Protein 2GX5 (pdb70)

Foldseek 3Di:
DVLLVVLLVQLVVLLCVPPDDADDQQVLQVSLCVSLVWWKWWAWLQFATRYTDGDDDKDQVQVVVCVVVSGHPRLVSVVLNPPPAKDWFQAPPDPPPVRSSNRDAFIKIKGFQDDPNDGTTIMITGDRYDGQDPSSVVSSNSSSPSVSVNSVVNVVD/DVLLVVLLVQLVVLLCVCVPDADDQQVLQVSLCVSLVWWKWWAWLQFATRYTDGDDDKDAVQVVVCVVVSGHPRLVSVQLNVPPAKDWFQAPVDPGPDPPVPSSNRDAFIKIWGFQADPNDRTTIMITGDRYDTQDPSSVVSSNSSSPSVSVNSVVVVVD/DVLLVVLLVLLVVLLVVVVPDAQDQQVLQVSLCVSLVWWKWWAWLQFATRYTDDDDDDDQVQVVVCVVVSGHPRLVSVLLNQPPAKDWFDALPDDDDSDDNVVSSVRDAFGKIKGFQADPNDGTTIMITGDHYDGQDPSSVVSVNSSSPSVSVNSVVNVVD/DVLLVVLLVLLVVLLVVPPPDADDQQVLQVSLCVSLVWWKWWAWLQFATRYTDDDDDDDQVQVVVCVVVSGHPPVVSVLLNVPPAKDWFQALPDVRDPVVSSNRDAFGKIKGFQADPNDGTTIMITGDHYDTQDPSSVVSVNSSSPSVSVNSVVNVVD

B-factor: mean 30.21, std 13.63, range [8.07, 110.61]

Sequence (636 aa):
HHMALLQQKTRIINNSSMMLLQQAAAAAAGKPVNFKEMMAETLRDVIDSNIFVVSRRGKLLGYSINQQIENDRMKKMLEDRQFPEEYTKNNLFNVPETSSNLDINSFPVEENRDLFQAGLLTTIVPIIGGGERLGTLILSRLQDQFNDDDLILAEYGATVVGMEILREKAEHHMALLQQKTRIINNSSMMLLQQAAAAAAGKPVNFKEMMAETLRDVIDSNIFVVSRRGKLLGYSINQQIENDRMKKMLEDRQFPEEYTKNNLFNVPETSSNLDINSETAFPVEENRDLFQAGLLTTIVPIIGGGERLGTLILSRLQDQFNDDDLILAEYGATVVGMEILREKAEHHMALLQQKTRIINNSSMMLLQQAAAAAAGKPVNFKEMAETLRDVIDSNIFVVSRRGKLLGYSINQQIENDRMKKMLEDRQFPEEYTKNNLFNVPETSSNLDINSEYTAFPVEENRDLFQAGLTTIVPIIGGGERLGTLILSRLQDQFNDDDLILAEYGATVVGMEILREKAEHHMALLQQKTRIINNSSMMLLQQAAAAAAGKPVNFKEMMAETLRDVIDSNIFVVSRRGKLLGYSINQQIENDRMKKMLEDRQFPEEYTKNLFNVPETSSNLDINSAFPVENRDLFQAGLTTIVPIIGGGERLGTLILSRLQDQFNDDDLILAEYGATVVGMEILREKKAE

Solvent-accessible surface area: 29551 Å² total; per-residue (Å²): 74,110,64,6,2,103,67,3,92,87,0,7,47,54,13,44,42,71,77,58,97,29,24,56,21,124,80,11,0,56,36,2,57,92,9,5,81,0,3,0,7,0,1,18,97,196,0,102,20,36,7,88,8,55,64,45,145,30,153,11,99,46,19,118,94,1,24,91,64,77,65,1,43,131,58,9,16,98,21,4,86,100,18,109,126,30,35,41,31,29,40,131,129,77,55,51,120,117,3,110,44,1,7,64,30,16,20,6,0,0,3,10,0,53,1,27,47,118,45,25,0,5,0,1,0,11,18,91,138,92,124,9,86,28,37,17,14,1,5,0,22,1,0,3,2,3,1,0,42,32,6,70,81,58,148,93,66,73,110,66,6,2,105,68,3,92,86,0,5,44,56,13,36,45,71,70,65,116,92,20,62,14,124,77,9,0,53,35,2,56,93,11,5,82,0,4,0,8,0,1,23,101,193,0,106,4,29,2,77,10,53,67,44,147,29,156,16,109,47,20,108,98,2,24,126,72,128,64,2,48,132,54,11,14,97,14,5,88,90,16,110,127,28,31,41,27,9,39,125,118,15,162,65,81,5,51,121,123,2,68,44,2,0,60,32,16,22,6,0,0,2,10,0,48,1,25,50,113,44,14,0,5,0,1,0,12,17,94,138,88,124,9,88,30,37,16,14,1,5,0,20,0,0,3,4,4,1,0,42,31,9,65,85,81,148,92,132,77,107,64,5,2,102,66,2,86,85,0,6,46,51,13,45,47,73,72,70,119,97,22,67,21,131,81,12,0,59,35,1,57,91,8,4,80,0,3,0,8,0,1,18,98,195,0,106,1,30,3,77,8,56,64,45,153,28,141,15,93,45,17,121,96,1,30,121,74,125,65,2,47,130,54,10,16,100,14,4,88,88,1,108,126,29,24,44,34,8,40,94,124,24,178,63,120,20,4,54,120,118,0,41,57,2,0,77,31,17,13,4,0,0,3,10,0,53,1,22,51,113,44,22,0,4,0,2,0,14,18,87,141,95,111,8,87,33,37,18,13,1,4,0,20,0,0,4,3,3,1,0,43,31,3,65,80,69,146,93,123,69,109,65,5,3,102,66,3,91,87,0,6,49,50,13,44,54,68,67,71,93,29,23,58,24,127,79,10,0,57,34,1,58,93,9,4,81,0,4,0,8,0,1,19,100,200,1,112,20,44,8,82,7,54,66,43,147,28,128,15,81,45,16,130,97,0,32,97,57,81,65,2,46,136,69,10,17,104,11,4,89,102,15,108,121,29,37,42,34,26,43,95,136,72,153,27,37,112,112,0,57,56,1,2,61,28,18,13,5,0,1,3,11,0,53,0,20,49,109,42,23,0,4,0,2,0,13,19,89,138,90,110,8,87,31,37,18,13,1,4,0,21,0,0,4,3,5,1,0,44,32,7,68,73,66,152,91,68

Nearest PDB structures (foldseek):
  2gx5-assembly1_A  TM=1.006E+00  e=2.087E-31  Bacillus subtilis
  2gx5-assembly2_D  TM=1.002E+00  e=9.610E-30  Bacillus subtilis
  5lnh-assembly1_A  TM=9.971E-01  e=1.610E-26  Bacillus subtilis subsp. subtilis str. 168
  5loe-assembly4_D  TM=8.899E-01  e=1.114E-23  Bacillus subtilis subsp. subtilis str. 168
  2b18-assembly1_A  TM=8.611E-01  e=3.218E-23  Bacillus subtilis

Radius of gyration: 31.74 Å; Cα contacts (8 Å, |Δi|>4): 1188; chains: 4; bounding box: 83×81×55 Å

Secondary structure (DSSP, 8-state):
-HHHHHHHHHHHHHHHS---SPP-HHHHHHHHIIIIISEEEEEETTSBEEEEE-SS----HHHHHHHHHTB--HHHHHHHHT--S-EEEE-TT---GGGGGGGSSSEEEEEEEEETTEEEEEEEEEESSPPP-HHHHHHHHHHHHHHHHHHHHHHT-/-HHHHHHHHHHHHHHHS---SPP-HHHHHHHHIIIIISEEEEEETTSBEEEEE-SS----HHHHHHHHHTB--HHHHHHHHT--S-EEEE-TT----S-GGGGGGGSSSEEEEEEEEETTEEEEEEEEEESSPPP-HHHHHHHHHHHHHHHHHHHHHHT-/-HHHHHHHHHHHHHHHS---S---HHHHHHHHIIIIISEEEEEETTSBEEEEE-SS----HHHHHHHHHTB--HHHHHHHHT--S-EEEE-TT---SSS-GGGGGGGSSSEEEEEEEEETTEEEEEEEEEESS----HHHHHHHHHHHHHHHHHHHHHHH-/-HHHHHHHHHHHHHHSS---SPP-HHHHHHHHIIIIISEEEEEETTSBEEEEE-SS----HHHHHHHHHTB--HHHHHHHHT--S-EEEE-TT----GGGGGGGSSSEEEEEEEEETTEEEEEEEEEESSPPP-HHHHHHHHHHHHHHHHHHHHHHT-

InterPro domains:
  IPR010312 Global transcriptional regulator CodY, N-terminal [PF06018] (3-178)
  IPR013198 Global transcriptional regulator CodY, C-terminal [PF08222] (198-255)
  IPR014154 Global transcriptional regulator CodY [MF_00621] (1-259)
  IPR014154 Global transcriptional regulator CodY [PIRSF011572] (2-256)
  IPR014154 Global transcriptional regulator CodY [PTHR40062] (1-257)
  IPR014154 Global transcriptional regulator CodY [TIGR02787] (3-253)
  IPR029016 GAF-like domain superfamily [G3DSA:3.30.450.40] (1-159)
  IPR036388 Winged helix-like DNA-binding domain superfamily [G3DSA:1.10.10.10] (160-259)
  IPR036390 Winged helix DNA-binding domain superfamily [SSF46785] (167-256)

GO terms:
  GO:0006355 regulation of DNA-templated transcription (P, IMP)
  GO:0000976 transcription cis-regulatory region binding (F, IPI)
  GO:0001217 DNA-binding transcription repressor activity (F, IPI)
  GO:0032993 protein-DNA complex (C, IPI)
  GO:0000976 transcription cis-regulatory region binding (F, IMP)
  GO:0032993 protein-DNA complex (C, IMP)
  GO:0001217 DNA-binding transcription repressor activity (F, IMP)
  GO:0005515 protein binding (F, IPI)

Structure (mmCIF, N/CA/C/O backbone):
data_2GX5
#
_entry.id   2GX5
#
_cell.length_a   90.207
_cell.length_b   90.207
_cell.length_c   205.634
_cell.angle_alpha   90.00
_cell.angle_beta   90.00
_cell.angle_gamma   90.00
#
_symmetry.space_group_name_H-M   'P 43 2 2'
#
loop_
_entity.id
_entity.type
_entity.pdbx_description
1 polymer 'GTP-sensing transcriptional pleiotropic repressor codY'
2 non-polymer 'SULFATE ION'
3 non-polymer 'TRIETHYLENE GLYCOL'
4 non-polymer GLYCEROL
5 non-polymer 'TETRAETHYLENE GLYCOL'
6 non-polymer 'HEXAETHYLENE GLYCOL'
7 non-polymer 'CYCLIC GUANOSINE MONOPHOSPHATE'
8 water water
#
loop_
_atom_site.group_PDB
_atom_site.id
_atom_site.type_symbol
_atom_site.label_atom_id
_atom_site.label_alt_id
_atom_site.label_comp_id
_atom_site.label_asym_id
_atom_site.label_entity_id
_atom_site.label_seq_id
_atom_site.pdbx_PDB_ins_code
_atom_site.Cartn_x
_atom_site.Cartn_y
_atom_site.Cartn_z
_atom_site.occupancy
_atom_site.B_iso_or_equiv
_atom_site.auth_seq_id
_atom_site.auth_comp_id
_atom_site.auth_asym_id
_atom_site.auth_atom_id
_atom_site.pdbx_PDB_model_num
ATOM 1 N N A HIS A 1 10 ? 36.903 -5.264 4.038 0.50 31.88 0 HIS A N 1
ATOM 2 N N B HIS A 1 10 ? 37.379 -2.663 5.116 0.50 41.43 0 HIS A N 1
ATOM 3 C CA A HIS A 1 10 ? 36.155 -3.976 4.156 0.50 31.27 0 HIS A CA 1
ATOM 4 C CA B HIS A 1 10 ? 36.319 -3.435 4.401 0.50 40.81 0 HIS A CA 1
ATOM 5 C C A HIS A 1 10 ? 35.225 -4.077 5.374 0.50 32.63 0 HIS A C 1
ATOM 6 C C B HIS A 1 10 ? 35.283 -4.018 5.377 0.50 38.56 0 HIS A C 1
ATOM 7 O O A HIS A 1 10 ? 34.042 -3.742 5.293 0.50 28.61 0 HIS A O 1
ATOM 8 O O B HIS A 1 10 ? 34.081 -3.989 5.109 0.50 37.14 0 HIS A O 1
ATOM 21 N N . MET A 1 11 ? 35.763 -4.538 6.505 1.00 36.36 1 MET A N 1
ATOM 22 C CA . MET A 1 11 ? 34.906 -4.983 7.619 1.00 35.84 1 MET A CA 1
ATOM 23 C C . MET A 1 11 ? 34.107 -3.845 8.266 1.00 31.20 1 MET A C 1
ATOM 24 O O . MET A 1 11 ? 32.926 -4.011 8.552 1.00 27.79 1 MET A O 1
ATOM 29 N N . ALA A 1 12 ? 34.742 -2.698 8.491 1.00 28.87 2 ALA A N 1
ATOM 30 C CA . ALA A 1 12 ? 34.035 -1.538 9.042 1.00 26.68 2 ALA A CA 1
ATOM 31 C C . ALA A 1 12 ? 32.903 -1.085 8.111 1.00 24.23 2 ALA A C 1
ATOM 32 O O . ALA A 1 12 ? 31.806 -0.765 8.564 1.00 23.36 2 ALA A O 1
ATOM 34 N N . LEU A 1 13 ? 33.172 -1.047 6.809 1.00 22.42 3 LEU A N 1
ATOM 35 C CA . LEU A 1 13 ? 32.125 -0.698 5.849 1.00 20.84 3 LEU A CA 1
ATOM 36 C C . LEU A 1 13 ? 30.980 -1.713 5.899 1.00 18.74 3 LEU A C 1
ATOM 37 O O . LEU A 1 13 ? 29.817 -1.321 5.882 1.00 20.68 3 LEU A O 1
ATOM 42 N N . LEU A 1 14 ? 31.303 -3.006 5.958 1.00 19.11 4 LEU A N 1
ATOM 43 C CA . LEU A 1 14 ? 30.269 -4.063 5.985 1.00 20.64 4 LEU A CA 1
ATOM 44 C C . LEU A 1 14 ? 29.350 -3.908 7.200 1.00 20.14 4 LEU A C 1
ATOM 45 O O . LEU A 1 14 ? 28.114 -4.019 7.089 1.00 19.15 4 LEU A O 1
ATOM 50 N N . GLN A 1 15 ? 29.954 -3.623 8.348 1.00 21.62 5 GLN A N 1
ATOM 51 C CA A GLN A 1 15 ? 29.198 -3.380 9.579 0.50 22.02 5 GLN A CA 1
ATOM 52 C CA B GLN A 1 15 ? 29.196 -3.378 9.580 0.50 22.81 5 GLN A CA 1
ATOM 53 C C . GLN A 1 15 ? 28.270 -2.175 9.427 1.00 20.46 5 GLN A C 1
ATOM 54 O O . GLN A 1 15 ? 27.106 -2.228 9.818 1.00 21.09 5 GLN A O 1
ATOM 65 N N . LYS A 1 16 ? 28.788 -1.094 8.850 1.00 19.38 6 LYS A N 1
ATOM 66 C CA . LYS A 1 16 ? 28.007 0.133 8.674 1.00 19.39 6 LYS A CA 1
ATOM 67 C C . LYS A 1 16 ? 26.854 -0.046 7.681 1.00 18.34 6 LYS A C 1
ATOM 68 O O . LYS A 1 16 ? 25.743 0.440 7.921 1.00 16.65 6 LYS A O 1
ATOM 74 N N . THR A 1 17 ? 27.097 -0.772 6.592 1.00 17.06 7 THR A N 1
ATOM 75 C CA . THR A 1 17 ? 26.010 -1.071 5.655 1.00 17.26 7 THR A CA 1
ATOM 76 C C . THR A 1 17 ? 24.934 -1.928 6.324 1.00 17.66 7 THR A C 1
ATOM 77 O O . THR A 1 17 ? 23.757 -1.768 6.040 1.00 18.87 7 THR A O 1
ATOM 81 N N . ARG A 1 18 ? 25.340 -2.832 7.214 1.00 18.44 8 ARG A N 1
ATOM 82 C CA . ARG A 1 18 ? 24.376 -3.640 7.976 1.00 19.94 8 ARG A CA 1
ATOM 83 C C . ARG A 1 18 ? 23.431 -2.797 8.831 1.00 19.80 8 ARG A C 1
ATOM 84 O O . ARG A 1 18 ? 22.238 -3.105 8.933 1.00 20.50 8 ARG A O 1
ATOM 92 N N . ILE A 1 19 ? 23.951 -1.725 9.419 1.00 18.86 9 ILE A N 1
ATOM 93 C CA . ILE A 1 19 ? 23.144 -0.822 10.239 1.00 20.76 9 ILE A CA 1
ATOM 94 C C . ILE A 1 19 ? 22.137 -0.060 9.383 1.00 20.07 9 ILE A C 1
ATOM 95 O O . ILE A 1 19 ? 20.964 0.042 9.736 1.00 19.88 9 ILE A O 1
ATOM 100 N N . ILE A 1 20 ? 22.592 0.457 8.248 1.00 19.67 10 ILE A N 1
ATOM 101 C CA . ILE A 1 20 ? 21.681 1.155 7.339 1.00 19.35 10 ILE A CA 1
ATOM 102 C C . ILE A 1 20 ? 20.626 0.189 6.788 1.00 20.52 10 ILE A C 1
ATOM 103 O O . ILE A 1 20 ? 19.447 0.535 6.716 1.00 21.94 10 ILE A O 1
ATOM 108 N N A ASN A 1 21 ? 21.101 -0.972 6.339 0.50 19.61 11 ASN A N 1
ATOM 109 N N B ASN A 1 21 ? 20.993 -1.056 6.520 0.50 23.62 11 ASN A N 1
ATOM 110 C CA A ASN A 1 21 ? 20.285 -1.968 5.651 0.50 20.52 11 ASN A CA 1
ATOM 111 C CA B ASN A 1 21 ? 19.977 -2.084 6.262 0.50 26.72 11 ASN A CA 1
ATOM 112 C C A ASN A 1 21 ? 19.186 -2.492 6.560 0.50 20.34 11 ASN A C 1
ATOM 113 C C B ASN A 1 21 ? 18.904 -2.138 7.375 0.50 26.81 11 ASN A C 1
ATOM 114 O O A ASN A 1 21 ? 18.054 -2.707 6.117 0.50 20.84 11 ASN A O 1
ATOM 115 O O B ASN A 1 21 ? 17.706 -2.169 7.087 0.50 26.86 11 ASN A O 1
ATOM 124 N N A SER A 1 22 ? 19.514 -2.668 7.837 0.50 20.53 12 SER A N 1
ATOM 125 N N B SER A 1 22 ? 19.332 -2.118 8.635 0.50 27.13 12 SER A N 1
ATOM 126 C CA A SER A 1 22 ? 18.520 -3.106 8.813 0.50 21.21 12 SER A CA 1
ATOM 127 C CA B SER A 1 22 ? 18.404 -2.256 9.770 0.50 27.37 12 SER A CA 1
ATOM 128 C C A SER A 1 22 ? 17.346 -2.120 8.867 0.50 23.09 12 SER A C 1
ATOM 129 C C B SER A 1 22 ? 17.426 -1.083 9.892 0.50 27.60 12 SER A C 1
ATOM 130 O O A SER A 1 22 ? 16.234 -2.501 9.233 0.50 24.28 12 SER A O 1
ATOM 131 O O B SER A 1 22 ? 16.296 -1.248 10.357 0.50 27.07 12 SER A O 1
ATOM 136 N N A MET A 1 23 ? 17.589 -0.863 8.494 0.50 23.88 13 MET A N 1
ATOM 137 N N B MET A 1 23 ? 17.873 0.104 9.499 0.50 27.32 13 MET A N 1
ATOM 138 C CA A MET A 1 23 ? 16.524 0.150 8.494 0.50 27.06 13 MET A CA 1
ATOM 139 C CA B MET A 1 23 ? 17.035 1.296 9.564 0.50 27.83 13 MET A CA 1
ATOM 140 C C A MET A 1 23 ? 15.511 -0.187 7.401 0.50 28.71 13 MET A C 1
ATOM 141 C C B MET A 1 23 ? 15.908 1.180 8.543 0.50 29.66 13 MET A C 1
ATOM 142 O O A MET A 1 23 ? 14.319 0.097 7.537 0.50 28.46 13 MET A O 1
ATOM 143 O O B MET A 1 23 ? 14.799 1.670 8.764 0.50 30.28 13 MET A O 1
ATOM 152 N N A LEU A 1 24 ? 15.994 -0.798 6.321 0.50 30.31 14 LEU A N 1
ATOM 153 N N B LEU A 1 24 ? 16.203 0.518 7.429 0.50 32.43 14 LEU A N 1
ATOM 154 C CA A LEU A 1 24 ? 15.128 -1.216 5.213 0.50 32.42 14 LEU A CA 1
ATOM 155 C CA B LEU A 1 24 ? 15.241 0.358 6.342 0.50 35.47 14 LEU A CA 1
ATOM 156 C C A LEU A 1 24 ? 14.389 -2.510 5.540 0.50 34.87 14 LEU A C 1
ATOM 157 C C B LEU A 1 24 ? 14.051 -0.499 6.771 0.50 39.03 14 LEU A C 1
ATOM 158 O O A LEU A 1 24 ? 13.179 -2.619 5.336 0.50 36.12 14 LEU A O 1
ATOM 159 O O B LEU A 1 24 ? 12.959 -0.383 6.214 0.50 40.27 14 LEU A O 1
ATOM 168 N N A GLN A 1 25 ? 15.129 -3.496 6.033 0.50 37.15 15 GLN A N 1
ATOM 169 N N B GLN A 1 25 ? 14.254 -1.351 7.770 0.50 42.45 15 GLN A N 1
ATOM 170 C CA A GLN A 1 25 ? 14.565 -4.817 6.298 0.50 39.44 15 GLN A CA 1
ATOM 171 C CA B GLN A 1 25 ? 13.181 -2.236 8.220 0.50 44.74 15 GLN A CA 1
ATOM 172 C C A GLN A 1 25 ? 13.787 -4.823 7.610 0.50 42.94 15 GLN A C 1
ATOM 173 C C B GLN A 1 25 ? 12.725 -1.917 9.636 0.50 46.78 15 GLN A C 1
ATOM 174 O O A GLN A 1 25 ? 13.255 -5.852 8.027 0.50 42.73 15 GLN A O 1
ATOM 175 O O B GLN A 1 25 ? 11.755 -2.492 10.125 0.50 47.73 15 GLN A O 1
ATOM 186 N N A ALA A 1 26 ? 13.700 -3.650 8.234 0.50 46.44 16 ALA A N 1
ATOM 187 N N B ALA A 1 26 ? 13.421 -0.999 10.294 0.50 48.73 16 ALA A N 1
ATOM 188 C CA A ALA A 1 26 ? 13.203 -3.528 9.603 0.50 49.36 16 ALA A CA 1
ATOM 189 C CA B ALA A 1 26 ? 12.884 -0.405 11.506 0.50 50.46 16 ALA A CA 1
ATOM 190 C C A ALA A 1 26 ? 11.681 -3.593 9.732 0.50 51.78 16 ALA A C 1
ATOM 191 C C B ALA A 1 26 ? 11.605 0.301 11.084 0.50 52.27 16 ALA A C 1
ATOM 192 O O A ALA A 1 26 ? 10.939 -3.240 8.815 0.50 51.93 16 ALA A O 1
ATOM 193 O O B ALA A 1 26 ? 10.778 0.680 11.914 0.50 52.58 16 ALA A O 1
ATOM 196 N N A ALA A 1 27 ? 11.248 -4.054 10.902 0.50 54.52 17 ALA A N 1
ATOM 197 N N B ALA A 1 27 ? 11.457 0.462 9.772 0.50 54.18 17 ALA A N 1
ATOM 198 C CA A ALA A 1 27 ? 9.841 -4.098 11.299 0.50 56.67 17 ALA A CA 1
ATOM 199 C CA B ALA A 1 27 ? 10.313 1.157 9.200 0.50 56.12 17 ALA A CA 1
ATOM 200 C C A ALA A 1 27 ? 8.862 -3.452 10.320 0.50 58.65 17 ALA A C 1
ATOM 201 C C B ALA A 1 27 ? 9.012 0.444 9.547 0.50 58.38 17 ALA A C 1
ATOM 202 O O A ALA A 1 27 ? 8.014 -4.133 9.742 0.50 58.66 17 ALA A O 1
ATOM 203 O O B ALA A 1 27 ? 8.100 1.036 10.125 0.50 58.33 17 ALA A O 1
ATOM 206 N N A ALA A 1 28 ? 8.965 -2.138 10.157 0.50 60.97 18 ALA A N 1
ATOM 207 N N B ALA A 1 28 ? 8.940 -0.832 9.188 0.50 60.95 18 ALA A N 1
ATOM 208 C CA A ALA A 1 28 ? 7.944 -1.375 9.443 0.50 62.71 18 ALA A CA 1
ATOM 209 C CA B ALA A 1 28 ? 7.758 -1.649 9.439 0.50 62.89 18 ALA A CA 1
ATOM 210 C C A ALA A 1 28 ? 6.798 -1.005 10.393 0.50 64.33 18 ALA A C 1
ATOM 211 C C B ALA A 1 28 ? 6.762 -0.998 10.402 0.50 64.47 18 ALA A C 1
ATOM 212 O O A ALA A 1 28 ? 5.667 -0.773 9.960 0.50 64.71 18 ALA A O 1
ATOM 213 O O B ALA A 1 28 ? 5.698 -0.542 9.979 0.50 64.93 18 ALA A O 1
ATOM 216 N N . GLY A 1 29 ? 7.107 -0.952 11.688 1.00 65.50 19 GLY A N 1
ATOM 217 C CA . GLY A 1 29 ? 6.140 -0.594 12.731 1.00 66.52 19 GLY A CA 1
ATOM 218 C C . GLY A 1 29 ? 5.982 0.894 12.988 1.00 66.85 19 GLY A C 1
ATOM 219 O O . GLY A 1 29 ? 4.981 1.493 12.591 1.00 67.74 19 GLY A O 1
ATOM 220 N N . LYS A 1 30 ? 6.973 1.478 13.665 1.00 66.04 20 LYS A N 1
ATOM 221 C CA . LYS A 1 30 ? 6.954 2.890 14.085 1.00 64.51 20 LYS A CA 1
ATOM 222 C C . LYS A 1 30 ? 6.564 3.835 12.937 1.00 59.13 20 LYS A C 1
ATOM 223 O O . LYS A 1 30 ? 6.903 3.568 11.789 1.00 59.01 20 LYS A O 1
ATOM 229 N N . PRO A 1 31 ? 5.829 4.926 13.236 1.00 53.61 21 PRO A N 1
ATOM 230 C CA . PRO A 1 31 ? 5.672 5.997 12.243 1.00 48.94 21 PRO A CA 1
ATOM 231 C C . PRO A 1 31 ? 7.013 6.570 11.779 1.00 43.53 21 PRO A C 1
ATOM 232 O O . PRO A 1 31 ? 8.005 6.481 12.504 1.00 41.61 21 PRO A O 1
ATOM 236 N N . VAL A 1 32 ? 7.034 7.161 10.587 1.00 38.44 22 VAL A N 1
ATOM 237 C CA . VAL A 1 32 ? 8.267 7.729 10.035 1.00 35.43 22 VAL A CA 1
ATOM 238 C C . VAL A 1 32 ? 8.835 8.819 10.958 1.00 34.14 22 VAL A C 1
ATOM 239 O O . VAL A 1 32 ? 8.092 9.646 11.483 1.00 34.00 22 VAL A O 1
ATOM 243 N N . ASN A 1 33 ? 10.153 8.797 11.158 1.00 32.59 23 ASN A N 1
ATOM 244 C CA . ASN A 1 33 ? 10.828 9.756 12.034 1.00 31.71 23 ASN A CA 1
ATOM 245 C C . ASN A 1 33 ? 12.153 10.206 11.404 1.00 28.20 23 ASN A C 1
ATOM 246 O O . ASN A 1 33 ? 13.156 9.500 11.495 1.00 25.22 23 ASN A O 1
ATOM 251 N N . PHE A 1 34 ? 12.147 11.384 10.778 1.00 26.37 24 PHE A N 1
ATOM 252 C CA . PHE A 1 34 ? 13.321 11.890 10.052 1.00 25.37 24 PHE A CA 1
ATOM 253 C C . PHE A 1 34 ? 14.475 12.299 10.963 1.00 24.99 24 PHE A C 1
ATOM 254 O O . PHE A 1 34 ? 15.634 12.175 10.581 1.00 22.87 24 PHE A O 1
ATOM 262 N N . LYS A 1 35 ? 14.158 12.802 12.152 1.00 25.99 25 LYS A N 1
ATOM 263 C CA . LYS A 1 35 ? 15.199 13.180 13.109 1.00 29.35 25 LYS A CA 1
ATOM 264 C C . LYS A 1 35 ? 16.003 11.945 13.501 1.00 26.92 25 LYS A C 1
ATOM 265 O O . LYS A 1 35 ? 17.237 11.985 13.542 1.00 26.97 25 LYS A O 1
ATOM 271 N N . GLU A 1 36 ? 15.290 10.856 13.782 1.00 27.68 26 GLU A N 1
ATOM 272 C CA . GLU A 1 36 ? 15.896 9.561 14.107 1.00 28.80 26 GLU A CA 1
ATOM 273 C C . GLU A 1 36 ? 16.788 9.037 12.984 1.00 23.51 26 GLU A C 1
ATOM 274 O O . GLU A 1 36 ? 17.913 8.605 13.234 1.00 21.18 26 GLU A O 1
ATOM 280 N N . MET A 1 37 ? 16.293 9.067 11.746 1.00 21.01 27 MET A N 1
ATOM 281 C CA A MET A 1 37 ? 17.086 8.649 10.590 0.50 20.92 27 MET A CA 1
ATOM 282 C CA B MET A 1 37 ? 17.106 8.619 10.617 0.50 21.45 27 MET A CA 1
ATOM 283 C C . MET A 1 37 ? 18.353 9.488 10.466 1.00 19.74 27 MET A C 1
ATOM 284 O O . MET A 1 37 ? 19.433 8.971 10.179 1.00 20.67 27 MET A O 1
ATOM 293 N N . ALA A 1 38 ? 18.207 10.792 10.675 1.00 20.14 28 ALA A N 1
ATOM 294 C CA . ALA A 1 38 ? 19.335 11.725 10.604 1.00 20.16 28 ALA A CA 1
ATOM 295 C C . ALA A 1 38 ? 20.396 11.393 11.658 1.00 21.03 28 ALA A C 1
ATOM 296 O O . ALA A 1 38 ? 21.597 11.410 11.368 1.00 19.89 28 ALA A O 1
ATOM 298 N N . GLU A 1 39 ? 19.939 11.085 12.873 1.00 21.77 29 GLU A N 1
ATOM 299 C CA . GLU A 1 39 ? 20.835 10.692 13.975 1.00 23.72 29 GLU A CA 1
ATOM 300 C C . GLU A 1 39 ? 21.578 9.387 13.670 1.00 21.27 29 GLU A C 1
ATOM 301 O O . GLU A 1 39 ? 22.783 9.269 13.915 1.00 20.50 29 GLU A O 1
ATOM 307 N N . THR A 1 40 ? 20.865 8.414 13.108 1.00 20.08 30 THR A N 1
ATOM 308 C CA . THR A 1 40 ? 21.488 7.169 12.670 1.00 20.28 30 THR A CA 1
ATOM 309 C C . THR A 1 40 ? 22.562 7.414 11.618 1.00 18.71 30 THR A C 1
ATOM 310 O O . THR A 1 40 ? 23.691 6.931 11.749 1.00 16.74 30 THR A O 1
ATOM 314 N N . LEU A 1 41 ? 22.222 8.169 10.578 1.00 18.06 31 LEU A N 1
ATOM 315 C CA . LEU A 1 41 ? 23.187 8.436 9.513 1.00 18.61 31 LEU A CA 1
ATOM 316 C C . LEU A 1 41 ? 24.379 9.263 10.009 1.00 18.25 31 LEU A C 1
ATOM 317 O O . LEU A 1 41 ? 25.527 9.021 9.596 1.00 19.87 31 LEU A O 1
ATOM 322 N N . ARG A 1 42 ? 24.112 10.212 10.905 1.00 18.64 32 ARG A N 1
ATOM 323 C CA . ARG A 1 42 ? 25.162 11.003 11.546 1.00 18.85 32 ARG A CA 1
ATOM 324 C C . ARG A 1 42 ? 26.226 10.099 12.179 1.00 17.99 32 ARG A C 1
ATOM 325 O O . ARG A 1 42 ? 27.430 10.300 11.979 1.00 16.75 32 ARG A O 1
ATOM 333 N N . ASP A 1 43 ? 25.781 9.115 12.958 1.00 17.77 33 ASP A N 1
ATOM 334 C CA . ASP A 1 43 ? 26.706 8.208 13.642 1.00 17.40 33 ASP A CA 1
ATOM 335 C C . ASP A 1 43 ? 27.375 7.227 12.692 1.00 19.05 33 ASP A C 1
ATOM 336 O O . ASP A 1 43 ? 28.563 6.948 12.824 1.00 21.14 33 ASP A O 1
ATOM 341 N N . VAL A 1 44 ? 26.623 6.701 11.726 1.00 19.33 34 VAL A N 1
ATOM 342 C CA . VAL A 1 44 ? 27.172 5.696 10.832 1.00 20.12 34 VAL A CA 1
ATOM 343 C C . VAL A 1 44 ? 28.181 6.316 9.861 1.00 19.65 34 VAL A C 1
ATOM 344 O O . VAL A 1 44 ? 29.267 5.785 9.674 1.00 21.11 34 VAL A O 1
ATOM 348 N N . ILE A 1 45 ? 27.819 7.443 9.259 1.00 19.96 35 ILE A N 1
ATOM 349 C CA . ILE A 1 45 ? 28.680 8.102 8.272 1.00 21.39 35 ILE A CA 1
ATOM 350 C C . ILE A 1 45 ? 29.731 9.002 8.943 1.00 22.66 35 ILE A C 1
ATOM 351 O O . ILE A 1 45 ? 30.817 9.205 8.391 1.00 24.01 35 ILE A O 1
ATOM 356 N N . ASP A 1 46 ? 29.418 9.491 10.146 1.00 22.80 36 ASP A N 1
ATOM 357 C CA . ASP A 1 46 ? 30.256 10.428 10.895 1.00 22.73 36 ASP A CA 1
ATOM 358 C C . ASP A 1 46 ? 30.313 11.742 10.135 1.00 22.48 36 ASP A C 1
ATOM 359 O O . ASP A 1 46 ? 31.315 12.088 9.502 1.00 22.32 36 ASP A O 1
ATOM 364 N N . SER A 1 47 ? 29.195 12.448 10.192 1.00 21.56 37 SER A N 1
ATOM 365 C CA . SER A 1 47 ? 28.974 13.654 9.414 1.00 21.83 37 SER A CA 1
ATOM 366 C C . SER A 1 47 ? 27.753 14.339 9.984 1.00 20.48 37 SER A C 1
ATOM 367 O O . SER A 1 47 ? 26.929 13.698 10.619 1.00 20.32 37 SER A O 1
ATOM 370 N N . ASN A 1 48 ? 27.652 15.644 9.772 1.00 19.79 38 ASN A N 1
ATOM 371 C CA . ASN A 1 48 ? 26.384 16.343 9.920 1.00 18.61 38 ASN A CA 1
ATOM 372 C C . ASN A 1 48 ? 25.446 15.859 8.818 1.00 18.87 38 ASN A C 1
ATOM 373 O O . ASN A 1 48 ? 25.898 15.576 7.712 1.00 19.32 38 ASN A O 1
ATOM 378 N N . ILE A 1 49 ? 24.160 15.762 9.144 1.00 19.03 39 ILE A N 1
ATOM 379 C CA . ILE A 1 49 ? 23.134 15.247 8.242 1.00 19.21 39 ILE A CA 1
ATOM 380 C C . ILE A 1 49 ? 21.936 16.203 8.210 1.00 19.58 39 ILE A C 1
ATOM 381 O O . ILE A 1 49 ? 21.402 16.583 9.256 1.00 18.99 39 ILE A O 1
ATOM 386 N N . PHE A 1 50 ? 21.527 16.606 7.006 1.00 18.23 40 PHE A N 1
ATOM 387 C CA . PHE A 1 50 ? 20.338 17.428 6.813 1.00 19.49 40 PHE A CA 1
ATOM 388 C C . PHE A 1 50 ? 19.460 16.755 5.758 1.00 19.38 40 PHE A C 1
ATOM 389 O O . PHE A 1 50 ? 19.936 16.457 4.660 1.00 19.35 40 PHE A O 1
ATOM 397 N N . VAL A 1 51 ? 18.205 16.488 6.109 1.00 20.15 41 VAL A N 1
ATOM 398 C CA . VAL A 1 51 ? 17.230 15.926 5.179 1.00 19.02 41 VAL A CA 1
ATOM 399 C C . VAL A 1 51 ? 16.273 17.030 4.761 1.00 20.21 41 VAL A C 1
ATOM 400 O O . VAL A 1 51 ? 15.544 17.591 5.591 1.00 19.35 41 VAL A O 1
ATOM 404 N N . VAL A 1 52 ? 16.268 17.319 3.464 1.00 21.22 42 VAL A N 1
ATOM 405 C CA . VAL A 1 52 ? 15.468 18.398 2.898 1.00 21.26 42 VAL A CA 1
ATOM 406 C C . VAL A 1 52 ? 14.491 17.812 1.857 1.00 20.19 42 VAL A C 1
ATOM 407 O O . VAL A 1 52 ? 14.858 16.936 1.079 1.00 18.38 42 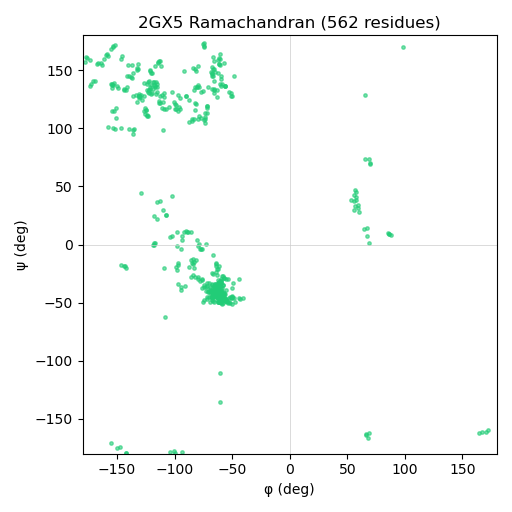VAL A O 1
ATOM 411 N N . SER A 1 53 ? 13.240 18.275 1.863 1.00 20.81 43 SER A N 1
ATOM 412 C CA . SER A 1 53 ? 12.240 17.813 0.883 1.00 19.72 43 SER A CA 1
ATOM 413 C C . SER A 1 53 ? 12.508 18.428 -0.496 1.00 19.08 43 SER A C 1
ATOM 414 O O . SER A 1 53 ? 13.306 19.346 -0.639 1.00 16.57 43 SER A O 1
ATOM 417 N N . ARG A 1 54 ? 11.800 17.937 -1.500 1.00 20.47 44 ARG A N 1
ATOM 418 C CA . ARG A 1 54 ? 11.946 18.456 -2.860 1.00 21.02 44 ARG A CA 1
ATOM 419 C C . ARG A 1 54 ? 11.610 19.955 -2.917 1.00 20.46 44 ARG A C 1
ATOM 420 O O . ARG A 1 54 ? 12.201 20.699 -3.700 1.00 20.10 44 ARG A O 1
ATOM 428 N N . ARG A 1 55 ? 10.689 20.398 -2.059 1.00 21.87 45 ARG A N 1
ATOM 429 C CA . ARG A 1 55 ? 10.321 21.817 -1.974 1.00 25.32 45 ARG A CA 1
ATOM 430 C C . ARG A 1 55 ? 11.172 22.632 -0.987 1.00 23.91 45 ARG A C 1
ATOM 431 O O . ARG A 1 55 ? 10.863 23.794 -0.714 1.00 24.25 45 ARG A O 1
ATOM 439 N N . GLY A 1 56 ? 12.260 22.038 -0.490 1.00 22.02 46 GLY A N 1
ATOM 440 C CA . GLY A 1 56 ? 13.251 22.759 0.301 1.00 20.86 46 GLY A CA 1
ATOM 441 C C . GLY A 1 56 ? 12.953 22.838 1.789 1.00 20.35 46 GLY A C 1
ATOM 442 O O . GLY A 1 56 ? 13.636 23.553 2.520 1.00 22.14 46 GLY A O 1
ATOM 443 N N . LYS A 1 57 ? 11.949 22.097 2.237 1.00 22.12 47 LYS A N 1
ATOM 444 C CA . LYS A 1 57 ? 11.572 22.065 3.651 1.00 24.54 47 LYS A CA 1
ATOM 445 C C . LYS A 1 57 ? 12.519 21.161 4.440 1.00 22.35 47 LYS A C 1
ATOM 446 O O . LYS A 1 57 ? 12.845 20.059 4.004 1.00 21.23 47 LYS A O 1
ATOM 452 N N . LEU A 1 58 ? 12.954 21.630 5.604 1.00 22.56 48 LEU A N 1
ATOM 453 C CA . LEU A 1 58 ? 13.765 20.823 6.506 1.00 24.23 48 LEU A CA 1
ATOM 454 C C . LEU A 1 58 ? 12.920 19.746 7.191 1.00 25.39 48 LEU A C 1
ATOM 455 O O . LEU A 1 58 ? 12.036 20.054 8.000 1.00 25.83 48 LEU A O 1
ATOM 460 N N . LEU A 1 59 ? 13.197 18.486 6.871 1.00 23.35 49 LEU A N 1
ATOM 461 C CA . LEU A 1 59 ? 12.443 17.369 7.424 1.00 23.41 49 LEU A CA 1
ATOM 462 C C . LEU A 1 59 ? 13.081 16.866 8.709 1.00 23.30 49 LEU A C 1
ATOM 463 O O . LEU A 1 59 ? 12.380 16.443 9.623 1.00 22.51 49 LEU A O 1
ATOM 468 N N . GLY A 1 60 ? 14.409 16.896 8.755 1.00 22.91 50 GLY A N 1
ATOM 469 C CA . GLY A 1 60 ? 15.162 16.444 9.925 1.00 21.68 50 GLY A CA 1
ATOM 470 C C . GLY A 1 60 ? 16.638 16.725 9.768 1.00 22.41 50 GLY A C 1
ATOM 471 O O . GLY A 1 60 ? 17.128 16.904 8.650 1.00 21.48 50 GLY A O 1
ATOM 472 N N . TYR A 1 61 ? 17.357 16.778 10.888 1.00 21.52 51 TYR A N 1
ATOM 473 C CA . TYR A 1 61 ? 18.800 16.969 10.839 1.00 22.00 51 TYR A CA 1
ATOM 474 C C . TYR A 1 61 ? 19.465 16.549 12.143 1.00 22.38 51 TYR A C 1
ATOM 475 O O . TYR A 1 61 ? 18.812 16.461 13.187 1.00 22.38 51 TYR A O 1
ATOM 484 N N . SER A 1 62 ? 20.764 16.294 12.054 1.00 22.27 52 SER A N 1
ATOM 485 C CA . SER A 1 62 ? 21.588 15.983 13.216 1.00 23.30 52 SER A CA 1
ATOM 486 C C . SER A 1 62 ? 23.014 16.468 12.981 1.00 24.02 52 SER A C 1
ATOM 487 O O . SER A 1 62 ? 23.587 16.263 11.903 1.00 22.42 52 SER A O 1
ATOM 490 N N . ILE A 1 63 ? 23.582 17.119 13.996 1.00 24.97 53 ILE A N 1
ATOM 491 C CA . ILE A 1 63 ? 24.915 17.701 13.895 1.00 25.92 53 ILE A CA 1
ATOM 492 C C . ILE A 1 63 ? 25.860 17.004 14.873 1.00 25.40 53 ILE A C 1
ATOM 493 O O . ILE A 1 63 ? 25.516 16.835 16.048 1.00 27.50 53 ILE A O 1
ATOM 498 N N . ASN A 1 64 ? 27.022 16.564 14.386 1.00 24.58 54 ASN A N 1
ATOM 499 C CA . ASN A 1 64 ? 28.106 16.111 15.280 1.00 26.25 54 ASN A CA 1
ATOM 500 C C . ASN A 1 64 ? 29.390 16.944 15.195 1.00 26.92 54 ASN A C 1
ATOM 501 O O . ASN A 1 64 ? 30.368 16.636 15.870 1.00 26.84 54 ASN A O 1
ATOM 506 N N . GLN A 1 65 ? 29.391 17.988 14.368 1.00 27.45 55 GLN A N 1
ATOM 507 C CA . GLN A 1 65 ? 30.539 18.897 14.276 1.00 27.74 55 GLN A CA 1
ATOM 508 C C . GLN A 1 65 ? 30.093 20.280 13.803 1.00 30.59 55 GLN A C 1
ATOM 509 O O . GLN A 1 65 ? 29.621 20.441 12.677 1.00 30.50 55 GLN A O 1
ATOM 515 N N . GLN A 1 66 ? 30.232 21.278 14.676 1.00 32.60 56 GLN A N 1
ATOM 516 C CA . GLN A 1 66 ? 29.798 22.635 14.351 1.00 35.09 56 GLN A CA 1
ATOM 517 C C . GLN A 1 66 ? 30.637 23.223 13.218 1.00 32.92 56 GLN A C 1
ATOM 518 O O . GLN A 1 66 ? 31.863 23.092 13.198 1.00 33.41 56 GLN A O 1
ATOM 524 N N . ILE A 1 67 ? 29.953 23.836 12.258 1.00 30.80 57 ILE A N 1
ATOM 525 C CA . ILE A 1 67 ? 30.592 24.508 11.136 1.00 30.17 57 ILE A CA 1
ATOM 526 C C . ILE A 1 67 ? 29.935 25.868 11.000 1.00 32.06 57 ILE A C 1
ATOM 527 O O . ILE A 1 67 ? 28.711 25.956 10.851 1.00 31.03 57 ILE A O 1
ATOM 532 N N . GLU A 1 68 ? 30.733 26.933 11.073 1.00 34.70 58 GLU A N 1
ATOM 533 C CA . GLU A 1 68 ? 30.184 28.276 10.963 1.00 37.97 58 GLU A CA 1
ATOM 534 C C . GLU A 1 68 ? 29.793 28.542 9.516 1.00 34.88 58 GLU A C 1
ATOM 535 O O . GLU A 1 68 ? 30.646 28.675 8.639 1.00 33.37 58 GLU A O 1
ATOM 541 N N . ASN A 1 69 ? 28.486 28.605 9.294 1.00 33.15 59 ASN A N 1
ATOM 542 C CA . ASN A 1 69 ? 27.913 28.752 7.970 1.00 32.16 59 ASN A CA 1
ATOM 543 C C . ASN A 1 69 ? 26.561 29.432 8.134 1.00 32.23 59 ASN A C 1
ATOM 544 O O . ASN A 1 69 ? 25.575 28.793 8.503 1.00 31.86 59 ASN A O 1
ATOM 549 N N . ASP A 1 70 ? 26.526 30.737 7.884 1.00 33.60 60 ASP A N 1
ATOM 550 C CA . ASP A 1 70 ? 25.322 31.541 8.122 1.00 36.10 60 ASP A CA 1
ATOM 551 C C . ASP A 1 70 ? 24.159 31.178 7.196 1.00 33.59 60 ASP A C 1
ATOM 552 O O . ASP A 1 70 ? 22.997 31.391 7.543 1.00 34.28 60 ASP A O 1
ATOM 557 N N . ARG A 1 71 ? 24.472 30.629 6.027 1.00 31.13 61 ARG A N 1
ATOM 558 C CA . ARG A 1 71 ? 23.439 30.184 5.089 1.00 29.93 61 ARG A CA 1
ATOM 559 C C . ARG A 1 71 ? 22.722 28.956 5.650 1.00 28.32 61 ARG A C 1
ATOM 560 O O . ARG A 1 71 ? 21.495 28.904 5.690 1.00 27.33 61 ARG A O 1
ATOM 568 N N . MET A 1 72 ? 23.497 27.974 6.093 1.00 28.26 62 MET A N 1
ATOM 569 C CA . MET A 1 72 ? 22.933 26.774 6.714 1.00 28.92 62 MET A CA 1
ATOM 570 C C . MET A 1 72 ? 22.230 27.069 8.037 1.00 29.23 62 MET A C 1
ATOM 571 O O . MET A 1 72 ? 21.188 26.485 8.319 1.00 27.46 62 MET A O 1
ATOM 576 N N . LYS A 1 73 ? 22.801 27.964 8.841 1.00 32.66 63 LYS A N 1
ATOM 577 C CA . LYS A 1 73 ? 22.187 28.384 10.104 1.00 33.70 63 LYS A CA 1
ATOM 578 C C . LYS A 1 73 ? 20.812 28.999 9.851 1.00 32.06 63 LYS A C 1
ATOM 579 O O . LYS A 1 73 ? 19.853 28.678 10.548 1.00 30.05 63 LYS A O 1
ATOM 585 N N . LYS A 1 74 ? 20.716 29.858 8.835 1.00 32.22 64 LYS A N 1
ATOM 586 C CA . LYS A 1 74 ? 19.443 30.487 8.475 1.00 32.59 64 LYS A CA 1
ATOM 587 C C . LYS A 1 74 ? 18.403 29.460 8.012 1.00 29.30 64 LYS A C 1
ATOM 588 O O . LYS A 1 74 ? 17.238 29.549 8.385 1.00 29.44 64 LYS A O 1
ATOM 594 N N . MET A 1 75 ? 18.829 28.496 7.197 1.00 26.58 65 MET A N 1
ATOM 595 C CA . MET A 1 75 ? 17.947 27.407 6.769 1.00 25.42 65 MET A CA 1
ATOM 596 C C . MET A 1 75 ? 17.391 26.654 7.980 1.00 25.20 65 MET A C 1
ATOM 597 O O . MET A 1 75 ? 16.207 26.342 8.032 1.00 26.10 65 MET A O 1
ATOM 602 N N . LEU A 1 76 ? 18.252 26.372 8.955 1.00 25.82 66 LEU A N 1
ATOM 603 C CA . LEU A 1 76 ? 17.832 25.669 10.168 1.00 26.58 66 LEU A CA 1
ATOM 604 C C . LEU A 1 76 ? 16.840 26.508 10.971 1.00 27.16 66 LEU A C 1
ATOM 605 O O . LEU A 1 76 ? 15.866 25.973 11.488 1.00 26.63 66 LEU A O 1
ATOM 610 N N . GLU A 1 77 ? 17.085 27.814 11.056 1.00 27.86 67 GLU A N 1
ATOM 611 C CA . GLU A 1 77 ? 16.150 28.734 11.726 1.00 31.54 67 GLU A CA 1
ATOM 612 C C . GLU A 1 77 ? 14.794 28.809 11.018 1.00 31.29 67 GLU A C 1
ATOM 613 O O . GLU A 1 77 ? 13.752 28.825 11.674 1.00 31.98 67 GLU A O 1
ATOM 619 N N . ASP A 1 78 ? 14.812 28.859 9.686 1.00 31.26 68 ASP A N 1
ATOM 620 C CA . ASP A 1 78 ? 13.580 28.962 8.892 1.00 30.35 68 ASP A CA 1
ATOM 621 C C . ASP A 1 78 ? 12.922 27.605 8.637 1.00 29.30 68 ASP A C 1
ATOM 622 O O . ASP A 1 78 ? 11.771 27.549 8.195 1.00 27.01 68 ASP A O 1
ATOM 627 N N . ARG A 1 79 ? 13.653 26.521 8.915 1.00 28.45 69 ARG A N 1
ATOM 628 C CA . ARG A 1 79 ? 13.207 25.153 8.631 1.00 29.43 69 ARG A CA 1
ATOM 629 C C . ARG A 1 79 ? 12.931 24.984 7.124 1.00 24.98 69 ARG A C 1
ATOM 630 O O . ARG A 1 79 ? 12.082 24.195 6.721 1.00 24.78 69 ARG A O 1
ATOM 638 N N . GLN A 1 80 ? 13.677 25.716 6.306 1.00 24.80 70 GLN A N 1
ATOM 639 C CA . GLN A 1 80 ? 13.354 25.864 4.881 1.00 24.66 70 GLN A CA 1
ATOM 640 C C . GLN A 1 80 ? 14.467 26.609 4.150 1.00 24.86 70 GLN A C 1
ATOM 641 O O . GLN A 1 80 ? 14.990 27.596 4.657 1.00 25.24 70 GLN A O 1
ATOM 647 N N . PHE A 1 81 ? 14.821 26.143 2.950 1.00 24.17 71 PHE A N 1
ATOM 648 C CA . PHE A 1 81 ? 15.696 26.915 2.069 1.00 23.02 71 PHE A CA 1
ATOM 649 C C . PHE A 1 81 ? 14.886 27.979 1.321 1.00 23.59 71 PHE A C 1
ATOM 650 O O . PHE A 1 81 ? 13.717 27.757 0.993 1.00 24.33 71 PHE A O 1
ATOM 658 N N . PRO A 1 82 ? 15.525 29.111 0.992 1.00 24.40 72 PRO A N 1
ATOM 659 C CA . PRO A 1 82 ? 14.891 30.067 0.082 1.00 24.67 72 PRO A CA 1
ATOM 660 C C . PRO A 1 82 ? 14.620 29.426 -1.293 1.00 26.28 72 PRO A C 1
ATOM 661 O O . PRO A 1 82 ? 15.242 28.415 -1.639 1.00 24.70 72 PRO A O 1
ATOM 665 N N . GLU A 1 83 ? 13.701 30.008 -2.056 1.00 27.52 73 GLU A N 1
ATOM 666 C CA . GLU A 1 83 ? 13.304 29.477 -3.373 1.00 26.80 73 GLU A CA 1
ATOM 667 C C . GLU A 1 83 ? 14.490 29.168 -4.291 1.00 25.11 73 GLU A C 1
ATOM 668 O O . GLU A 1 83 ? 14.535 28.101 -4.924 1.00 23.78 73 GLU A O 1
ATOM 674 N N . GLU A 1 84 ? 15.432 30.104 -4.366 1.00 24.81 74 GLU A N 1
ATOM 675 C CA . GLU A 1 84 ? 16.563 30.010 -5.295 1.00 29.47 74 GLU A CA 1
ATOM 676 C C . GLU A 1 84 ? 17.463 28.812 -4.961 1.00 26.25 74 GLU A C 1
ATOM 677 O O . GLU A 1 84 ? 17.932 28.113 -5.861 1.00 23.07 74 GLU A O 1
ATOM 683 N N . TYR A 1 85 ? 17.675 28.569 -3.668 1.00 25.00 75 TYR A N 1
ATOM 684 C CA . TYR A 1 85 ? 18.491 27.436 -3.206 1.00 23.54 75 TYR A CA 1
ATOM 685 C C . TYR A 1 85 ? 17.781 26.104 -3.434 1.00 21.28 75 TYR A C 1
ATOM 686 O O . TYR A 1 85 ? 18.406 25.136 -3.842 1.00 21.36 75 TYR A O 1
ATOM 695 N N . THR A 1 86 ? 16.475 26.068 -3.185 1.00 20.08 76 THR A N 1
ATOM 696 C CA . THR A 1 86 ? 15.657 24.875 -3.430 1.00 20.24 76 THR A CA 1
ATOM 697 C C . THR A 1 86 ? 15.730 24.467 -4.916 1.00 20.51 76 THR A C 1
ATOM 698 O O . THR A 1 86 ? 15.900 23.283 -5.258 1.00 19.16 76 THR A O 1
ATOM 702 N N . LYS A 1 87 ? 15.617 25.464 -5.785 1.00 19.92 77 LYS A N 1
ATOM 703 C CA . LYS A 1 87 ? 15.734 25.266 -7.237 1.00 20.76 77 LYS A CA 1
ATOM 704 C C . LYS A 1 87 ? 17.107 24.703 -7.620 1.00 20.13 77 LYS A C 1
ATOM 705 O O . LYS A 1 87 ? 17.194 23.733 -8.391 1.00 19.87 77 LYS A O 1
ATOM 711 N N A ASN A 1 88 ? 18.172 25.279 -7.075 0.50 20.47 78 ASN A N 1
ATOM 712 N N B ASN A 1 88 ? 18.165 25.316 -7.079 0.50 19.11 78 ASN A N 1
ATOM 713 C CA A ASN A 1 88 ? 19.521 24.843 -7.428 0.50 21.05 78 ASN A CA 1
ATOM 714 C CA B ASN A 1 88 ? 19.551 24.886 -7.314 0.50 18.66 78 ASN A CA 1
ATOM 715 C C A ASN A 1 88 ? 19.887 23.465 -6.844 0.50 19.97 78 ASN A C 1
ATOM 716 C C B ASN A 1 88 ? 19.756 23.433 -6.903 0.50 18.31 78 ASN A C 1
ATOM 717 O O A ASN A 1 88 ? 20.671 22.730 -7.447 0.50 18.45 78 ASN A O 1
ATOM 718 O O B ASN A 1 88 ? 20.290 22.623 -7.664 0.50 14.76 78 ASN A O 1
ATOM 727 N N . LEU A 1 89 ? 19.308 23.106 -5.694 1.00 19.15 79 LEU A N 1
ATOM 728 C CA . LEU A 1 89 ? 19.407 21.735 -5.185 1.00 18.86 79 LEU A CA 1
ATOM 729 C C . LEU A 1 89 ? 18.698 20.740 -6.124 1.00 18.16 79 LEU A C 1
ATOM 730 O O . LEU A 1 89 ? 19.236 19.687 -6.428 1.00 18.90 79 LEU A O 1
ATOM 735 N N . PHE A 1 90 ? 17.515 21.098 -6.616 1.00 17.87 80 PHE A N 1
ATOM 736 C CA . PHE A 1 90 ? 16.777 20.254 -7.558 1.00 17.90 80 PHE A CA 1
ATOM 737 C C . PHE A 1 90 ? 17.577 19.993 -8.846 1.00 16.90 80 PHE A C 1
ATOM 738 O O . PHE A 1 90 ? 17.459 18.922 -9.451 1.00 18.96 80 PHE A O 1
ATOM 746 N N . ASN A 1 91 ? 18.380 20.971 -9.251 1.00 17.68 81 ASN A N 1
ATOM 747 C CA . ASN A 1 91 ? 19.138 20.876 -10.493 1.00 18.80 81 ASN A CA 1
ATOM 748 C C . ASN A 1 91 ? 20.393 20.025 -10.339 1.00 19.18 81 ASN A C 1
ATOM 749 O O . ASN A 1 91 ? 21.136 19.817 -11.298 1.00 20.51 81 ASN A O 1
ATOM 754 N N . VAL A 1 92 ? 20.624 19.534 -9.125 1.00 17.07 82 VAL A N 1
ATOM 755 C CA . VAL A 1 92 ? 21.695 18.577 -8.876 1.00 19.26 82 VAL A CA 1
ATOM 756 C C . VAL A 1 92 ? 21.221 17.146 -9.114 1.00 19.81 82 VAL A C 1
ATOM 757 O O . VAL A 1 92 ? 20.479 16.586 -8.308 1.00 21.48 82 VAL A O 1
ATOM 761 N N . PRO A 1 93 ? 21.656 16.562 -10.226 1.00 19.52 83 PRO A N 1
ATOM 762 C CA . PRO A 1 93 ? 21.016 15.357 -10.763 1.00 19.54 83 PRO A CA 1
ATOM 763 C C . PRO A 1 93 ? 21.604 14.086 -10.158 1.00 19.07 83 PRO A C 1
ATOM 764 O O . PRO A 1 93 ? 20.972 13.030 -10.208 1.00 21.38 83 PRO A O 1
ATOM 768 N N . GLU A 1 94 ? 22.802 14.193 -9.594 1.00 18.29 84 GLU A N 1
ATOM 769 C CA . GLU A 1 94 ? 23.447 13.059 -8.944 1.00 20.50 84 GLU A CA 1
ATOM 770 C C . GLU A 1 94 ? 24.451 13.524 -7.894 1.00 17.12 84 GLU A C 1
ATOM 771 O O . GLU A 1 94 ? 24.796 14.704 -7.830 1.00 17.10 84 GLU A O 1
ATOM 777 N N . THR A 1 95 ? 24.915 12.589 -7.071 1.00 16.86 85 THR A N 1
ATOM 778 C CA . THR A 1 95 ? 25.765 12.921 -5.942 1.00 17.20 85 THR A CA 1
ATOM 779 C C . THR A 1 95 ? 26.930 13.817 -6.356 1.00 18.40 85 THR A C 1
ATOM 780 O O . THR A 1 95 ? 27.642 13.535 -7.331 1.00 19.65 85 THR A O 1
ATOM 784 N N . SER A 1 96 ? 27.070 14.921 -5.633 1.00 17.77 86 SER A N 1
ATOM 785 C CA . SER A 1 96 ? 28.142 15.886 -5.829 1.00 21.30 86 SER A CA 1
ATOM 786 C C . SER A 1 96 ? 28.851 16.042 -4.486 1.00 21.16 86 SER A C 1
ATOM 787 O O . SER A 1 96 ? 28.245 16.516 -3.522 1.00 21.38 86 SER A O 1
ATOM 790 N N . SER A 1 97 ? 30.124 15.646 -4.417 1.00 21.21 87 SER A N 1
ATOM 791 C CA . SER A 1 97 ? 30.844 15.593 -3.138 1.00 22.34 87 SER A CA 1
ATOM 792 C C . SER A 1 97 ? 31.991 16.597 -2.961 1.00 22.86 87 SER A C 1
ATOM 793 O O . SER A 1 97 ? 32.562 17.123 -3.934 1.00 22.64 87 SER A O 1
ATOM 796 N N . ASN A 1 98 ? 32.311 16.847 -1.691 1.00 21.97 88 ASN A N 1
ATOM 797 C CA . ASN A 1 98 ? 33.463 17.663 -1.295 1.00 23.16 88 ASN A CA 1
ATOM 798 C C . ASN A 1 98 ? 33.447 19.062 -1.891 1.00 23.49 88 ASN A C 1
ATOM 799 O O . ASN A 1 98 ? 34.460 19.551 -2.411 1.00 25.36 88 ASN A O 1
ATOM 804 N N . LEU A 1 99 ? 32.281 19.690 -1.793 1.00 23.21 89 LEU A N 1
ATOM 805 C CA . LEU A 1 99 ? 32.074 21.055 -2.245 1.00 24.36 89 LEU A CA 1
ATOM 806 C C . LEU A 1 99 ? 32.547 22.016 -1.154 1.00 26.55 89 LEU A C 1
ATOM 807 O O . LEU A 1 99 ? 32.237 21.836 0.024 1.00 25.49 89 LEU A O 1
ATOM 812 N N . ASP A 1 100 ? 33.324 23.019 -1.552 1.00 29.03 90 ASP A N 1
ATOM 813 C CA . ASP A 1 100 ? 33.860 24.008 -0.613 1.00 33.14 90 ASP A CA 1
ATOM 814 C C . ASP A 1 100 ? 33.978 25.366 -1.302 1.00 34.68 90 ASP A C 1
ATOM 815 O O . ASP A 1 100 ? 33.518 25.514 -2.433 1.00 32.97 90 ASP A O 1
ATOM 820 N N . ILE A 1 101 ? 34.570 26.346 -0.615 1.00 38.19 91 ILE A N 1
ATOM 821 C CA . ILE A 1 101 ? 34.750 27.703 -1.168 1.00 41.17 91 ILE A CA 1
ATOM 822 C C . ILE A 1 101 ? 35.449 27.768 -2.532 1.00 43.45 91 ILE A C 1
ATOM 823 O O . ILE A 1 101 ? 35.185 28.684 -3.308 1.00 45.00 91 ILE A O 1
ATOM 828 N N . ASN A 1 102 ? 36.332 26.813 -2.819 1.00 45.07 92 ASN A N 1
ATOM 829 C CA . ASN A 1 102 ? 37.117 26.827 -4.060 1.00 46.79 92 ASN A CA 1
ATOM 830 C C . ASN A 1 102 ? 36.532 26.017 -5.222 1.00 46.30 92 ASN A C 1
ATOM 831 O O . ASN A 1 102 ? 37.100 26.027 -6.310 1.00 47.59 92 ASN A O 1
ATOM 836 N N . SER A 1 103 ? 35.419 25.316 -5.007 1.00 45.30 93 SER A N 1
ATOM 837 C CA . SER A 1 103 ? 34.883 24.411 -6.033 1.00 44.07 93 SER A CA 1
ATOM 838 C C . SER A 1 103 ? 34.521 25.152 -7.322 1.00 46.00 93 SER A C 1
ATOM 839 O O . SER A 1 103 ? 33.507 25.846 -7.387 1.00 47.77 93 SER A O 1
ATOM 842 N N . PHE A 1 108 ? 25.457 25.565 -8.802 1.00 46.27 98 PHE A N 1
ATOM 843 C CA . PHE A 1 108 ? 25.127 26.730 -7.993 1.00 45.97 98 PHE A CA 1
ATOM 844 C C . PHE A 1 108 ? 25.767 27.993 -8.557 1.00 50.20 98 PHE A C 1
ATOM 845 O O . PHE A 1 108 ? 26.971 28.006 -8.814 1.00 51.73 98 PHE A O 1
ATOM 853 N N . PRO A 1 109 ? 24.968 29.058 -8.753 1.00 53.55 99 PRO A N 1
ATOM 854 C CA . PRO A 1 109 ? 25.571 30.331 -9.144 1.00 54.77 99 PRO A CA 1
ATOM 855 C C . PRO A 1 109 ? 26.415 30.920 -8.017 1.00 54.34 99 PRO A C 1
ATOM 856 O O . PRO A 1 109 ? 26.151 30.652 -6.843 1.00 54.59 99 PRO A O 1
ATOM 860 N N . VAL A 1 110 ? 27.419 31.713 -8.385 1.00 53.45 100 VAL A N 1
ATOM 861 C CA . VAL A 1 110 ? 28.330 32.348 -7.425 1.00 52.66 100 VAL A CA 1
ATOM 862 C C . VAL A 1 110 ? 27.603 32.870 -6.186 1.00 50.61 100 VAL A C 1
ATOM 863 O O . VAL A 1 110 ? 28.040 32.650 -5.055 1.00 50.89 100 VAL A O 1
ATOM 867 N N . GLU A 1 111 ? 26.488 33.552 -6.430 1.00 48.82 101 GLU A N 1
ATOM 868 C CA A GLU A 1 111 ? 25.683 34.180 -5.376 0.50 48.24 101 GLU A CA 1
ATOM 869 C CA B GLU A 1 111 ? 25.708 34.185 -5.363 0.50 47.58 101 GLU A CA 1
ATOM 870 C C . GLU A 1 111 ? 25.152 33.183 -4.343 1.00 47.34 101 GLU A C 1
ATOM 871 O O . GLU A 1 111 ? 24.944 33.540 -3.178 1.00 47.41 101 GLU A O 1
ATOM 882 N N . ASN A 1 112 ? 24.927 31.938 -4.773 1.00 45.51 102 ASN A N 1
ATOM 883 C CA . ASN A 1 112 ? 24.415 30.878 -3.891 1.00 43.29 102 ASN A CA 1
ATOM 884 C C . ASN A 1 112 ? 25.478 29.875 -3.415 1.00 40.57 102 ASN A C 1
ATOM 885 O O . ASN A 1 112 ? 25.146 28.884 -2.763 1.00 38.16 102 ASN A O 1
ATOM 890 N N . ARG A 1 113 ? 26.751 30.137 -3.713 1.00 39.25 103 ARG A N 1
ATOM 891 C CA . ARG A 1 113 ? 27.838 29.277 -3.236 1.00 40.39 103 ARG A CA 1
ATOM 892 C C . ARG A 1 113 ? 28.211 29.548 -1.773 1.00 36.12 103 ARG A C 1
ATOM 893 O O . ARG A 1 113 ? 29.098 28.892 -1.224 1.00 35.13 103 ARG A O 1
ATOM 901 N N . ASP A 1 114 ? 27.524 30.496 -1.136 1.00 33.16 104 ASP A N 1
ATOM 902 C CA . ASP A 1 114 ? 27.650 30.668 0.311 1.00 32.99 104 ASP A CA 1
ATOM 903 C C . ASP A 1 114 ? 27.141 29.437 1.067 1.00 32.03 104 ASP A C 1
ATOM 904 O O . ASP A 1 114 ? 27.485 29.232 2.232 1.00 33.05 104 ASP A O 1
ATOM 909 N N . LEU A 1 115 ? 26.345 28.604 0.400 1.00 30.41 105 LEU A N 1
ATOM 910 C CA . LEU A 1 115 ? 25.997 27.297 0.955 1.00 30.33 105 LEU A CA 1
ATOM 911 C C . LEU A 1 115 ? 27.251 26.476 1.299 1.00 30.46 105 LEU A C 1
ATOM 912 O O . LEU A 1 115 ? 27.215 25.661 2.220 1.00 29.90 105 LEU A O 1
ATOM 917 N N . PHE A 1 116 ? 28.348 26.703 0.566 1.00 31.01 106 PHE A N 1
ATOM 918 C CA . PHE A 1 116 ? 29.619 25.990 0.780 1.00 32.72 106 PHE A CA 1
ATOM 919 C C . PHE A 1 116 ? 30.704 26.878 1.422 1.00 34.07 106 PHE A C 1
ATOM 920 O O . PHE A 1 116 ? 31.901 26.617 1.248 1.00 32.08 106 PHE A O 1
ATOM 928 N N . GLN A 1 117 ? 30.263 27.907 2.160 1.00 35.48 107 GLN A N 1
ATOM 929 C CA . GLN A 1 117 ? 31.126 28.872 2.884 1.00 37.66 107 GLN A CA 1
ATOM 930 C C . GLN A 1 117 ? 32.281 28.232 3.626 1.00 35.84 107 GLN A C 1
ATOM 931 O O . GLN A 1 117 ? 33.407 28.717 3.586 1.00 37.86 107 GLN A O 1
ATOM 937 N N . ALA A 1 118 ? 31.962 27.169 4.353 1.00 33.81 108 ALA A N 1
ATOM 938 C CA . ALA A 1 118 ? 32.880 26.553 5.290 1.00 31.29 108 ALA A CA 1
ATOM 939 C C . ALA A 1 118 ? 32.741 25.041 5.221 1.00 30.09 108 ALA A C 1
ATOM 940 O O . ALA A 1 118 ? 31.686 24.515 4.840 1.00 28.60 108 ALA A O 1
ATOM 942 N N . GLY A 1 119 ? 33.817 24.351 5.580 1.00 28.83 109 GLY A N 1
ATOM 943 C CA . GLY A 1 119 ? 33.837 22.904 5.601 1.00 28.31 109 GLY A CA 1
ATOM 944 C C . GLY A 1 119 ? 33.702 22.276 4.231 1.00 27.20 109 GLY A C 1
ATOM 945 O O . GLY A 1 119 ? 33.914 22.932 3.198 1.00 27.24 109 GLY A O 1
ATOM 946 N N . LEU A 1 120 ? 33.361 20.990 4.246 1.00 25.37 110 LEU A N 1
ATOM 947 C CA A LEU A 1 120 ? 33.174 20.209 3.030 0.50 24.98 110 LEU A CA 1
ATOM 948 C CA B LEU A 1 120 ? 33.180 20.202 3.034 0.50 24.75 110 LEU A CA 1
ATOM 949 C C . LEU A 1 120 ? 31.745 19.701 3.002 1.00 23.94 110 LEU A C 1
ATOM 950 O O . LEU A 1 120 ? 31.251 19.184 4.005 1.00 23.84 110 LEU A O 1
ATOM 959 N N . THR A 1 121 ? 31.083 19.852 1.855 1.00 22.63 111 THR A N 1
ATOM 960 C CA . THR A 1 121 ? 29.670 19.493 1.721 1.00 22.07 111 THR A CA 1
ATOM 961 C C . THR A 1 121 ? 29.461 18.490 0.587 1.00 21.57 111 THR A C 1
ATOM 962 O O . THR A 1 121 ? 30.078 18.600 -0.478 1.00 21.35 111 THR A O 1
ATOM 966 N N . THR A 1 122 ? 28.602 17.506 0.845 1.00 17.83 112 THR A N 1
ATOM 967 C CA . THR A 1 122 ? 28.185 16.529 -0.155 1.00 18.84 112 THR A CA 1
ATOM 968 C C . THR A 1 122 ? 26.668 16.577 -0.296 1.00 18.38 112 THR A C 1
ATOM 969 O O . THR A 1 122 ? 25.943 16.612 0.698 1.00 18.05 112 THR A O 1
ATOM 973 N N . ILE A 1 123 ? 26.207 16.616 -1.544 1.00 18.23 113 ILE A N 1
ATOM 974 C CA . ILE A 1 123 ? 24.786 16.706 -1.866 1.00 18.43 113 ILE A CA 1
ATOM 975 C C . ILE A 1 123 ? 24.388 15.399 -2.535 1.00 18.62 113 ILE A C 1
ATOM 976 O O . ILE A 1 123 ? 24.973 15.018 -3.549 1.00 17.58 113 ILE A O 1
ATOM 981 N N . VAL A 1 124 ? 23.393 14.719 -1.970 1.00 17.03 114 VAL A N 1
ATOM 982 C CA . VAL A 1 124 ? 22.950 13.438 -2.478 1.00 16.76 114 VAL A CA 1
ATOM 983 C C . VAL A 1 124 ? 21.455 13.510 -2.746 1.00 15.82 114 VAL A C 1
ATOM 984 O O . VAL A 1 124 ? 20.658 13.637 -1.805 1.00 14.85 114 VAL A O 1
ATOM 988 N N . PRO A 1 125 ? 21.064 13.453 -4.026 1.00 16.16 115 PRO A N 1
ATOM 989 C CA . PRO A 1 125 ? 19.635 13.405 -4.315 1.00 16.37 115 PRO A CA 1
ATOM 990 C C . PRO A 1 125 ? 18.938 12.205 -3.671 1.00 16.52 115 PRO A C 1
ATOM 991 O O . PRO A 1 125 ? 19.484 11.093 -3.657 1.00 18.57 115 PRO A O 1
ATOM 995 N N . ILE A 1 126 ? 17.751 12.447 -3.121 1.00 15.60 116 ILE A N 1
ATOM 996 C CA . ILE A 1 126 ? 16.898 11.397 -2.598 1.00 17.64 116 ILE A CA 1
ATOM 997 C C . ILE A 1 126 ? 15.857 11.081 -3.662 1.00 19.19 116 ILE A C 1
ATOM 998 O O . ILE A 1 126 ? 15.022 11.933 -4.018 1.00 18.47 116 ILE A O 1
ATOM 1003 N N . ILE A 1 127 ? 15.919 9.850 -4.153 1.00 21.19 117 ILE A N 1
ATOM 1004 C CA . ILE A 1 127 ? 15.063 9.376 -5.233 1.00 25.28 117 ILE A CA 1
ATOM 1005 C C . ILE A 1 127 ? 14.266 8.161 -4.759 1.00 26.85 117 ILE A C 1
ATOM 1006 O O . ILE A 1 127 ? 14.805 7.254 -4.106 1.00 27.76 117 ILE A O 1
ATOM 1011 N N . GLY A 1 128 ? 12.980 8.153 -5.087 1.00 27.96 118 GLY A N 1
ATOM 1012 C CA . GLY A 1 128 ? 12.094 7.047 -4.756 1.00 30.79 118 GLY A CA 1
ATOM 1013 C C . GLY A 1 128 ? 10.954 7.057 -5.750 1.00 34.24 118 GLY A C 1
ATOM 1014 O O . GLY A 1 128 ? 10.437 8.122 -6.085 1.00 31.92 118 GLY A O 1
ATOM 1015 N N . GLY A 1 129 ? 10.577 5.877 -6.228 1.00 39.13 119 GLY A N 1
ATOM 1016 C CA . GLY A 1 129 ? 9.581 5.753 -7.290 1.00 41.88 119 GLY A CA 1
ATOM 1017 C C . GLY A 1 129 ? 9.998 6.469 -8.564 1.00 43.09 119 GLY A C 1
ATOM 1018 O O . GLY A 1 129 ? 9.156 7.021 -9.273 1.00 45.55 119 GLY A O 1
ATOM 1019 N N . GLY A 1 130 ? 11.300 6.470 -8.846 1.00 43.14 120 GLY A N 1
ATOM 1020 C CA . GLY A 1 130 ? 11.856 7.200 -9.986 1.00 42.88 120 GLY A CA 1
ATOM 1021 C C . GLY A 1 130 ? 11.811 8.726 -9.904 1.00 42.08 120 GLY A C 1
ATOM 1022 O O . GLY A 1 130 ? 12.249 9.404 -10.839 1.00 43.97 120 GLY A O 1
ATOM 1023 N N . GLU A 1 131 ? 11.302 9.270 -8.796 1.00 38.37 121 GLU A N 1
ATOM 1024 C CA . GLU A 1 131 ? 11.088 10.713 -8.658 1.00 36.86 121 GLU A CA 1
ATOM 1025 C C . GLU A 1 131 ? 12.022 11.335 -7.622 1.00 28.86 121 GLU A C 1
ATOM 1026 O O . GLU A 1 131 ? 12.472 10.652 -6.706 1.00 23.95 121 GLU A O 1
ATOM 1032 N N . ARG A 1 132 ? 12.311 12.623 -7.793 1.00 23.96 122 ARG A N 1
ATOM 1033 C CA . ARG A 1 132 ? 13.141 13.384 -6.848 1.00 22.38 122 ARG A CA 1
ATOM 1034 C C . ARG A 1 132 ? 12.285 13.787 -5.644 1.00 21.24 122 ARG A C 1
ATOM 1035 O O . ARG A 1 132 ? 11.392 14.641 -5.746 1.00 20.89 122 ARG A O 1
ATOM 1043 N N . LEU A 1 133 ? 12.547 13.141 -4.511 1.00 20.12 123 LEU A N 1
ATOM 1044 C CA . LEU A 1 133 ? 11.742 13.308 -3.302 1.00 19.34 123 LEU A CA 1
ATOM 1045 C C . LEU A 1 133 ? 12.350 14.308 -2.321 1.00 19.88 123 LEU A C 1
ATOM 1046 O O . LEU A 1 133 ? 11.678 14.770 -1.397 1.00 21.36 123 LEU A O 1
ATOM 1051 N N . GLY A 1 134 ? 13.625 14.621 -2.516 1.00 17.90 124 GLY A N 1
ATOM 1052 C CA . GLY A 1 134 ? 14.341 15.516 -1.631 1.00 18.77 124 GLY A CA 1
ATOM 1053 C C . GLY A 1 134 ? 15.839 15.428 -1.835 1.00 18.42 124 GLY A C 1
ATOM 1054 O O . GLY A 1 134 ? 16.309 14.917 -2.861 1.00 17.12 124 GLY A O 1
ATOM 1055 N N . THR A 1 135 ? 16.579 15.919 -0.842 1.00 17.61 125 THR A N 1
ATOM 1056 C CA . THR A 1 135 ? 18.027 15.995 -0.898 1.00 16.42 125 THR A CA 1
ATOM 1057 C C . THR A 1 135 ? 18.598 15.712 0.482 1.00 15.69 125 THR A C 1
ATOM 1058 O O . THR A 1 135 ? 18.098 16.225 1.492 1.00 17.08 125 THR A O 1
ATOM 1062 N N . LEU A 1 136 ? 19.612 14.858 0.513 1.00 17.37 126 LEU A N 1
ATOM 1063 C CA . LEU A 1 136 ? 20.396 14.601 1.715 1.00 17.44 126 LEU A CA 1
ATOM 1064 C C . LEU A 1 136 ? 21.655 15.454 1.579 1.00 18.04 126 LEU A C 1
ATOM 1065 O O . LEU A 1 136 ? 22.400 15.316 0.599 1.00 18.65 126 LEU A O 1
ATOM 1070 N N . ILE A 1 137 ? 21.860 16.360 2.532 1.00 17.55 127 ILE A N 1
ATOM 1071 C CA . ILE A 1 137 ? 23.060 17.186 2.574 1.00 17.83 127 ILE A CA 1
ATOM 1072 C C . ILE A 1 137 ? 23.904 16.706 3.744 1.00 19.36 127 ILE A C 1
ATOM 1073 O O . ILE A 1 137 ? 23.389 16.532 4.857 1.00 19.90 127 ILE A O 1
ATOM 1078 N N . LEU A 1 138 ? 25.183 16.467 3.465 1.00 17.90 128 LEU A N 1
ATOM 1079 C CA . LEU A 1 138 ? 26.148 16.041 4.472 1.00 18.15 128 LEU A CA 1
ATOM 1080 C C . LEU A 1 138 ? 27.256 17.077 4.569 1.00 19.74 128 LEU A C 1
ATOM 1081 O O . LEU A 1 138 ? 27.701 17.612 3.546 1.00 21.08 128 LEU A O 1
ATOM 1086 N N . SER A 1 139 ? 27.705 17.377 5.788 1.00 21.18 129 SER A N 1
ATOM 1087 C CA . SER A 1 139 ? 28.806 18.331 5.948 1.00 20.62 129 SER A CA 1
ATOM 1088 C C . SER A 1 139 ? 29.783 17.923 7.049 1.00 21.11 129 SER A C 1
ATOM 1089 O O . SER A 1 139 ? 29.397 17.324 8.059 1.00 19.19 129 SER A O 1
ATOM 1092 N N . ARG A 1 140 ? 31.056 18.225 6.801 1.00 22.53 130 ARG A N 1
ATOM 1093 C CA . ARG A 1 140 ? 32.156 17.952 7.721 1.00 23.68 130 ARG A CA 1
ATOM 1094 C C . ARG A 1 140 ? 33.059 19.178 7.771 1.00 24.74 130 ARG A C 1
ATOM 1095 O O . ARG A 1 140 ? 33.224 19.880 6.772 1.00 23.69 130 ARG A O 1
ATOM 1103 N N . LEU A 1 141 ? 33.656 19.415 8.935 1.00 26.56 131 LEU A N 1
ATOM 1104 C CA . LEU A 1 141 ? 34.521 20.574 9.133 1.00 28.66 131 LEU A CA 1
ATOM 1105 C C . LEU A 1 141 ? 35.786 20.498 8.280 1.00 31.10 131 LEU A C 1
ATOM 1106 O O . LEU A 1 141 ? 36.172 21.494 7.673 1.00 30.81 131 LEU A O 1
ATOM 1111 N N . GLN A 1 142 ? 36.429 19.331 8.226 1.00 33.76 132 GLN A N 1
ATOM 1112 C CA . GLN A 1 142 ? 37.714 19.215 7.519 1.00 37.97 132 GLN A CA 1
ATOM 1113 C C . GLN A 1 142 ? 38.028 17.894 6.805 1.00 35.09 132 GLN A C 1
ATOM 1114 O O . GLN A 1 142 ? 38.916 17.869 5.953 1.00 36.97 132 GLN A O 1
ATOM 1120 N N . ASP A 1 143 ? 37.325 16.811 7.133 1.00 31.85 133 ASP A N 1
ATOM 1121 C CA . ASP A 1 143 ? 37.629 15.499 6.558 1.00 30.71 133 ASP A CA 1
ATOM 1122 C C . ASP A 1 143 ? 36.853 15.257 5.272 1.00 29.00 133 ASP A C 1
ATOM 1123 O O . ASP A 1 143 ? 35.632 15.397 5.249 1.00 28.85 133 ASP A O 1
ATOM 1128 N N . GLN A 1 144 ? 37.566 14.881 4.214 1.00 27.13 134 GLN A N 1
ATOM 1129 C CA . GLN A 1 144 ? 36.942 14.627 2.918 1.00 28.47 134 GLN A CA 1
ATOM 1130 C C . GLN A 1 144 ? 36.057 13.381 2.916 1.00 26.21 134 GLN A C 1
ATOM 1131 O O . GLN A 1 144 ? 36.307 12.425 3.641 1.00 26.09 134 GLN A O 1
ATOM 1137 N N . PHE A 1 145 ? 35.010 13.426 2.095 1.00 23.44 135 PHE A N 1
ATOM 1138 C CA . PHE A 1 145 ? 34.154 12.282 1.847 1.00 23.83 135 PHE A CA 1
ATOM 1139 C C . PHE A 1 145 ? 34.790 11.385 0.792 1.00 24.48 135 PHE A C 1
ATOM 1140 O O . PHE A 1 145 ? 35.078 11.834 -0.324 1.00 27.45 135 PHE A O 1
ATOM 1148 N N . ASN A 1 146 ? 35.034 10.127 1.141 1.00 24.32 136 ASN A N 1
ATOM 1149 C CA . ASN A 1 146 ? 35.572 9.160 0.187 1.00 24.86 136 ASN A CA 1
ATOM 1150 C C . ASN A 1 146 ? 34.470 8.252 -0.365 1.00 23.88 136 ASN A C 1
ATOM 1151 O O . ASN A 1 146 ? 33.283 8.435 -0.051 1.00 22.73 136 ASN A O 1
ATOM 1156 N N . ASP A 1 147 ? 34.852 7.293 -1.202 1.00 24.32 137 ASP A N 1
ATOM 1157 C CA . ASP A 1 147 ? 33.878 6.411 -1.839 1.00 23.74 137 ASP A CA 1
ATOM 1158 C C . ASP A 1 147 ? 33.090 5.563 -0.830 1.00 23.06 137 ASP A C 1
ATOM 1159 O O . ASP A 1 147 ? 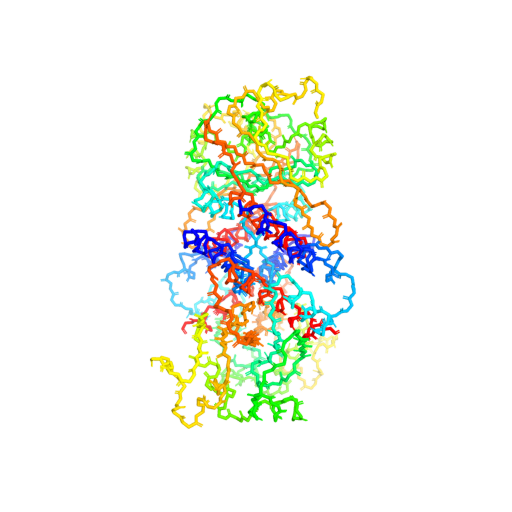31.904 5.302 -1.044 1.00 21.78 137 ASP A O 1
ATOM 1164 N N . ASP A 1 148 ? 33.737 5.130 0.255 1.00 23.44 138 ASP A N 1
ATOM 1165 C CA . ASP A 1 148 ? 33.025 4.422 1.334 1.00 22.39 138 ASP A CA 1
ATOM 1166 C C . ASP A 1 148 ? 31.922 5.306 1.914 1.00 19.90 138 ASP A C 1
ATOM 1167 O O . ASP A 1 148 ? 30.801 4.848 2.138 1.00 17.68 138 ASP A O 1
ATOM 1172 N N . ASP A 1 149 ? 32.254 6.570 2.156 1.00 19.39 139 ASP A N 1
ATOM 1173 C CA . ASP A 1 149 ? 31.283 7.548 2.658 1.00 20.38 139 ASP A CA 1
ATOM 1174 C C . ASP A 1 149 ? 30.113 7.723 1.701 1.00 18.74 139 ASP A C 1
ATOM 1175 O O . ASP A 1 149 ? 28.965 7.827 2.123 1.00 18.82 139 ASP A O 1
ATOM 1180 N N . LEU A 1 150 ? 30.414 7.766 0.408 1.00 19.62 140 LEU A N 1
ATOM 1181 C CA . LEU A 1 150 ? 29.372 7.897 -0.611 1.00 20.46 140 LEU A CA 1
ATOM 1182 C C . LEU A 1 150 ? 28.463 6.668 -0.671 1.00 18.87 140 LEU A C 1
ATOM 1183 O O . LEU A 1 150 ? 27.246 6.803 -0.844 1.00 18.43 140 LEU A O 1
ATOM 1188 N N . ILE A 1 151 ? 29.048 5.479 -0.533 1.00 18.47 141 ILE A N 1
ATOM 1189 C CA . ILE A 1 151 ? 28.262 4.245 -0.488 1.00 18.27 141 ILE A CA 1
ATOM 1190 C C . ILE A 1 151 ? 27.225 4.343 0.641 1.00 17.31 141 ILE A C 1
ATOM 1191 O O . ILE A 1 151 ? 26.045 4.059 0.439 1.00 17.51 141 ILE A O 1
ATOM 1196 N N . LEU A 1 152 ? 27.669 4.746 1.824 1.00 16.89 142 LEU A N 1
ATOM 1197 C CA . LEU A 1 152 ? 26.774 4.858 2.982 1.00 16.18 142 LEU A CA 1
ATOM 1198 C C . LEU A 1 152 ? 25.749 5.980 2.799 1.00 15.94 142 LEU A C 1
ATOM 1199 O O . LEU A 1 152 ? 24.570 5.797 3.114 1.00 15.94 142 LEU A O 1
ATOM 1204 N N . ALA A 1 153 ? 26.198 7.119 2.263 1.00 15.35 143 ALA A N 1
ATOM 1205 C CA . ALA A 1 153 ? 25.329 8.281 2.045 1.00 15.49 143 ALA A CA 1
ATOM 1206 C C . ALA A 1 153 ? 24.193 7.955 1.067 1.00 17.01 143 ALA A C 1
ATOM 1207 O O . ALA A 1 153 ? 23.036 8.301 1.306 1.00 16.89 143 ALA A O 1
ATOM 1209 N N . GLU A 1 154 ? 24.541 7.280 -0.022 1.00 17.00 144 GLU A N 1
ATOM 1210 C CA . GLU A 1 154 ? 23.566 6.877 -1.036 1.00 17.38 144 GLU A CA 1
ATOM 1211 C C . GLU A 1 154 ? 22.609 5.790 -0.553 1.00 18.59 144 GLU A C 1
ATOM 1212 O O . GLU A 1 154 ? 21.421 5.818 -0.892 1.00 18.17 144 GLU A O 1
ATOM 1218 N N . TYR A 1 155 ? 23.117 4.853 0.254 1.00 19.22 145 TYR A N 1
ATOM 1219 C CA . TYR A 1 155 ? 22.274 3.838 0.914 1.00 18.99 145 TYR A CA 1
ATOM 1220 C C . TYR A 1 155 ? 21.274 4.560 1.832 1.00 19.03 145 TYR A C 1
ATOM 1221 O O . TYR A 1 155 ? 20.065 4.297 1.801 1.00 19.11 145 TYR A O 1
ATOM 1238 N N . GLY A 1 156 ? 21.789 5.469 2.651 1.00 17.32 146 GLY A N 1
ATOM 1239 C CA . GLY A 1 156 ? 20.959 6.247 3.562 1.00 19.38 146 GLY A CA 1
ATOM 1240 C C . GLY A 1 156 ? 19.924 7.085 2.833 1.00 18.11 146 GLY A C 1
ATOM 1241 O O . GLY A 1 156 ? 18.764 7.156 3.252 1.00 18.09 146 GLY A O 1
ATOM 1242 N N . ALA A 1 157 ? 20.339 7.701 1.723 1.00 17.36 147 ALA A N 1
ATOM 1243 C CA . ALA A 1 157 ? 19.423 8.485 0.899 1.00 17.72 147 ALA A CA 1
ATOM 1244 C C . ALA A 1 157 ? 18.240 7.633 0.416 1.00 19.64 147 ALA A C 1
ATOM 1245 O O . ALA A 1 157 ? 17.090 8.071 0.466 1.00 21.52 147 ALA A O 1
ATOM 1247 N N . THR A 1 158 ? 18.531 6.423 -0.046 1.00 22.66 148 THR A N 1
ATOM 1248 C CA . THR A 1 158 ? 17.489 5.482 -0.487 1.00 25.76 148 THR A CA 1
ATOM 1249 C C . THR A 1 158 ? 16.489 5.155 0.619 1.00 23.87 148 THR A C 1
ATOM 1250 O O . THR A 1 158 ? 15.276 5.198 0.393 1.00 23.53 148 THR A O 1
ATOM 1254 N N . VAL A 1 159 ? 16.996 4.845 1.810 1.00 22.55 149 VAL A N 1
ATOM 1255 C CA . VAL A 1 159 ? 16.144 4.569 2.961 1.00 22.59 149 VAL A CA 1
ATOM 1256 C C . VAL A 1 159 ? 15.254 5.765 3.278 1.00 21.99 149 VAL A C 1
ATOM 1257 O O . VAL A 1 159 ? 14.046 5.608 3.499 1.00 23.26 149 VAL A O 1
ATOM 1261 N N . VAL A 1 160 ? 15.840 6.963 3.308 1.00 20.27 150 VAL A N 1
ATOM 1262 C CA . VAL A 1 160 ? 15.058 8.170 3.559 1.00 20.33 150 VAL A CA 1
ATOM 1263 C C . VAL A 1 160 ? 13.951 8.357 2.502 1.00 20.34 150 VAL A C 1
ATOM 1264 O O . VAL A 1 160 ? 12.834 8.713 2.847 1.00 22.37 150 VAL A O 1
ATOM 1268 N N . GLY A 1 161 ? 14.266 8.106 1.235 1.00 21.88 151 GLY A N 1
ATOM 1269 C CA . GLY A 1 161 ? 13.276 8.171 0.154 1.00 22.98 151 GLY A CA 1
ATOM 1270 C C . GLY A 1 161 ? 12.134 7.188 0.352 1.00 25.40 151 GLY A C 1
ATOM 1271 O O . GLY A 1 161 ? 10.974 7.535 0.158 1.00 26.53 151 GLY A O 1
ATOM 1272 N N . MET A 1 162 ? 12.485 5.958 0.725 1.00 27.50 152 MET A N 1
ATOM 1273 C CA . MET A 1 162 ? 11.522 4.912 1.128 1.00 31.44 152 MET A CA 1
ATOM 1274 C C . MET A 1 162 ? 10.528 5.471 2.14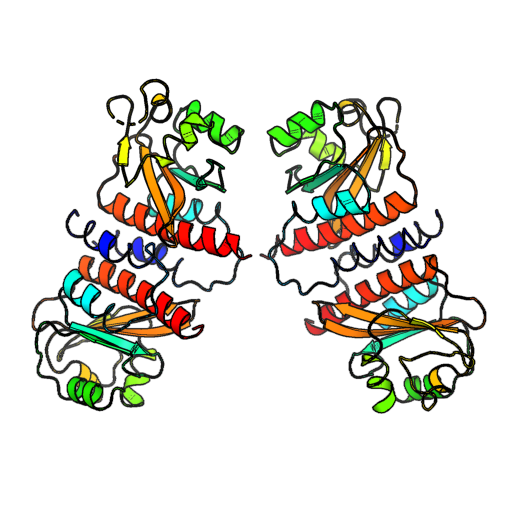0 1.00 30.90 152 MET A C 1
ATOM 1275 O O . MET A 1 162 ? 9.313 5.265 2.042 1.00 32.96 152 MET A O 1
ATOM 1280 N N . GLU A 1 163 ? 11.065 6.184 3.119 1.00 30.30 153 GLU A N 1
ATOM 1281 C CA . GLU A 1 163 ? 10.284 6.717 4.219 1.00 30.78 153 GLU A CA 1
ATOM 1282 C C . GLU A 1 163 ? 9.481 7.970 3.875 1.00 30.90 153 GLU A C 1
ATOM 1283 O O . GLU A 1 163 ? 8.398 8.171 4.421 1.00 31.86 153 GLU A O 1
ATOM 1289 N N . ILE A 1 164 ? 9.990 8.801 2.965 1.00 29.85 154 ILE A N 1
ATOM 1290 C CA . ILE A 1 164 ? 9.233 9.953 2.475 1.00 28.94 154 ILE A CA 1
ATOM 1291 C C . ILE A 1 164 ? 7.954 9.474 1.764 1.00 31.72 154 ILE A C 1
ATOM 1292 O O . ILE A 1 164 ? 6.884 10.087 1.910 1.00 32.46 154 ILE A O 1
ATOM 1297 N N . LEU A 1 165 ? 8.070 8.378 1.013 1.00 32.93 155 LEU A N 1
ATOM 1298 C CA . LEU A 1 165 ? 6.919 7.758 0.347 1.00 34.61 155 LEU A CA 1
ATOM 1299 C C . LEU A 1 165 ? 5.941 7.172 1.370 1.00 38.22 155 LEU A C 1
ATOM 1300 O O . LEU A 1 165 ? 4.730 7.400 1.291 1.00 39.00 155 LEU A O 1
ATOM 1305 N N . ARG A 1 166 ? 6.482 6.411 2.319 1.00 40.87 156 ARG A N 1
ATOM 1306 C CA . ARG A 1 166 ? 5.691 5.787 3.383 1.00 44.00 156 ARG A CA 1
ATOM 1307 C C . ARG A 1 166 ? 4.945 6.849 4.184 1.00 46.50 156 ARG A C 1
ATOM 1308 O O . ARG A 1 166 ? 3.767 6.686 4.498 1.00 47.44 156 ARG A O 1
ATOM 1316 N N . GLU A 1 167 ? 5.635 7.945 4.485 1.00 49.72 157 GLU A N 1
ATOM 1317 C CA . GLU A 1 167 ? 5.038 9.091 5.171 1.00 54.65 157 GLU A CA 1
ATOM 1318 C C . GLU A 1 167 ? 3.943 9.762 4.330 1.00 57.07 157 GLU A C 1
ATOM 1319 O O . GLU A 1 167 ? 2.947 10.246 4.875 1.00 57.17 157 GLU A O 1
ATOM 1325 N N . LYS A 1 168 ? 4.128 9.785 3.010 1.00 59.37 158 LYS A N 1
ATOM 1326 C CA . LYS A 1 168 ? 3.103 10.292 2.085 1.00 62.07 158 LYS A CA 1
ATOM 1327 C C . LYS A 1 168 ? 1.811 9.458 2.108 1.00 62.89 158 LYS A C 1
ATOM 1328 O O . LYS A 1 168 ? 0.737 9.972 1.797 1.00 63.14 158 LYS A O 1
ATOM 1334 N N . ALA A 1 169 ? 1.923 8.182 2.475 1.00 64.20 159 ALA A N 1
ATOM 1335 C CA . ALA A 1 169 ? 0.769 7.281 2.554 1.00 65.34 159 ALA A CA 1
ATOM 1336 C C . ALA A 1 169 ? 0.361 6.949 4.000 1.00 66.11 159 ALA A C 1
ATOM 1337 O O . ALA A 1 169 ? -0.239 5.900 4.250 1.00 66.39 159 ALA A O 1
ATOM 1339 N N . GLU A 1 170 ? 0.684 7.837 4.940 1.00 66.42 160 GLU A N 1
ATOM 1340 C CA . GLU A 1 170 ? 0.270 7.682 6.341 1.00 66.16 160 GLU A CA 1
ATOM 1341 C C . GLU A 1 170 ? -1.048 8.415 6.580 1.00 67.63 160 GLU A C 1
ATOM 1342 O O . GLU A 1 170 ? -1.467 9.245 5.769 1.00 68.84 160 GLU A O 1
ATOM 1348 N N A HIS B 1 10 ? 37.352 2.904 -3.560 0.50 29.67 0 HIS B N 1
ATOM 1349 N N B HIS B 1 10 ? 37.471 0.478 -4.468 0.50 42.60 0 HIS B N 1
ATOM 1350 C CA A HIS B 1 10 ? 36.383 1.769 -3.617 0.50 29.37 0 HIS B CA 1
ATOM 1351 C CA B HIS B 1 10 ? 36.636 1.521 -3.799 0.50 41.29 0 HIS B CA 1
ATOM 1352 C C A HIS B 1 10 ? 35.451 1.987 -4.823 0.50 31.65 0 HIS B C 1
ATOM 1353 C C B HIS B 1 10 ? 35.572 2.090 -4.755 0.50 38.99 0 HIS B C 1
ATOM 1354 O O A HIS B 1 10 ? 34.241 1.775 -4.716 0.50 28.44 0 HIS B O 1
ATOM 1355 O O B HIS B 1 10 ? 34.407 2.248 -4.388 0.50 38.17 0 HIS B O 1
ATOM 1368 N N . MET B 1 11 ? 36.000 2.383 -5.978 1.00 36.04 1 MET B N 1
ATOM 1369 C CA . MET B 1 11 ? 35.143 2.907 -7.060 1.00 35.77 1 MET B CA 1
ATOM 1370 C C . MET B 1 11 ? 34.272 1.841 -7.729 1.00 30.85 1 MET B C 1
ATOM 1371 O O . MET B 1 11 ? 33.104 2.095 -8.018 1.00 28.65 1 MET B O 1
ATOM 1376 N N . ALA B 1 12 ? 34.837 0.665 -7.986 1.00 27.47 2 ALA B N 1
ATOM 1377 C CA . ALA B 1 12 ? 34.062 -0.449 -8.535 1.00 26.81 2 ALA B CA 1
ATOM 1378 C C . ALA B 1 12 ? 32.896 -0.799 -7.610 1.00 24.38 2 ALA B C 1
ATOM 1379 O O . ALA B 1 12 ? 31.773 -0.999 -8.064 1.00 22.11 2 ALA B O 1
ATOM 1381 N N . LEU B 1 13 ? 33.162 -0.865 -6.306 1.00 22.41 3 LEU B N 1
ATOM 1382 C CA . LEU B 1 13 ? 32.098 -1.170 -5.340 1.00 21.09 3 LEU B CA 1
ATOM 1383 C C . LEU B 1 13 ? 31.012 -0.094 -5.344 1.00 20.16 3 LEU B C 1
ATOM 1384 O O . LEU B 1 13 ? 29.827 -0.407 -5.309 1.00 18.53 3 LEU B O 1
ATOM 1389 N N . LEU B 1 14 ? 31.421 1.173 -5.397 1.00 19.94 4 LEU B N 1
ATOM 1390 C CA . LEU B 1 14 ? 30.472 2.283 -5.462 1.00 21.22 4 LEU B CA 1
ATOM 1391 C C . LEU B 1 14 ? 29.558 2.162 -6.688 1.00 20.67 4 LEU B C 1
ATOM 1392 O O . LEU B 1 14 ? 28.347 2.327 -6.577 1.00 18.51 4 LEU B O 1
ATOM 1397 N N . GLN B 1 15 ? 30.135 1.850 -7.847 1.00 21.28 5 GLN B N 1
ATOM 1398 C CA A GLN B 1 15 ? 29.350 1.686 -9.067 0.50 21.10 5 GLN B CA 1
ATOM 1399 C CA B GLN B 1 15 ? 29.344 1.688 -9.067 0.50 21.03 5 GLN B CA 1
ATOM 1400 C C . GLN B 1 15 ? 28.350 0.541 -8.926 1.00 19.83 5 GLN B C 1
ATOM 1401 O O . GLN B 1 15 ? 27.190 0.663 -9.316 1.00 18.50 5 GLN B O 1
ATOM 1412 N N . LYS B 1 16 ? 28.815 -0.575 -8.374 1.00 19.10 6 LYS B N 1
ATOM 1413 C CA . LYS B 1 16 ? 27.972 -1.754 -8.190 1.00 20.45 6 LYS B CA 1
ATOM 1414 C C . LYS B 1 16 ? 26.829 -1.517 -7.194 1.00 18.23 6 LYS B C 1
ATOM 1415 O O . LYS B 1 16 ? 25.699 -1.969 -7.423 1.00 16.79 6 LYS B O 1
ATOM 1421 N N . THR B 1 17 ? 27.106 -0.798 -6.109 1.00 17.22 7 THR B N 1
ATOM 1422 C CA . THR B 1 17 ? 26.029 -0.416 -5.185 1.00 17.94 7 THR B CA 1
ATOM 1423 C C . THR B 1 17 ? 24.994 0.477 -5.864 1.00 18.60 7 THR B C 1
ATOM 1424 O O . THR B 1 17 ? 23.806 0.352 -5.592 1.00 18.42 7 THR B O 1
ATOM 1428 N N . ARG B 1 18 ? 25.444 1.349 -6.762 1.00 18.95 8 ARG B N 1
ATOM 1429 C CA . ARG B 1 18 ? 24.528 2.199 -7.520 1.00 19.86 8 ARG B CA 1
ATOM 1430 C C . ARG B 1 18 ? 23.563 1.399 -8.401 1.00 19.39 8 ARG B C 1
ATOM 1431 O O . ARG B 1 18 ? 22.391 1.772 -8.549 1.00 19.54 8 ARG B O 1
ATOM 1439 N N . ILE B 1 19 ? 24.053 0.305 -8.980 1.00 17.38 9 ILE B N 1
ATOM 1440 C CA . ILE B 1 19 ? 23.214 -0.564 -9.800 1.00 19.45 9 ILE B CA 1
ATOM 1441 C C . ILE B 1 19 ? 22.166 -1.261 -8.941 1.00 19.10 9 ILE B C 1
ATOM 1442 O O . ILE B 1 19 ? 20.991 -1.300 -9.296 1.00 19.76 9 ILE B O 1
ATOM 1447 N N . ILE B 1 20 ? 22.576 -1.789 -7.795 1.00 19.66 10 ILE B N 1
ATOM 1448 C CA . ILE B 1 20 ? 21.616 -2.425 -6.893 1.00 19.82 10 ILE B CA 1
ATOM 1449 C C . ILE B 1 20 ? 20.604 -1.393 -6.363 1.00 21.14 10 ILE B C 1
ATOM 1450 O O . ILE B 1 20 ? 19.414 -1.685 -6.279 1.00 21.90 10 ILE B O 1
ATOM 1455 N N A ASN B 1 21 ? 21.129 -0.237 -5.950 0.50 21.72 11 ASN B N 1
ATOM 1456 N N B ASN B 1 21 ? 21.025 -0.156 -6.140 0.50 23.47 11 ASN B N 1
ATOM 1457 C CA A ASN B 1 21 ? 20.366 0.802 -5.246 0.50 22.06 11 ASN B CA 1
ATOM 1458 C CA B ASN B 1 21 ? 20.057 0.913 -5.850 0.50 25.16 11 ASN B CA 1
ATOM 1459 C C A ASN B 1 21 ? 19.324 1.418 -6.166 0.50 22.64 11 ASN B C 1
ATOM 1460 C C B ASN B 1 21 ? 19.025 1.078 -6.988 0.50 24.90 11 ASN B C 1
ATOM 1461 O O A ASN B 1 21 ? 18.245 1.827 -5.728 0.50 23.27 11 ASN B O 1
ATOM 1462 O O B ASN B 1 21 ? 17.836 1.291 -6.733 0.50 24.60 11 ASN B O 1
ATOM 1471 N N A SER B 1 22 ? 19.652 1.479 -7.451 0.50 23.49 12 SER B N 1
ATOM 1472 N N B SER B 1 22 ? 19.471 0.952 -8.237 0.50 25.03 12 SER B N 1
ATOM 1473 C CA A SER B 1 22 ? 18.707 1.973 -8.439 0.50 24.42 12 SER B CA 1
ATOM 1474 C CA B SER B 1 22 ? 18.587 1.150 -9.395 0.50 25.53 12 SER B CA 1
ATOM 1475 C C A SER B 1 22 ? 17.503 1.029 -8.518 0.50 24.84 12 SER B C 1
ATOM 1476 C C B SER B 1 22 ? 17.581 0.012 -9.556 0.50 25.68 12 SER B C 1
ATOM 1477 O O A SER B 1 22 ? 16.438 1.418 -8.985 0.50 23.50 12 SER B O 1
ATOM 1478 O O B SER B 1 22 ? 16.476 0.204 -10.070 0.50 25.13 12 SER B O 1
ATOM 1483 N N A MET B 1 23 ? 17.668 -0.205 -8.045 0.50 26.60 13 MET B N 1
ATOM 1484 N N B MET B 1 23 ? 17.969 -1.181 -9.127 0.50 25.19 13 MET B N 1
ATOM 1485 C CA A MET B 1 23 ? 16.554 -1.158 -8.036 0.50 28.96 13 MET B CA 1
ATOM 1486 C CA B MET B 1 23 ? 17.080 -2.322 -9.211 0.50 26.94 13 MET B CA 1
ATOM 1487 C C A MET B 1 23 ? 15.548 -0.749 -6.962 0.50 30.25 13 MET B C 1
ATOM 1488 C C B MET B 1 23 ? 15.921 -2.095 -8.248 0.50 29.18 13 MET B C 1
ATOM 1489 O O A MET B 1 23 ? 14.345 -0.947 -7.124 0.50 30.17 13 MET B O 1
ATOM 1490 O O B MET B 1 23 ? 14.776 -2.435 -8.546 0.50 31.13 13 MET B O 1
ATOM 1499 N N A LEU B 1 24 ? 16.043 -0.176 -5.866 0.50 31.92 14 LEU B N 1
ATOM 1500 N N B LEU B 1 24 ? 16.232 -1.497 -7.103 0.50 31.58 14 LEU B N 1
ATOM 1501 C CA A LEU B 1 24 ? 15.174 0.293 -4.785 0.50 33.04 14 LEU B CA 1
ATOM 1502 C CA B LEU B 1 24 ? 15.241 -1.256 -6.058 0.50 33.45 14 LEU B CA 1
ATOM 1503 C C A LEU B 1 24 ? 14.510 1.612 -5.152 0.50 36.11 14 LEU B C 1
ATOM 1504 C C B LEU B 1 24 ? 14.160 -0.292 -6.530 0.50 35.77 14 LEU B C 1
ATOM 1505 O O A LEU B 1 24 ? 13.349 1.850 -4.817 0.50 37.50 14 LEU B O 1
ATOM 1506 O O B LEU B 1 24 ? 12.996 -0.427 -6.163 0.50 36.68 14 LEU B O 1
ATOM 1515 N N A GLN B 1 25 ? 15.252 2.473 -5.838 0.50 39.03 15 GLN B N 1
ATOM 1516 N N B GLN B 1 25 ? 14.542 0.686 -7.341 0.50 38.33 15 GLN B N 1
ATOM 1517 C CA A GLN B 1 25 ? 14.844 3.868 -5.994 0.50 42.43 15 GLN B CA 1
ATOM 1518 C CA B GLN B 1 25 ? 13.581 1.689 -7.788 0.50 41.22 15 GLN B CA 1
ATOM 1519 C C A GLN B 1 25 ? 14.188 4.173 -7.339 0.50 46.48 15 GLN B C 1
ATOM 1520 C C B GLN B 1 25 ? 13.087 1.410 -9.202 0.50 43.05 15 GLN B C 1
ATOM 1521 O O A GLN B 1 25 ? 13.462 5.160 -7.471 0.50 46.30 15 GLN B O 1
ATOM 1522 O O B GLN B 1 25 ? 12.177 2.078 -9.686 0.50 43.70 15 GLN B O 1
ATOM 1533 N N A ALA B 1 26 ? 14.443 3.325 -8.330 0.50 50.83 16 ALA B N 1
ATOM 1534 N N B ALA B 1 26 ? 13.684 0.420 -9.857 0.50 45.46 16 ALA B N 1
ATOM 1535 C CA A ALA B 1 26 ? 13.996 3.590 -9.695 0.50 54.51 16 ALA B CA 1
ATOM 1536 C CA B ALA B 1 26 ? 13.164 -0.061 -11.131 0.50 47.87 16 ALA B CA 1
ATOM 1537 C C A ALA B 1 26 ? 12.579 3.088 -9.964 0.50 57.63 16 ALA B C 1
ATOM 1538 C C B ALA B 1 26 ? 11.898 -0.851 -10.833 0.50 50.97 16 ALA B C 1
ATOM 1539 O O A ALA B 1 26 ? 12.078 2.193 -9.279 0.50 57.71 16 ALA B O 1
ATOM 1540 O O B ALA B 1 26 ? 11.147 -1.219 -11.734 0.50 51.29 16 ALA B O 1
ATOM 1543 N N A ALA B 1 27 ? 11.943 3.687 -10.967 0.50 60.80 17 ALA B N 1
ATOM 1544 N N B ALA B 1 27 ? 11.676 -1.096 -9.546 0.50 54.53 17 ALA B N 1
ATOM 1545 C CA A ALA B 1 27 ? 10.644 3.239 -11.461 0.50 63.21 17 ALA B CA 1
ATOM 1546 C CA B ALA B 1 27 ? 10.490 -1.799 -9.081 0.50 57.61 17 ALA B CA 1
ATOM 1547 C C A ALA B 1 27 ? 9.636 2.944 -10.351 0.50 65.29 17 ALA B C 1
ATOM 1548 C C B ALA B 1 27 ? 9.273 -0.891 -9.190 0.50 60.57 17 ALA B C 1
ATOM 1549 O O A ALA B 1 27 ? 8.906 3.830 -9.910 0.50 65.69 17 ALA B O 1
ATOM 1550 O O B ALA B 1 27 ? 8.167 -1.340 -9.497 0.50 60.86 17 ALA B O 1
ATOM 1553 N N A ALA B 1 28 ? 9.590 1.687 -9.919 0.50 67.33 18 ALA B N 1
ATOM 1554 N N B ALA B 1 28 ? 9.491 0.394 -8.936 0.50 63.83 18 ALA B N 1
ATOM 1555 C CA A ALA B 1 28 ? 8.546 1.225 -9.005 0.50 68.75 18 ALA B CA 1
ATOM 1556 C CA B ALA B 1 28 ? 8.418 1.380 -8.959 0.50 66.23 18 ALA B CA 1
ATOM 1557 C C A ALA B 1 28 ? 7.251 0.905 -9.762 0.50 69.63 18 ALA B C 1
ATOM 1558 C C B ALA B 1 28 ? 7.210 0.901 -9.765 0.50 68.23 18 ALA B C 1
ATOM 1559 O O A ALA B 1 28 ? 6.205 0.677 -9.151 0.50 70.13 18 ALA B O 1
ATOM 1560 O O B ALA B 1 28 ? 6.182 0.545 -9.187 0.50 68.76 18 ALA B O 1
ATOM 1563 N N . GLY B 1 29 ? 7.339 0.881 -11.091 1.00 69.98 19 GLY B N 1
ATOM 1564 C CA . GLY B 1 29 ? 6.190 0.655 -11.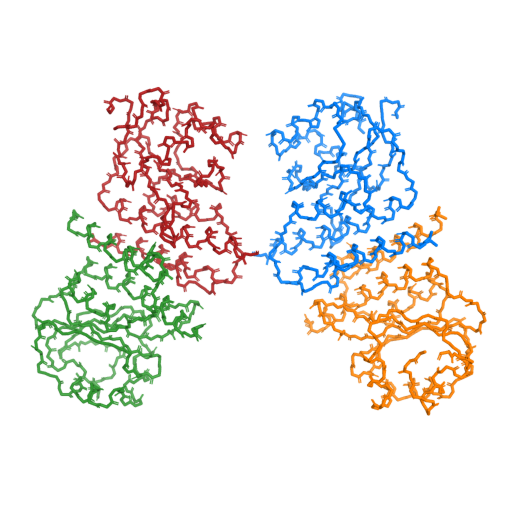972 1.00 70.51 19 GLY B CA 1
ATOM 1565 C C . GLY B 1 29 ? 5.985 -0.781 -12.414 1.00 70.22 19 GLY B C 1
ATOM 1566 O O . GLY B 1 29 ? 4.867 -1.297 -12.341 1.00 71.36 19 GLY B O 1
ATOM 1567 N N . LYS B 1 30 ? 7.057 -1.424 -12.879 1.00 68.34 20 LYS B N 1
ATOM 1568 C CA . LYS B 1 30 ? 6.971 -2.772 -13.459 1.00 66.05 20 LYS B CA 1
ATOM 1569 C C . LYS B 1 30 ? 6.557 -3.814 -12.411 1.00 60.57 20 LYS B C 1
ATOM 1570 O O . LYS B 1 30 ? 6.832 -3.633 -11.229 1.00 59.77 20 LYS B O 1
ATOM 1576 N N . PRO B 1 31 ? 5.872 -4.895 -12.835 1.00 55.07 21 PRO B N 1
ATOM 1577 C CA . PRO B 1 31 ? 5.647 -6.010 -11.910 1.00 51.38 21 PRO B CA 1
ATOM 1578 C C . PRO B 1 31 ? 6.942 -6.649 -11.417 1.00 46.40 21 PRO B C 1
ATOM 1579 O O . PRO B 1 31 ? 8.003 -6.438 -12.006 1.00 45.25 21 PRO B O 1
ATOM 1583 N N . VAL B 1 32 ? 6.847 -7.433 -10.348 1.00 42.09 22 VAL B N 1
ATOM 1584 C CA . VAL B 1 32 ? 8.018 -8.104 -9.794 1.00 39.01 22 VAL B CA 1
ATOM 1585 C C . VAL B 1 32 ? 8.480 -9.219 -10.729 1.00 37.94 22 VAL B C 1
ATOM 1586 O O . VAL B 1 32 ? 7.656 -9.984 -11.248 1.00 38.13 22 VAL B O 1
ATOM 1590 N N . ASN B 1 33 ? 9.795 -9.283 -10.945 1.00 36.34 23 ASN B N 1
ATOM 1591 C CA . ASN B 1 33 ? 10.422 -10.321 -11.764 1.00 33.97 23 ASN B CA 1
ATOM 1592 C C . ASN B 1 33 ? 11.685 -10.858 -11.079 1.00 30.93 23 ASN B C 1
ATOM 1593 O O . ASN B 1 33 ? 12.757 -10.248 -11.156 1.00 28.05 23 ASN B O 1
ATOM 1598 N N . PHE B 1 34 ? 11.553 -12.002 -10.409 1.00 29.09 24 PHE B N 1
ATOM 1599 C CA . PHE B 1 34 ? 12.674 -12.595 -9.672 1.00 28.60 24 PHE B CA 1
ATOM 1600 C C . PHE B 1 34 ? 13.801 -13.084 -10.585 1.00 28.43 24 PHE B C 1
ATOM 1601 O O . PHE B 1 34 ? 14.966 -13.006 -10.215 1.00 25.84 24 PHE B O 1
ATOM 1609 N N . LYS B 1 35 ? 13.462 -13.590 -11.769 1.00 30.61 25 LYS B N 1
ATOM 1610 C CA . LYS B 1 35 ? 14.495 -14.018 -12.714 1.00 33.06 25 LYS B CA 1
ATOM 1611 C C . LYS B 1 35 ? 15.375 -12.826 -13.103 1.00 30.11 25 LYS B C 1
ATOM 1612 O O . LYS B 1 35 ? 16.588 -12.948 -13.146 1.00 26.75 25 LYS B O 1
ATOM 1618 N N . GLU B 1 36 ? 14.747 -11.679 -13.365 1.00 30.40 26 GLU B N 1
ATOM 1619 C CA . GLU B 1 36 ? 15.465 -10.452 -13.700 1.00 31.49 26 GLU B CA 1
ATOM 1620 C C . GLU B 1 36 ? 16.362 -9.983 -12.554 1.00 27.52 26 GLU B C 1
ATOM 1621 O O . GLU B 1 36 ? 17.505 -9.589 -12.776 1.00 24.18 26 GLU B O 1
ATOM 1627 N N . MET B 1 37 ? 15.854 -10.011 -11.325 1.00 25.64 27 MET B N 1
ATOM 1628 C CA A MET B 1 37 ? 16.659 -9.651 -10.161 0.50 23.86 27 MET B CA 1
ATOM 1629 C CA B MET B 1 37 ? 16.678 -9.622 -10.184 0.50 25.64 27 MET B CA 1
ATOM 1630 C C . MET B 1 37 ? 17.866 -10.573 -10.023 1.00 22.75 27 MET B C 1
ATOM 1631 O O . MET B 1 37 ? 18.966 -10.126 -9.715 1.00 22.71 27 MET B O 1
ATOM 1640 N N . ALA B 1 38 ? 17.643 -11.870 -10.240 1.00 23.11 28 ALA B N 1
ATOM 1641 C CA . ALA B 1 38 ? 18.712 -12.868 -10.170 1.00 22.29 28 ALA B CA 1
ATOM 1642 C C . ALA B 1 38 ? 19.794 -12.578 -11.208 1.00 22.75 28 ALA B C 1
ATOM 1643 O O . ALA B 1 38 ? 20.986 -12.647 -10.910 1.00 19.69 28 ALA B O 1
ATOM 1645 N N . GLU B 1 39 ? 19.362 -12.225 -12.418 1.00 23.70 29 GLU B N 1
ATOM 1646 C CA . GLU B 1 39 ? 20.285 -11.862 -13.498 1.00 24.18 29 GLU B CA 1
ATOM 1647 C C . GLU B 1 39 ? 21.123 -10.622 -13.181 1.00 21.26 29 GLU B C 1
ATOM 1648 O O . GLU B 1 39 ? 22.336 -10.605 -13.423 1.00 20.59 29 GLU B O 1
ATOM 1654 N N . THR B 1 40 ? 20.475 -9.591 -12.639 1.00 19.93 30 THR B N 1
ATOM 1655 C CA . THR B 1 40 ? 21.161 -8.373 -12.211 1.00 20.61 30 THR B CA 1
ATOM 1656 C C . THR B 1 40 ? 22.233 -8.673 -11.156 1.00 20.20 30 THR B C 1
ATOM 1657 O O . THR B 1 40 ? 23.390 -8.283 -11.301 1.00 18.49 30 THR B O 1
ATOM 1661 N N . LEU B 1 41 ? 21.851 -9.392 -10.106 1.00 20.03 31 LEU B N 1
ATOM 1662 C CA . LEU B 1 41 ? 22.805 -9.760 -9.067 1.00 20.44 31 LEU B CA 1
ATOM 1663 C C . LEU B 1 41 ? 23.909 -10.708 -9.572 1.00 19.92 31 LEU B C 1
ATOM 1664 O O . LEU B 1 41 ? 25.054 -10.625 -9.127 1.00 19.52 31 LEU B O 1
ATOM 1669 N N . ARG B 1 42 ? 23.569 -11.590 -10.508 1.00 20.07 32 ARG B N 1
ATOM 1670 C CA . ARG B 1 42 ? 24.557 -12.476 -11.113 1.00 20.50 32 ARG B CA 1
ATOM 1671 C C . ARG B 1 42 ? 25.698 -11.655 -11.708 1.00 18.64 32 ARG B C 1
ATOM 1672 O O . ARG B 1 42 ? 26.858 -11.939 -11.466 1.00 19.39 32 ARG B O 1
ATOM 1680 N N . ASP B 1 43 ? 25.345 -10.626 -12.473 1.00 18.68 33 ASP B N 1
ATOM 1681 C CA . ASP B 1 43 ? 26.330 -9.800 -13.174 1.00 20.51 33 ASP B CA 1
ATOM 1682 C C . ASP B 1 43 ? 27.051 -8.817 -12.248 1.00 20.32 33 ASP B C 1
ATOM 1683 O O . ASP B 1 43 ? 28.238 -8.565 -12.416 1.00 21.52 33 ASP B O 1
ATOM 1688 N N . VAL B 1 44 ? 26.339 -8.252 -11.272 1.00 20.55 34 VAL B N 1
ATOM 1689 C CA . VAL B 1 44 ? 26.944 -7.285 -10.361 1.00 20.29 34 VAL B CA 1
ATOM 1690 C C . VAL B 1 44 ? 27.906 -7.974 -9.387 1.00 20.45 34 VAL B C 1
ATOM 1691 O O . VAL B 1 44 ? 29.011 -7.502 -9.164 1.00 19.85 34 VAL B O 1
ATOM 1695 N N . ILE B 1 45 ? 27.482 -9.095 -8.816 1.00 20.86 35 ILE B N 1
ATOM 1696 C CA . ILE B 1 45 ? 28.305 -9.792 -7.822 1.00 20.31 35 ILE B CA 1
ATOM 1697 C C . ILE B 1 45 ? 29.301 -10.742 -8.492 1.00 23.93 35 ILE B C 1
ATOM 1698 O O . ILE B 1 45 ? 30.392 -10.967 -7.967 1.00 24.94 35 ILE B O 1
ATOM 1703 N N . ASP B 1 46 ? 28.933 -11.240 -9.676 1.00 24.93 36 ASP B N 1
ATOM 1704 C CA . ASP B 1 46 ? 29.697 -12.249 -10.407 1.00 24.96 36 ASP B CA 1
ATOM 1705 C C . ASP B 1 46 ? 29.633 -13.577 -9.653 1.00 23.08 36 ASP B C 1
ATOM 1706 O O . ASP B 1 46 ? 30.600 -14.008 -9.037 1.00 24.90 36 ASP B O 1
ATOM 1711 N N . SER B 1 47 ? 28.469 -14.208 -9.729 1.00 21.92 37 SER B N 1
ATOM 1712 C CA . SER B 1 47 ? 28.141 -15.392 -8.928 1.00 21.78 37 SER B CA 1
ATOM 1713 C C . SER B 1 47 ? 26.884 -16.030 -9.488 1.00 21.15 37 SER B C 1
ATOM 1714 O O . SER B 1 47 ? 26.078 -15.336 -10.113 1.00 20.23 37 SER B O 1
ATOM 1717 N N . ASN B 1 48 ? 26.698 -17.335 -9.264 1.00 20.29 38 ASN B N 1
ATOM 1718 C CA . ASN B 1 48 ? 25.387 -17.951 -9.441 1.00 20.20 38 ASN B CA 1
ATOM 1719 C C . ASN B 1 48 ? 24.469 -17.369 -8.357 1.00 19.57 38 ASN B C 1
ATOM 1720 O O . ASN B 1 48 ? 24.933 -17.081 -7.258 1.00 20.03 38 ASN B O 1
ATOM 1725 N N . ILE B 1 49 ? 23.198 -17.180 -8.687 1.00 20.33 39 ILE B N 1
ATOM 1726 C CA . ILE B 1 49 ? 22.216 -16.592 -7.763 1.00 19.83 39 ILE B CA 1
ATOM 1727 C C . ILE B 1 49 ? 20.957 -17.459 -7.739 1.00 20.99 39 ILE B C 1
ATOM 1728 O O . ILE B 1 49 ? 20.381 -17.745 -8.792 1.00 21.40 39 ILE B O 1
ATOM 1733 N N . PHE B 1 50 ? 20.539 -17.881 -6.542 1.00 20.74 40 PHE B N 1
ATOM 1734 C CA . PHE B 1 50 ? 19.279 -18.591 -6.345 1.00 21.57 40 PHE B CA 1
ATOM 1735 C C . PHE B 1 50 ? 18.455 -17.879 -5.278 1.00 21.55 40 PHE B C 1
ATOM 1736 O O . PHE B 1 50 ? 18.949 -17.606 -4.175 1.00 22.94 40 PHE B O 1
ATOM 1744 N N . VAL B 1 51 ? 17.208 -17.576 -5.617 1.00 21.32 41 VAL B N 1
ATOM 1745 C CA . VAL B 1 51 ? 16.265 -16.945 -4.694 1.00 21.79 41 VAL B CA 1
ATOM 1746 C C . VAL B 1 51 ? 15.220 -17.973 -4.270 1.00 22.33 41 VAL B C 1
ATOM 1747 O O . VAL B 1 51 ? 14.464 -18.484 -5.095 1.00 21.36 41 VAL B O 1
ATOM 1751 N N . VAL B 1 52 ? 15.200 -18.275 -2.970 1.00 22.64 42 VAL B N 1
ATOM 1752 C CA . VAL B 1 52 ? 14.319 -19.278 -2.381 1.00 23.52 42 VAL B CA 1
ATOM 1753 C C . VAL B 1 52 ? 13.365 -18.573 -1.405 1.00 22.76 42 VAL B C 1
ATOM 1754 O O . VAL B 1 52 ? 13.795 -17.676 -0.679 1.00 22.58 42 VAL B O 1
ATOM 1758 N N . SER B 1 53 ? 12.092 -18.966 -1.381 1.00 21.32 43 SER B N 1
ATOM 1759 C CA . SER B 1 53 ? 11.136 -18.413 -0.419 1.00 21.62 43 SER B CA 1
ATOM 1760 C C . SER B 1 53 ? 11.398 -19.021 0.963 1.00 20.67 43 SER B C 1
ATOM 1761 O O . SER B 1 53 ? 12.195 -19.950 1.108 1.00 20.05 43 SER B O 1
ATOM 1764 N N . ARG B 1 54 ? 10.708 -18.499 1.967 1.00 20.60 44 ARG B N 1
ATOM 1765 C CA . ARG B 1 54 ? 10.833 -19.019 3.328 1.00 20.63 44 ARG B CA 1
ATOM 1766 C C . ARG B 1 54 ? 10.395 -20.481 3.408 1.00 22.03 44 ARG B C 1
ATOM 1767 O O . ARG B 1 54 ? 10.937 -21.253 4.207 1.00 23.15 44 ARG B O 1
ATOM 1775 N N . ARG B 1 55 ? 9.423 -20.866 2.577 1.00 23.90 45 ARG B N 1
ATOM 1776 C CA . ARG B 1 55 ? 8.967 -22.261 2.518 1.00 28.42 45 ARG B CA 1
ATOM 1777 C C . ARG B 1 55 ? 9.754 -23.142 1.529 1.00 27.08 45 ARG B C 1
ATOM 1778 O O . ARG B 1 55 ? 9.369 -24.288 1.270 1.00 27.15 45 ARG B O 1
ATOM 1786 N N . GLY B 1 56 ? 10.871 -22.627 1.012 1.00 24.07 46 GLY B N 1
ATOM 1787 C CA . GLY B 1 56 ? 11.804 -23.421 0.219 1.00 22.82 46 GLY B CA 1
ATOM 1788 C C . GLY B 1 56 ? 11.508 -23.470 -1.279 1.00 23.23 46 GLY B C 1
ATOM 1789 O O . GLY B 1 56 ? 12.151 -24.225 -1.999 1.00 23.16 46 GLY B O 1
ATOM 1790 N N . LYS B 1 57 ? 10.552 -22.664 -1.739 1.00 24.71 47 LYS B N 1
ATOM 1791 C CA . LYS B 1 57 ? 10.168 -22.641 -3.158 1.00 26.74 47 LYS B CA 1
ATOM 1792 C C . LYS B 1 57 ? 11.161 -21.802 -3.960 1.00 26.16 47 LYS B C 1
ATOM 1793 O O . LYS B 1 57 ? 11.548 -20.717 -3.531 1.00 24.95 47 LYS B O 1
ATOM 1799 N N . LEU B 1 58 ? 11.570 -22.314 -5.121 1.00 27.18 48 LEU B N 1
ATOM 1800 C CA . LEU B 1 58 ? 12.437 -21.575 -6.028 1.00 27.48 48 LEU B CA 1
ATOM 1801 C C . LEU B 1 58 ? 11.632 -20.447 -6.660 1.00 27.50 48 LEU B C 1
ATOM 1802 O O . LEU B 1 58 ? 10.622 -20.697 -7.341 1.00 27.81 48 LEU B O 1
ATOM 1807 N N . LEU B 1 59 ? 12.069 -19.212 -6.424 1.00 24.28 49 LEU B N 1
ATOM 1808 C CA . LEU B 1 59 ? 11.387 -18.029 -6.959 1.00 25.63 49 LEU B CA 1
ATOM 1809 C C . LEU B 1 59 ? 12.044 -17.543 -8.249 1.00 26.34 49 LEU B C 1
ATOM 1810 O O . LEU B 1 59 ? 11.368 -17.022 -9.141 1.00 26.29 49 LEU B O 1
ATOM 1815 N N . GLY B 1 60 ? 13.360 -17.704 -8.331 1.00 25.31 50 GLY B N 1
ATOM 1816 C CA . GLY B 1 60 ? 14.124 -17.297 -9.505 1.00 25.40 50 GLY B CA 1
ATOM 1817 C C . GLY B 1 60 ? 15.581 -17.657 -9.323 1.00 25.71 50 GLY B C 1
ATOM 1818 O O . GLY B 1 60 ? 16.060 -17.816 -8.193 1.00 26.30 50 GLY B O 1
ATOM 1819 N N . TYR B 1 61 ? 16.301 -17.795 -10.430 1.00 26.00 51 TYR B N 1
ATOM 1820 C CA . TYR B 1 61 ? 17.728 -18.058 -10.363 1.00 25.45 51 TYR B CA 1
ATOM 1821 C C . TYR B 1 61 ? 18.426 -17.644 -11.648 1.00 25.48 51 TYR B C 1
ATOM 1822 O O . TYR B 1 61 ? 17.780 -17.448 -12.679 1.00 25.42 51 TYR B O 1
ATOM 1831 N N . SER B 1 62 ? 19.744 -17.504 -11.567 1.00 24.69 52 SER B N 1
ATOM 1832 C CA . SER B 1 62 ? 20.567 -17.269 -12.754 1.00 25.74 52 SER B CA 1
ATOM 1833 C C . SER B 1 62 ? 21.973 -17.782 -12.513 1.00 26.37 52 SER B C 1
ATOM 1834 O O . SER B 1 62 ? 22.556 -17.571 -11.443 1.00 26.50 52 SER B O 1
ATOM 1837 N N . ILE B 1 63 ? 22.524 -18.450 -13.521 1.00 26.71 53 ILE B N 1
ATOM 1838 C CA . ILE B 1 63 ? 23.804 -19.121 -13.400 1.00 28.04 53 ILE B CA 1
ATOM 1839 C C . ILE B 1 63 ? 24.793 -18.533 -14.401 1.00 27.73 53 ILE B C 1
ATOM 1840 O O . ILE B 1 63 ? 24.461 -18.386 -15.585 1.00 28.50 53 ILE B O 1
ATOM 1845 N N . ASN B 1 64 ? 25.983 -18.173 -13.928 1.00 26.78 54 ASN B N 1
ATOM 1846 C CA . ASN B 1 64 ? 27.088 -17.780 -14.826 1.00 29.48 54 ASN B CA 1
ATOM 1847 C C . ASN B 1 64 ? 28.327 -18.680 -14.728 1.00 30.85 54 ASN B C 1
ATOM 1848 O O . ASN B 1 64 ? 29.317 -18.448 -15.428 1.00 32.04 54 ASN B O 1
ATOM 1853 N N . GLN B 1 65 ? 28.278 -19.692 -13.860 1.00 30.94 55 GLN B N 1
ATOM 1854 C CA . GLN B 1 65 ? 29.353 -20.677 -13.753 1.00 32.06 55 GLN B CA 1
ATOM 1855 C C . GLN B 1 65 ? 28.796 -22.022 -13.283 1.00 35.00 55 GLN B C 1
ATOM 1856 O O . GLN B 1 65 ? 28.390 -22.175 -12.129 1.00 34.99 55 GLN B O 1
ATOM 1862 N N . GLN B 1 66 ? 28.759 -22.992 -14.194 1.00 38.18 56 GLN B N 1
ATOM 1863 C CA . GLN B 1 66 ? 28.217 -24.313 -13.879 1.00 40.97 56 GLN B CA 1
ATOM 1864 C C . GLN B 1 66 ? 29.050 -25.004 -12.794 1.00 38.88 56 GLN B C 1
ATOM 1865 O O . GLN B 1 66 ? 30.287 -24.997 -12.831 1.00 36.74 56 GLN B O 1
ATOM 1871 N N . ILE B 1 67 ? 28.349 -25.557 -11.809 1.00 37.85 57 ILE B N 1
ATOM 1872 C CA . ILE B 1 67 ? 28.956 -26.304 -10.713 1.00 37.38 57 ILE B CA 1
ATOM 1873 C C . ILE B 1 67 ? 28.188 -27.615 -10.579 1.00 38.89 57 ILE B C 1
ATOM 1874 O O . ILE B 1 67 ? 26.957 -27.607 -10.486 1.00 38.64 57 ILE B O 1
ATOM 1879 N N . GLU B 1 68 ? 28.911 -28.733 -10.586 1.00 40.84 58 GLU B N 1
ATOM 1880 C CA . GLU B 1 68 ? 28.297 -30.054 -10.455 1.00 42.29 58 GLU B CA 1
ATOM 1881 C C . GLU B 1 68 ? 27.800 -30.245 -9.018 1.00 40.18 58 GLU B C 1
ATOM 1882 O O . GLU B 1 68 ? 28.599 -30.299 -8.085 1.00 39.87 58 GLU B O 1
ATOM 1888 N N . ASN B 1 69 ? 26.480 -30.329 -8.856 1.00 39.08 59 ASN B N 1
ATOM 1889 C CA . ASN B 1 69 ? 25.849 -30.440 -7.537 1.00 38.21 59 ASN B CA 1
ATOM 1890 C C . ASN B 1 69 ? 24.452 -31.053 -7.674 1.00 38.20 59 ASN B C 1
ATOM 1891 O O . ASN B 1 69 ? 23.496 -30.363 -8.039 1.00 36.46 59 ASN B O 1
ATOM 1896 N N . ASP B 1 70 ? 24.339 -32.348 -7.374 1.00 40.28 60 ASP B N 1
ATOM 1897 C CA . ASP B 1 70 ? 23.082 -33.091 -7.552 1.00 41.98 60 ASP B CA 1
ATOM 1898 C C . ASP B 1 70 ? 21.935 -32.529 -6.713 1.00 38.91 60 ASP B C 1
ATOM 1899 O O . ASP B 1 70 ? 20.772 -32.578 -7.123 1.00 38.26 60 ASP B O 1
ATOM 1904 N N . ARG B 1 71 ? 22.272 -32.018 -5.532 1.00 36.27 61 ARG B N 1
ATOM 1905 C CA . ARG B 1 71 ? 21.284 -31.467 -4.606 1.00 35.33 61 ARG B CA 1
ATOM 1906 C C . ARG B 1 71 ? 20.659 -30.192 -5.176 1.00 33.72 61 ARG B C 1
ATOM 1907 O O . ARG B 1 71 ? 19.437 -30.027 -5.158 1.00 32.37 61 ARG B O 1
ATOM 1915 N N . MET B 1 72 ? 21.500 -29.304 -5.700 1.00 33.93 62 MET B N 1
ATOM 1916 C CA . MET B 1 72 ? 21.022 -28.070 -6.332 1.00 35.39 62 MET B CA 1
ATOM 1917 C C . MET B 1 72 ? 20.271 -28.359 -7.632 1.00 36.11 62 MET B C 1
ATOM 1918 O O . MET B 1 72 ? 19.242 -27.743 -7.911 1.00 34.16 62 MET B O 1
ATOM 1923 N N . LYS B 1 73 ? 20.781 -29.308 -8.414 1.00 38.08 63 LYS B N 1
ATOM 1924 C CA . LYS B 1 73 ? 20.105 -29.739 -9.635 1.00 37.64 63 LYS B CA 1
ATOM 1925 C C . LYS B 1 73 ? 18.694 -30.245 -9.325 1.00 34.94 63 LYS B C 1
ATOM 1926 O O . LYS B 1 73 ? 17.735 -29.845 -9.983 1.00 32.30 63 LYS B O 1
ATOM 1932 N N . LYS B 1 74 ? 18.566 -31.103 -8.310 1.00 34.90 64 LYS B N 1
ATOM 1933 C CA . LYS B 1 74 ? 17.256 -31.634 -7.913 1.00 34.19 64 LYS B CA 1
ATOM 1934 C C . LYS B 1 74 ? 16.319 -30.519 -7.457 1.00 31.15 64 LYS B C 1
ATOM 1935 O O . LYS B 1 74 ? 15.135 -30.510 -7.809 1.00 30.79 64 LYS B O 1
ATOM 1941 N N . MET B 1 75 ? 16.848 -29.576 -6.679 1.00 30.20 65 MET B N 1
ATOM 1942 C CA . MET B 1 75 ? 16.068 -28.408 -6.260 1.00 28.71 65 MET B CA 1
ATOM 1943 C C . MET B 1 75 ? 15.542 -27.648 -7.474 1.00 28.35 65 MET B C 1
ATOM 1944 O O . MET B 1 75 ? 14.373 -27.285 -7.527 1.00 28.30 65 MET B O 1
ATOM 1949 N N . LEU B 1 76 ? 16.411 -27.416 -8.452 1.00 30.73 66 LEU B N 1
ATOM 1950 C CA . LEU B 1 76 ? 16.002 -26.770 -9.697 1.00 32.86 66 LEU B CA 1
ATOM 1951 C C . LEU B 1 76 ? 14.887 -27.546 -10.409 1.00 33.12 66 LEU B C 1
ATOM 1952 O O . LEU B 1 76 ? 13.895 -26.947 -10.828 1.00 33.01 66 LEU B O 1
ATOM 1957 N N . GLU B 1 77 ? 15.040 -28.867 -10.518 1.00 34.23 67 GLU B N 1
ATOM 1958 C CA . GLU B 1 77 ? 14.026 -29.723 -11.156 1.00 36.43 67 GLU B CA 1
ATOM 1959 C C . GLU B 1 77 ? 12.696 -29.709 -10.414 1.00 34.85 67 GLU B C 1
ATOM 1960 O O . GLU B 1 77 ? 11.635 -29.700 -11.039 1.00 34.52 67 GLU B O 1
ATOM 1966 N N . ASP B 1 78 ? 12.761 -29.725 -9.081 1.00 33.20 68 ASP B N 1
ATOM 1967 C CA . ASP B 1 78 ? 11.565 -29.711 -8.238 1.00 32.47 68 ASP B CA 1
ATOM 1968 C C . ASP B 1 78 ? 10.998 -28.304 -8.017 1.00 30.86 68 ASP B C 1
ATOM 1969 O O . ASP B 1 78 ? 9.857 -28.164 -7.575 1.00 29.80 68 ASP B O 1
ATOM 1974 N N . ARG B 1 79 ? 11.787 -27.273 -8.325 1.00 30.00 69 ARG B N 1
ATOM 1975 C CA . ARG B 1 79 ? 11.439 -25.870 -8.034 1.00 31.64 69 ARG B CA 1
ATOM 1976 C C . ARG B 1 79 ? 11.152 -25.666 -6.536 1.00 29.78 69 ARG B C 1
ATOM 1977 O O . ARG B 1 79 ? 10.326 -24.828 -6.155 1.00 26.12 69 ARG B O 1
ATOM 1985 N N . GLN B 1 80 ? 11.870 -26.425 -5.708 1.00 31.01 70 GLN B N 1
ATOM 1986 C CA . GLN B 1 80 ? 11.568 -26.561 -4.284 1.00 30.79 70 GLN B CA 1
ATOM 1987 C C . GLN B 1 80 ? 12.680 -27.361 -3.609 1.00 29.50 70 GLN B C 1
ATOM 1988 O O . GLN B 1 80 ? 13.141 -28.363 -4.158 1.00 30.92 70 GLN B O 1
ATOM 1994 N N . PHE B 1 81 ? 13.123 -26.916 -2.430 1.00 26.92 71 PHE B N 1
ATOM 1995 C CA . PHE B 1 81 ? 13.980 -27.742 -1.573 1.00 25.99 71 PHE B CA 1
ATOM 1996 C C . PHE B 1 81 ? 13.130 -28.764 -0.807 1.00 25.80 71 PHE B C 1
ATOM 1997 O O . PHE B 1 81 ? 11.965 -28.509 -0.522 1.00 25.96 71 PHE B O 1
ATOM 2005 N N . PRO B 1 82 ? 13.728 -29.904 -0.431 1.00 26.30 72 PRO B N 1
ATOM 2006 C CA . PRO B 1 82 ? 13.024 -30.825 0.462 1.00 28.33 72 PRO B CA 1
ATOM 2007 C C . PRO B 1 82 ? 12.824 -30.193 1.839 1.00 29.96 72 PRO B C 1
ATOM 2008 O O . PRO B 1 82 ? 13.567 -29.276 2.208 1.00 28.75 72 PRO B O 1
ATOM 2012 N N . GLU B 1 83 ? 11.837 -30.689 2.586 1.00 32.79 73 GLU B N 1
ATOM 2013 C CA . GLU B 1 83 ? 11.448 -30.102 3.882 1.00 32.41 73 GLU B CA 1
ATOM 2014 C C . GLU B 1 83 ? 12.627 -29.873 4.822 1.00 29.80 73 GLU B C 1
ATOM 2015 O O . GLU B 1 83 ? 12.712 -28.819 5.463 1.00 27.33 73 GLU B O 1
ATOM 2021 N N . GLU B 1 84 ? 13.522 -30.854 4.917 1.00 28.25 74 GLU B N 1
ATOM 2022 C CA . GLU B 1 84 ? 14.644 -30.787 5.859 1.00 30.92 74 GLU B CA 1
ATOM 2023 C C . GLU B 1 84 ? 15.592 -29.640 5.495 1.00 27.70 74 GLU B C 1
ATOM 2024 O O . GLU B 1 84 ? 16.054 -28.899 6.360 1.00 24.35 74 GLU B O 1
ATOM 2030 N N . TYR B 1 85 ? 15.863 -29.494 4.202 1.00 26.04 75 TYR B N 1
ATOM 2031 C CA . TYR B 1 85 ? 16.744 -28.434 3.718 1.00 24.80 75 TYR B CA 1
ATOM 2032 C C . TYR B 1 85 ? 16.131 -27.050 3.933 1.00 22.00 75 TYR B C 1
ATOM 2033 O O . TYR B 1 85 ? 16.830 -26.108 4.301 1.00 23.56 75 TYR B O 1
ATOM 2042 N N . THR B 1 86 ? 14.825 -26.938 3.715 1.00 20.68 76 THR B N 1
ATOM 2043 C CA . THR B 1 86 ? 14.102 -25.699 3.933 1.00 20.96 76 THR B CA 1
ATOM 2044 C C . THR B 1 86 ? 14.202 -25.300 5.410 1.00 21.32 76 THR B C 1
ATOM 2045 O O . THR B 1 86 ? 14.454 -24.139 5.744 1.00 19.83 76 THR B O 1
ATOM 2049 N N . LYS B 1 87 ? 14.033 -26.282 6.286 1.00 21.43 77 LYS B N 1
ATOM 2050 C CA . LYS B 1 87 ? 14.176 -26.060 7.719 1.00 21.62 77 LYS B CA 1
ATOM 2051 C C . LYS B 1 87 ? 15.591 -25.588 8.081 1.00 21.17 77 LYS B C 1
ATOM 2052 O O . LYS B 1 87 ? 15.744 -24.622 8.827 1.00 21.11 77 LYS B O 1
ATOM 2058 N N A ASN B 1 88 ? 16.617 -26.236 7.538 0.50 21.85 78 ASN B N 1
ATOM 2059 N N B ASN B 1 88 ? 16.612 -26.266 7.548 0.50 21.06 78 ASN B N 1
ATOM 2060 C CA A ASN B 1 88 ? 17.993 -25.885 7.894 0.50 22.37 78 ASN B CA 1
ATOM 2061 C CA B ASN B 1 88 ? 18.012 -25.912 7.820 0.50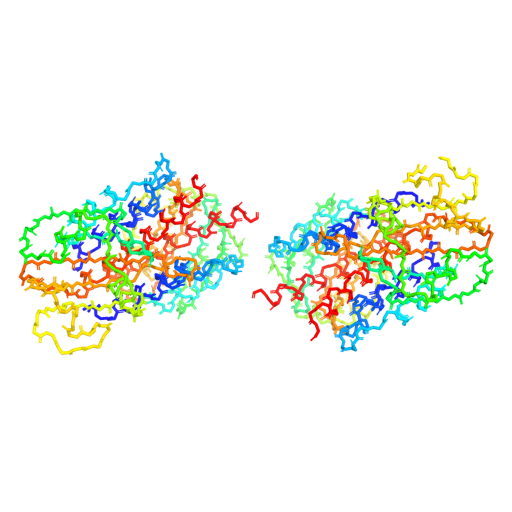 21.02 78 ASN B CA 1
ATOM 2062 C C A ASN B 1 88 ? 18.458 -24.531 7.329 0.50 20.84 78 ASN B C 1
ATOM 2063 C C B ASN B 1 88 ? 18.320 -24.471 7.403 0.50 19.30 78 ASN B C 1
ATOM 2064 O O A ASN B 1 88 ? 19.332 -23.889 7.917 0.50 21.55 78 ASN B O 1
ATOM 2065 O O B ASN B 1 88 ? 18.921 -23.708 8.158 0.50 17.61 78 ASN B O 1
ATOM 2074 N N . LEU B 1 89 ? 17.876 -24.098 6.208 1.00 20.57 79 LEU B N 1
ATOM 2075 C CA . LEU B 1 89 ? 18.083 -22.729 5.702 1.00 20.42 79 LEU B CA 1
ATOM 2076 C C . LEU B 1 89 ? 17.448 -21.688 6.625 1.00 18.47 79 LEU B C 1
ATOM 2077 O O . LEU B 1 89 ? 18.051 -20.660 6.914 1.00 19.58 79 LEU B O 1
ATOM 2082 N N . PHE B 1 90 ? 16.240 -21.973 7.101 1.00 17.61 80 PHE B N 1
ATOM 2083 C CA . PHE B 1 90 ? 15.537 -21.088 8.029 1.00 18.64 80 PHE B CA 1
ATOM 2084 C C . PHE B 1 90 ? 16.336 -20.887 9.314 1.00 17.61 80 PHE B C 1
ATOM 2085 O O . PHE B 1 90 ? 16.292 -19.807 9.911 1.00 19.59 80 PHE B O 1
ATOM 2093 N N . ASN B 1 91 ? 17.067 -21.925 9.718 1.00 19.31 81 ASN B N 1
ATOM 2094 C CA . ASN B 1 91 ? 17.912 -21.889 10.914 1.00 20.92 81 ASN B CA 1
ATOM 2095 C C . ASN B 1 91 ? 19.242 -21.138 10.767 1.00 21.88 81 ASN B C 1
ATOM 2096 O O . ASN B 1 91 ? 19.985 -21.015 11.740 1.00 23.36 81 ASN B O 1
ATOM 2101 N N . VAL B 1 92 ? 19.549 -20.659 9.559 1.00 21.36 82 VAL B N 1
ATOM 2102 C CA . VAL B 1 92 ? 20.695 -19.779 9.342 1.00 21.59 82 VAL B CA 1
ATOM 2103 C C . VAL B 1 92 ? 20.240 -18.343 9.652 1.00 21.06 82 VAL B C 1
ATOM 2104 O O . VAL B 1 92 ? 19.482 -17.771 8.889 1.00 22.17 82 VAL B O 1
ATOM 2108 N N . PRO B 1 93 ? 20.672 -17.768 10.791 1.00 21.11 83 PRO B N 1
ATOM 2109 C CA . PRO B 1 93 ? 20.093 -16.484 11.188 1.00 21.25 83 PRO B CA 1
ATOM 2110 C C . PRO B 1 93 ? 20.738 -15.264 10.567 1.00 21.44 83 PRO B C 1
ATOM 2111 O O . PRO B 1 93 ? 20.156 -14.188 10.610 1.00 23.73 83 PRO B O 1
ATOM 2115 N N . GLU B 1 94 ? 21.930 -15.431 10.008 1.00 19.87 84 GLU B N 1
ATOM 2116 C CA . GLU B 1 94 ? 22.644 -14.317 9.394 1.00 23.06 84 GLU B CA 1
ATOM 2117 C C . GLU B 1 94 ? 23.578 -14.858 8.330 1.00 19.27 84 GLU B C 1
ATOM 2118 O O . GLU B 1 94 ? 23.787 -16.058 8.226 1.00 18.93 84 GLU B O 1
ATOM 2124 N N . THR B 1 95 ? 24.138 -13.957 7.540 1.00 17.12 85 THR B N 1
ATOM 2125 C CA . THR B 1 95 ? 24.986 -14.349 6.428 1.00 18.35 85 THR B CA 1
ATOM 2126 C C . THR B 1 95 ? 26.083 -15.334 6.842 1.00 19.83 85 THR B C 1
ATOM 2127 O O . THR B 1 95 ? 26.808 -15.108 7.820 1.00 21.26 85 THR B O 1
ATOM 2131 N N . SER B 1 96 ? 26.152 -16.443 6.111 1.00 19.81 86 SER B N 1
ATOM 2132 C CA . SER B 1 96 ? 27.143 -17.488 6.323 1.00 22.04 86 SER B CA 1
ATOM 2133 C C . SER B 1 96 ? 27.845 -17.680 4.984 1.00 21.52 86 SER B C 1
ATOM 2134 O O . SER B 1 96 ? 27.204 -18.089 4.013 1.00 22.21 86 SER B O 1
ATOM 2137 N N . SER B 1 97 ? 29.141 -17.377 4.923 1.00 22.82 87 SER B N 1
ATOM 2138 C CA . SER B 1 97 ? 29.858 -17.334 3.635 1.00 23.21 87 SER B CA 1
ATOM 2139 C C . SER B 1 97 ? 30.946 -18.403 3.454 1.00 24.16 87 SER B C 1
ATOM 2140 O O . SER B 1 97 ? 31.487 -18.954 4.427 1.00 24.59 87 SER B O 1
ATOM 2143 N N . ASN B 1 98 ? 31.258 -18.678 2.188 1.00 23.51 88 ASN B N 1
ATOM 2144 C CA . ASN B 1 98 ? 32.348 -19.586 1.809 1.00 24.96 88 ASN B CA 1
ATOM 2145 C C . ASN B 1 98 ? 32.208 -20.997 2.390 1.00 26.35 88 ASN B C 1
ATOM 2146 O O . ASN B 1 98 ? 33.170 -21.582 2.885 1.00 28.32 88 ASN B O 1
ATOM 2151 N N . LEU B 1 99 ? 30.997 -21.538 2.291 1.00 27.06 89 LEU B N 1
ATOM 2152 C CA . LEU B 1 99 ? 30.707 -22.897 2.744 1.00 27.50 89 LEU B CA 1
ATOM 2153 C C . LEU B 1 99 ? 31.122 -23.905 1.667 1.00 30.43 89 LEU B C 1
ATOM 2154 O O . LEU B 1 99 ? 30.841 -23.707 0.487 1.00 27.98 89 LEU B O 1
ATOM 2159 N N . ASP B 1 100 ? 31.789 -24.986 2.074 1.00 33.16 90 ASP B N 1
ATOM 2160 C CA . ASP B 1 100 ? 32.223 -26.019 1.126 1.00 38.09 90 ASP B CA 1
ATOM 2161 C C . ASP B 1 100 ? 32.267 -27.399 1.787 1.00 40.24 90 ASP B C 1
ATOM 2162 O O . ASP B 1 100 ? 31.869 -27.537 2.942 1.00 38.57 90 ASP B O 1
ATOM 2167 N N . ILE B 1 101 ? 32.739 -28.408 1.050 1.00 43.40 91 ILE B N 1
ATOM 2168 C CA . ILE B 1 101 ? 32.847 -29.788 1.567 1.00 46.52 91 ILE B CA 1
ATOM 2169 C C . ILE B 1 101 ? 33.541 -29.902 2.919 1.00 49.38 91 ILE B C 1
ATOM 2170 O O . ILE B 1 101 ? 33.136 -30.711 3.753 1.00 51.06 91 ILE B O 1
ATOM 2175 N N . ASN B 1 102 ? 34.572 -29.089 3.133 1.00 51.40 92 ASN B N 1
ATOM 2176 C CA . ASN B 1 102 ? 35.383 -29.164 4.348 1.00 53.82 92 ASN B CA 1
ATOM 2177 C C . ASN B 1 102 ? 34.897 -28.240 5.466 1.00 53.36 92 ASN B C 1
ATOM 2178 O O . ASN B 1 102 ? 35.598 -28.065 6.465 1.00 53.49 92 ASN B O 1
ATOM 2183 N N . SER B 1 103 ? 33.705 -27.661 5.314 1.00 52.42 93 SER B N 1
ATOM 2184 C CA . SER B 1 103 ? 33.266 -26.587 6.211 1.00 51.82 93 SER B CA 1
ATOM 2185 C C . SER B 1 103 ? 33.168 -27.012 7.669 1.00 55.30 93 SER B C 1
ATOM 2186 O O . SER B 1 103 ? 32.948 -28.179 7.988 1.00 55.71 93 SER B O 1
ATOM 2189 N N . GLU B 1 104 ? 33.285 -26.015 8.536 1.00 58.98 94 GLU B N 1
ATOM 2190 C CA . GLU B 1 104 ? 33.748 -26.195 9.904 1.00 61.93 94 GLU B CA 1
ATOM 2191 C C . GLU B 1 104 ? 32.620 -26.012 10.915 1.00 62.35 94 GLU B C 1
ATOM 2192 O O . GLU B 1 104 ? 31.819 -26.922 11.134 1.00 62.57 94 GLU B O 1
ATOM 2198 N N . THR B 1 106 ? 29.642 -24.562 10.969 1.00 70.41 96 THR B N 1
ATOM 2199 C CA . THR B 1 106 ? 28.312 -24.445 10.375 1.00 70.08 96 THR B CA 1
ATOM 2200 C C . THR B 1 106 ? 27.281 -25.271 11.149 1.00 69.75 96 THR B C 1
ATOM 2201 O O . THR B 1 106 ? 27.645 -26.066 12.017 1.00 70.43 96 THR B O 1
ATOM 2205 N N . ALA B 1 107 ? 26.001 -25.073 10.829 1.00 68.50 97 ALA B N 1
ATOM 2206 C CA . ALA B 1 107 ? 24.905 -25.787 11.493 1.00 66.61 97 ALA B CA 1
ATOM 2207 C C . ALA B 1 107 ? 23.945 -26.442 10.492 1.00 64.09 97 ALA B C 1
ATOM 2208 O O . ALA B 1 107 ? 22.723 -26.349 10.634 1.00 64.66 97 ALA B O 1
ATOM 2210 N N . PHE B 1 108 ? 24.513 -27.094 9.479 1.00 59.45 98 PHE B N 1
ATOM 2211 C CA . PHE B 1 108 ? 23.777 -28.035 8.643 1.00 54.91 98 PHE B CA 1
ATOM 2212 C C . PHE B 1 108 ? 24.168 -29.428 9.117 1.00 55.99 98 PHE B C 1
ATOM 2213 O O . PHE B 1 108 ? 25.358 -29.703 9.269 1.00 57.03 98 PHE B O 1
ATOM 2221 N N . PRO B 1 109 ? 23.183 -30.312 9.361 1.00 56.67 99 PRO B N 1
ATOM 2222 C CA . PRO B 1 109 ? 23.576 -31.683 9.696 1.00 57.26 99 PRO B CA 1
ATOM 2223 C C . PRO B 1 109 ? 24.392 -32.328 8.574 1.00 57.46 99 PRO B C 1
ATOM 2224 O O . PRO B 1 109 ? 24.141 -32.061 7.394 1.00 57.15 99 PRO B O 1
ATOM 2228 N N . VAL B 1 110 ? 25.355 -33.167 8.950 1.00 57.32 100 VAL B N 1
ATOM 2229 C CA . VAL B 1 110 ? 26.273 -33.800 7.995 1.00 57.22 100 VAL B CA 1
ATOM 2230 C C . VAL B 1 110 ? 25.537 -34.436 6.808 1.00 55.38 100 VAL B C 1
ATOM 2231 O O . VAL B 1 110 ? 26.052 -34.444 5.688 1.00 55.79 100 VAL B O 1
ATOM 2235 N N . GLU B 1 111 ? 24.334 -34.950 7.062 1.00 53.57 101 GLU B N 1
ATOM 2236 C CA A GLU B 1 111 ? 23.516 -35.579 6.021 0.50 53.24 101 GLU B CA 1
ATOM 2237 C CA B GLU B 1 111 ? 23.523 -35.581 6.017 0.50 51.72 101 GLU B CA 1
ATOM 2238 C C . GLU B 1 111 ? 22.997 -34.581 4.979 1.00 51.10 101 GLU B C 1
ATOM 2239 O O . GLU B 1 111 ? 22.702 -34.963 3.843 1.00 51.79 101 GLU B O 1
ATOM 2250 N N . ASN B 1 112 ? 22.880 -33.311 5.366 1.00 48.48 102 ASN B N 1
ATOM 2251 C CA . ASN B 1 112 ? 22.398 -32.254 4.464 1.00 46.14 102 ASN B CA 1
ATOM 2252 C C . ASN B 1 112 ? 23.500 -31.336 3.916 1.00 43.40 102 ASN B C 1
ATOM 2253 O O . ASN B 1 112 ? 23.206 -30.352 3.235 1.00 40.65 102 ASN B O 1
ATOM 2258 N N . ARG B 1 113 ? 24.762 -31.653 4.197 1.00 42.73 103 ARG B N 1
ATOM 2259 C CA . ARG B 1 113 ? 25.876 -30.852 3.675 1.00 45.17 103 ARG B CA 1
ATOM 2260 C C . ARG B 1 113 ? 26.236 -31.190 2.223 1.00 40.82 103 ARG B C 1
ATOM 2261 O O . ARG B 1 113 ? 27.190 -30.634 1.681 1.00 39.04 103 ARG B O 1
ATOM 2269 N N . ASP B 1 114 ? 25.475 -32.087 1.591 1.00 38.55 104 ASP B N 1
ATOM 2270 C CA . ASP B 1 114 ? 25.571 -32.279 0.139 1.00 37.84 104 ASP B CA 1
ATOM 2271 C C . ASP B 1 114 ? 25.136 -31.016 -0.635 1.00 37.95 104 ASP B C 1
ATOM 2272 O O . ASP B 1 114 ? 25.430 -30.875 -1.823 1.00 39.26 104 ASP B O 1
ATOM 2277 N N . LEU B 1 115 ? 24.444 -30.100 0.041 1.00 36.43 105 LEU B N 1
ATOM 2278 C CA . LEU B 1 115 ? 24.202 -28.760 -0.500 1.00 35.88 105 LEU B CA 1
ATOM 2279 C C . LEU B 1 115 ? 25.517 -28.035 -0.849 1.00 35.36 105 LEU B C 1
ATOM 2280 O O . LEU B 1 115 ? 25.538 -27.198 -1.751 1.00 35.39 105 LEU B O 1
ATOM 2285 N N . PHE B 1 116 ? 26.597 -28.370 -0.139 1.00 35.52 106 PHE B N 1
ATOM 2286 C CA . PHE B 1 116 ? 27.922 -27.777 -0.358 1.00 36.80 106 PHE B CA 1
ATOM 2287 C C . PHE B 1 116 ? 28.921 -28.770 -0.965 1.00 37.02 106 PHE B C 1
ATOM 2288 O O . PHE B 1 116 ? 30.118 -28.667 -0.704 1.00 36.35 106 PHE B O 1
ATOM 2296 N N . GLN B 1 117 ? 28.418 -29.724 -1.753 1.00 39.46 107 GLN B N 1
ATOM 2297 C CA . GLN B 1 117 ? 29.245 -30.736 -2.444 1.00 41.11 107 GLN B CA 1
ATOM 2298 C C . GLN B 1 117 ? 30.441 -30.133 -3.154 1.00 40.24 107 GLN B C 1
ATOM 2299 O O . GLN B 1 117 ? 31.566 -30.620 -3.041 1.00 40.87 107 GLN B O 1
ATOM 2305 N N . ALA B 1 118 ? 30.163 -29.094 -3.933 1.00 38.29 108 ALA B N 1
ATOM 2306 C CA . ALA B 1 118 ? 31.142 -28.518 -4.837 1.00 37.31 108 ALA B CA 1
ATOM 2307 C C . ALA B 1 118 ? 31.083 -26.998 -4.766 1.00 36.00 108 ALA B C 1
ATOM 2308 O O . ALA B 1 118 ? 30.053 -26.423 -4.400 1.00 35.17 108 ALA B O 1
ATOM 2310 N N . GLY B 1 119 ? 32.202 -26.362 -5.102 1.00 34.32 109 GLY B N 1
ATOM 2311 C CA . GLY B 1 119 ? 32.313 -24.911 -5.116 1.00 32.36 109 GLY B CA 1
ATOM 2312 C C . GLY B 1 119 ? 32.266 -24.272 -3.739 1.00 30.64 109 GLY B C 1
ATOM 2313 O O . GLY B 1 119 ? 32.493 -24.930 -2.719 1.00 28.42 109 GLY B O 1
ATOM 2314 N N . LEU B 1 120 ? 31.989 -22.971 -3.744 1.00 27.98 110 LEU B N 1
ATOM 2315 C CA A LEU B 1 120 ? 31.846 -22.182 -2.525 0.50 28.98 110 LEU B CA 1
ATOM 2316 C CA B LEU B 1 120 ? 31.856 -22.175 -2.531 0.50 27.37 110 LEU B CA 1
ATOM 2317 C C . LEU B 1 120 ? 30.456 -21.570 -2.501 1.00 26.78 110 LEU B C 1
ATOM 2318 O O . LEU B 1 120 ? 29.999 -21.015 -3.497 1.00 24.72 110 LEU B O 1
ATOM 2327 N N . THR B 1 121 ? 29.787 -21.672 -1.356 1.00 25.98 111 THR B N 1
ATOM 2328 C CA . THR B 1 121 ? 28.412 -21.209 -1.226 1.00 24.07 111 THR B CA 1
ATOM 2329 C C . THR B 1 121 ? 28.296 -20.177 -0.110 1.00 23.15 111 THR B C 1
ATOM 2330 O O . THR B 1 121 ? 28.923 -20.306 0.941 1.00 22.15 111 THR B O 1
ATOM 2334 N N . THR B 1 122 ? 27.502 -19.140 -0.367 1.00 21.11 112 THR B N 1
ATOM 2335 C CA . THR B 1 122 ? 27.171 -18.135 0.632 1.00 21.43 112 THR B CA 1
ATOM 2336 C C . THR B 1 122 ? 25.651 -18.089 0.772 1.00 19.46 112 THR B C 1
ATOM 2337 O O . THR B 1 122 ? 24.923 -18.056 -0.221 1.00 20.14 112 THR B O 1
ATOM 2341 N N . ILE B 1 123 ? 25.191 -18.144 2.026 1.00 19.30 113 ILE B N 1
ATOM 2342 C CA . ILE B 1 123 ? 23.775 -18.097 2.368 1.00 20.06 113 ILE B CA 1
ATOM 2343 C C . ILE B 1 123 ? 23.492 -16.754 3.047 1.00 18.55 113 ILE B C 1
ATOM 2344 O O . ILE B 1 123 ? 24.121 -16.426 4.047 1.00 19.03 113 ILE B O 1
ATOM 2349 N N . VAL B 1 124 ? 22.559 -15.989 2.479 1.00 17.86 114 VAL B N 1
ATOM 2350 C CA . VAL B 1 124 ? 22.165 -14.676 2.984 1.00 17.18 114 VAL B CA 1
ATOM 2351 C C . VAL B 1 124 ? 20.650 -14.682 3.232 1.00 17.15 114 VAL B C 1
ATOM 2352 O O . VAL B 1 124 ? 19.858 -14.795 2.279 1.00 16.15 114 VAL B O 1
ATOM 2356 N N . PRO B 1 125 ? 20.231 -14.611 4.510 1.00 17.91 115 PRO B N 1
ATOM 2357 C CA . PRO B 1 125 ? 18.805 -14.472 4.805 1.00 19.21 115 PRO B CA 1
ATOM 2358 C C . PRO B 1 125 ? 18.189 -13.253 4.121 1.00 17.54 115 PRO B C 1
ATOM 2359 O O . PRO B 1 125 ? 18.807 -12.186 4.094 1.00 18.29 115 PRO B O 1
ATOM 2363 N N . ILE B 1 126 ? 17.008 -13.430 3.539 1.00 17.36 116 ILE B N 1
ATOM 2364 C CA . ILE B 1 126 ? 16.212 -12.321 3.022 1.00 17.89 116 ILE B CA 1
ATOM 2365 C C . ILE B 1 126 ? 15.197 -11.914 4.080 1.00 18.90 116 ILE B C 1
ATOM 2366 O O . ILE B 1 126 ? 14.329 -12.696 4.458 1.00 18.97 116 ILE B O 1
ATOM 2371 N N . ILE B 1 127 ? 15.329 -10.689 4.554 1.00 20.88 117 ILE B N 1
ATOM 2372 C CA . ILE B 1 127 ? 14.514 -10.180 5.643 1.00 25.46 117 ILE B CA 1
ATOM 2373 C C . ILE B 1 127 ? 13.816 -8.914 5.162 1.00 27.80 117 ILE B C 1
ATOM 2374 O O . ILE B 1 127 ? 14.434 -8.041 4.544 1.00 27.61 117 ILE B O 1
ATOM 2379 N N . GLY B 1 128 ? 12.517 -8.837 5.420 1.00 29.73 118 GLY B N 1
ATOM 2380 C CA . GLY B 1 128 ? 11.713 -7.689 5.023 1.00 32.60 118 GLY B CA 1
ATOM 2381 C C . GLY B 1 128 ? 10.546 -7.559 5.976 1.00 35.90 118 GLY B C 1
ATOM 2382 O O . GLY B 1 128 ? 9.950 -8.564 6.372 1.00 34.12 118 GLY B O 1
ATOM 2383 N N . GLY B 1 129 ? 10.236 -6.323 6.357 1.00 40.26 119 GLY B N 1
ATOM 2384 C CA . GLY B 1 129 ? 9.206 -6.054 7.358 1.00 42.22 119 GLY B CA 1
ATOM 2385 C C . GLY B 1 129 ? 9.441 -6.826 8.647 1.00 42.35 119 GLY B C 1
ATOM 2386 O O . GLY B 1 129 ? 8.491 -7.316 9.261 1.00 44.18 119 GLY B O 1
ATOM 2387 N N . GLY B 1 130 ? 10.708 -6.948 9.043 1.00 41.31 120 GLY B N 1
ATOM 2388 C CA . GLY B 1 130 ? 11.091 -7.698 10.244 1.00 40.37 120 GLY B CA 1
ATOM 2389 C C . GLY B 1 130 ? 10.870 -9.210 10.206 1.00 39.40 120 GLY B C 1
ATOM 2390 O O . GLY B 1 130 ? 10.939 -9.869 11.245 1.00 42.18 120 GLY B O 1
ATOM 2391 N N . GLU B 1 131 ? 10.631 -9.760 9.015 1.00 35.11 121 GLU B N 1
ATOM 2392 C CA . GLU B 1 131 ? 10.289 -11.171 8.836 1.00 33.38 121 GLU B CA 1
ATOM 2393 C C . GLU B 1 131 ? 11.314 -11.868 7.951 1.00 27.79 121 GLU B C 1
ATOM 2394 O O . GLU B 1 131 ? 11.854 -11.248 7.041 1.00 26.31 121 GLU B O 1
ATOM 2400 N N . ARG B 1 132 ? 11.552 -13.156 8.199 1.00 23.49 122 ARG B N 1
ATOM 2401 C CA . ARG B 1 132 ? 12.318 -14.002 7.272 1.00 21.63 122 ARG B CA 1
ATOM 2402 C C . ARG B 1 132 ? 11.453 -14.335 6.052 1.00 20.86 122 ARG B C 1
ATOM 2403 O O . ARG B 1 132 ? 10.510 -15.130 6.147 1.00 20.98 122 ARG B O 1
ATOM 2411 N N . LEU B 1 133 ? 11.767 -13.720 4.909 1.00 19.64 123 LEU B N 1
ATOM 2412 C CA . LEU B 1 133 ? 10.951 -13.860 3.699 1.00 20.63 123 LEU B CA 1
ATOM 2413 C C . LEU B 1 133 ? 11.494 -14.917 2.738 1.00 21.08 123 LEU B C 1
ATOM 2414 O O . LEU B 1 133 ? 10.781 -15.393 1.845 1.00 22.74 123 LEU B O 1
ATOM 2419 N N . GLY B 1 134 ? 12.757 -15.279 2.919 1.00 19.98 124 GLY B N 1
ATOM 2420 C CA . GLY B 1 134 ? 13.408 -16.256 2.069 1.00 19.86 124 GLY B CA 1
ATOM 2421 C C . GLY B 1 134 ? 14.905 -16.268 2.264 1.00 19.85 124 GLY B C 1
ATOM 2422 O O . GLY B 1 134 ? 15.419 -15.780 3.281 1.00 19.08 124 GLY B O 1
ATOM 2423 N N . THR B 1 135 ? 15.607 -16.823 1.281 1.00 19.42 125 THR B N 1
ATOM 2424 C CA . THR B 1 135 ? 17.053 -16.975 1.347 1.00 18.96 125 THR B CA 1
ATOM 2425 C C . THR B 1 135 ? 17.649 -16.721 -0.022 1.00 19.33 125 THR B C 1
ATOM 2426 O O . THR B 1 135 ? 17.129 -17.222 -1.025 1.00 17.99 125 THR B O 1
ATOM 2430 N N . LEU B 1 136 ? 18.710 -15.913 -0.037 1.00 18.27 126 LEU B N 1
ATOM 2431 C CA . LEU B 1 136 ? 19.561 -15.717 -1.213 1.00 19.12 126 LEU B CA 1
ATOM 2432 C C . LEU B 1 136 ? 20.766 -16.649 -1.087 1.00 17.87 126 LEU B C 1
ATOM 2433 O O . LEU B 1 136 ? 21.543 -16.564 -0.124 1.00 19.13 126 LEU B O 1
ATOM 2438 N N . ILE B 1 137 ? 20.899 -17.565 -2.041 1.00 18.80 127 ILE B N 1
ATOM 2439 C CA . ILE B 1 137 ? 22.030 -18.478 -2.090 1.00 20.93 127 ILE B CA 1
ATOM 2440 C C . ILE B 1 137 ? 22.922 -18.079 -3.269 1.00 20.85 127 ILE B C 1
ATOM 2441 O O . ILE B 1 137 ? 22.442 -17.938 -4.398 1.00 20.91 127 ILE B O 1
ATOM 2446 N N . LEU B 1 138 ? 24.203 -17.878 -2.987 1.00 19.61 128 LEU B N 1
ATOM 2447 C CA . LEU B 1 138 ? 25.192 -17.534 -4.005 1.00 21.75 128 LEU B CA 1
ATOM 2448 C C . LEU B 1 138 ? 26.208 -18.666 -4.106 1.00 22.42 128 LEU B C 1
ATOM 2449 O O . LEU B 1 138 ? 26.644 -19.202 -3.090 1.00 21.87 128 LEU B O 1
ATOM 2454 N N . SER B 1 139 ? 26.605 -19.032 -5.319 1.00 23.21 129 SER B N 1
ATOM 2455 C CA . SER B 1 139 ? 27.664 -20.025 -5.457 1.00 24.20 129 SER B CA 1
ATOM 2456 C C . SER B 1 139 ? 28.667 -19.655 -6.544 1.00 25.53 129 SER B C 1
ATOM 2457 O O . SER B 1 139 ? 28.303 -19.072 -7.570 1.00 22.96 129 SER B O 1
ATOM 2460 N N . ARG B 1 140 ? 29.927 -19.986 -6.278 1.00 25.47 130 ARG B N 1
ATOM 2461 C CA . ARG B 1 140 ? 31.018 -19.834 -7.240 1.00 24.97 130 ARG B CA 1
ATOM 2462 C C . ARG B 1 140 ? 31.822 -21.127 -7.300 1.00 27.15 130 ARG B C 1
ATOM 2463 O O . ARG B 1 140 ? 31.916 -21.861 -6.311 1.00 26.56 130 ARG B O 1
ATOM 2471 N N . LEU B 1 141 ? 32.417 -21.404 -8.456 1.00 29.26 131 LEU B N 1
ATOM 2472 C CA . LEU B 1 141 ? 33.227 -22.611 -8.614 1.00 30.37 131 LEU B CA 1
ATOM 2473 C C . LEU B 1 141 ? 34.457 -22.610 -7.706 1.00 31.89 131 LEU B C 1
ATOM 2474 O O . LEU B 1 141 ? 34.720 -23.605 -7.025 1.00 33.18 131 LEU B O 1
ATOM 2479 N N . GLN B 1 142 ? 35.204 -21.509 -7.686 1.00 34.44 132 GLN B N 1
ATOM 2480 C CA . GLN B 1 142 ? 36.500 -21.486 -6.992 1.00 38.95 132 GLN B CA 1
ATOM 2481 C C . GLN B 1 142 ? 36.885 -20.200 -6.250 1.00 36.87 132 GLN B C 1
ATOM 2482 O O . GLN B 1 142 ? 37.738 -20.245 -5.368 1.00 38.29 132 GLN B O 1
ATOM 2488 N N . ASP B 1 143 ? 36.274 -19.067 -6.589 1.00 33.94 133 ASP B N 1
ATOM 2489 C CA . ASP B 1 143 ? 36.669 -17.781 -6.015 1.00 33.34 133 ASP B CA 1
ATOM 2490 C C . ASP B 1 143 ? 35.898 -17.463 -4.734 1.00 32.52 133 ASP B C 1
ATOM 2491 O O . ASP B 1 143 ? 34.665 -17.515 -4.720 1.00 32.15 133 ASP B O 1
ATOM 2496 N N . GLN B 1 144 ? 36.634 -17.136 -3.670 1.00 31.17 134 GLN B N 1
ATOM 2497 C CA . GLN B 1 144 ? 36.032 -16.817 -2.376 1.00 31.86 134 GLN B CA 1
ATOM 2498 C C . GLN B 1 144 ? 35.212 -15.527 -2.403 1.00 28.46 134 GLN B C 1
ATOM 2499 O O . GLN B 1 144 ? 35.502 -14.600 -3.152 1.00 27.09 134 GLN B O 1
ATOM 2505 N N . PHE B 1 145 ? 34.207 -15.483 -1.540 1.00 25.04 135 PHE B N 1
ATOM 2506 C CA . PHE B 1 145 ? 33.384 -14.296 -1.340 1.00 24.17 135 PHE B CA 1
ATOM 2507 C C . PHE B 1 145 ? 34.060 -13.435 -0.292 1.00 25.66 135 PHE B C 1
ATOM 2508 O O . PHE B 1 145 ? 34.343 -13.907 0.811 1.00 27.81 135 PHE B O 1
ATOM 2516 N N . ASN B 1 146 ? 34.332 -12.181 -0.633 1.00 26.24 136 ASN B N 1
ATOM 2517 C CA . ASN B 1 146 ? 34.978 -11.250 0.293 1.00 25.36 136 ASN B CA 1
ATOM 2518 C C . ASN B 1 146 ? 33.951 -10.260 0.849 1.00 24.05 136 ASN B C 1
ATOM 2519 O O . ASN B 1 146 ? 32.765 -10.362 0.529 1.00 21.37 136 ASN B O 1
ATOM 2524 N N . ASP B 1 147 ? 34.396 -9.326 1.684 1.00 24.70 137 ASP B N 1
ATOM 2525 C CA . ASP B 1 147 ? 33.474 -8.379 2.333 1.00 25.32 137 ASP B CA 1
ATOM 2526 C C . ASP B 1 147 ? 32.741 -7.473 1.335 1.00 23.65 137 ASP B C 1
ATOM 2527 O O . ASP B 1 147 ? 31.583 -7.133 1.553 1.00 21.12 137 ASP B O 1
ATOM 2532 N N . ASP B 1 148 ? 33.396 -7.101 0.235 1.00 23.03 138 ASP B N 1
ATOM 2533 C CA . ASP B 1 148 ? 32.722 -6.353 -0.831 1.00 22.69 138 ASP B CA 1
ATOM 2534 C C . ASP B 1 148 ? 31.579 -7.173 -1.437 1.00 19.06 138 ASP B C 1
ATOM 2535 O O . ASP B 1 148 ? 30.480 -6.660 -1.657 1.00 18.77 138 ASP B O 1
ATOM 2540 N N . ASP B 1 149 ? 31.851 -8.441 -1.721 1.00 18.84 139 ASP B N 1
ATOM 2541 C CA . ASP B 1 149 ? 30.831 -9.364 -2.202 1.00 20.40 139 ASP B CA 1
ATOM 2542 C C . ASP B 1 149 ? 29.663 -9.444 -1.234 1.00 19.72 139 ASP B C 1
ATOM 2543 O O . ASP B 1 149 ? 28.514 -9.459 -1.667 1.00 19.36 139 ASP B O 1
ATOM 2548 N N . LEU B 1 150 ? 29.960 -9.507 0.063 1.00 19.26 140 LEU B N 1
ATOM 2549 C CA . LEU B 1 150 ? 28.906 -9.584 1.083 1.00 18.66 140 LEU B CA 1
ATOM 2550 C C . LEU B 1 150 ? 28.073 -8.307 1.181 1.00 17.23 140 LEU B C 1
ATOM 2551 O O . LEU B 1 150 ? 26.863 -8.383 1.355 1.00 18.29 140 LEU B O 1
ATOM 2556 N N . ILE B 1 151 ? 28.713 -7.148 1.070 1.00 18.84 141 ILE B N 1
ATOM 2557 C CA . ILE B 1 151 ? 27.996 -5.871 1.002 1.00 18.79 141 ILE B CA 1
ATOM 2558 C C . ILE B 1 151 ? 26.974 -5.899 -0.132 1.00 17.81 141 ILE B C 1
ATOM 2559 O O . ILE B 1 151 ? 25.812 -5.578 0.063 1.00 18.60 141 ILE B O 1
ATOM 2564 N N . LEU B 1 152 ? 27.403 -6.321 -1.318 1.00 17.59 142 LEU B N 1
ATOM 2565 C CA . LEU B 1 152 ? 26.497 -6.381 -2.465 1.00 16.54 142 LEU B CA 1
ATOM 2566 C C . LEU B 1 152 ? 25.420 -7.466 -2.293 1.00 16.45 142 LEU B C 1
ATOM 2567 O O . LEU B 1 152 ? 24.254 -7.242 -2.626 1.00 15.88 142 LEU B O 1
ATOM 2572 N N . ALA B 1 153 ? 25.814 -8.628 -1.763 1.00 16.90 143 ALA B N 1
ATOM 2573 C CA . ALA B 1 153 ? 24.873 -9.732 -1.532 1.00 17.35 143 ALA B CA 1
ATOM 2574 C C . ALA B 1 153 ? 23.755 -9.333 -0.553 1.00 16.98 143 ALA B C 1
ATOM 2575 O O . ALA B 1 153 ? 22.577 -9.649 -0.763 1.00 16.23 143 ALA B O 1
ATOM 2577 N N . GLU B 1 154 ? 24.131 -8.637 0.511 1.00 17.78 144 GLU B N 1
ATOM 2578 C CA . GLU B 1 154 ? 23.169 -8.222 1.527 1.00 19.97 144 GLU B CA 1
ATOM 2579 C C . GLU B 1 154 ? 22.262 -7.082 1.031 1.00 19.86 144 GLU B C 1
ATOM 2580 O O . GLU B 1 154 ? 21.061 -7.072 1.319 1.00 19.22 144 GLU B O 1
ATOM 2586 N N . TYR B 1 155 ? 22.829 -6.169 0.239 1.00 21.69 145 TYR B N 1
ATOM 2587 C CA . TYR B 1 155 ? 22.058 -5.104 -0.422 1.00 21.06 145 TYR B CA 1
ATOM 2588 C C . TYR B 1 155 ? 21.021 -5.762 -1.364 1.00 19.99 145 TYR B C 1
ATOM 2589 O O . TYR B 1 155 ? 19.826 -5.436 -1.347 1.00 19.87 145 TYR B O 1
ATOM 2606 N N . GLY B 1 156 ? 21.492 -6.694 -2.185 1.00 17.97 146 GLY B N 1
ATOM 2607 C CA . GLY B 1 156 ? 20.633 -7.434 -3.099 1.00 18.52 146 GLY B CA 1
ATOM 2608 C C . GLY B 1 156 ? 19.527 -8.192 -2.380 1.00 19.21 146 GLY B C 1
ATOM 2609 O O . GLY B 1 156 ? 18.372 -8.168 -2.807 1.00 18.53 146 GLY B O 1
ATOM 2610 N N . ALA B 1 157 ? 19.881 -8.870 -1.292 1.00 19.98 147 ALA B N 1
ATOM 2611 C CA . ALA B 1 157 ? 18.901 -9.622 -0.504 1.00 18.53 147 ALA B CA 1
ATOM 2612 C C . ALA B 1 157 ? 17.774 -8.715 -0.015 1.00 19.71 147 ALA B C 1
ATOM 2613 O O . ALA B 1 157 ? 16.601 -9.087 -0.056 1.00 21.34 147 ALA B O 1
ATOM 2615 N N . THR B 1 158 ? 18.129 -7.518 0.427 1.00 22.39 148 THR B N 1
ATOM 2616 C CA . THR B 1 158 ? 17.133 -6.572 0.918 1.00 26.19 148 THR B CA 1
ATOM 2617 C C . THR B 1 158 ? 16.171 -6.129 -0.188 1.00 24.41 148 THR B C 1
ATOM 2618 O O . THR B 1 158 ? 14.967 -6.041 0.039 1.00 24.32 148 THR B O 1
ATOM 2622 N N . VAL B 1 159 ? 16.692 -5.910 -1.394 1.00 23.87 149 VAL B N 1
ATOM 2623 C CA . VAL B 1 159 ? 15.858 -5.541 -2.536 1.00 23.32 149 VAL B CA 1
ATOM 2624 C C . VAL B 1 159 ? 14.918 -6.673 -2.906 1.00 22.24 149 VAL B C 1
ATOM 2625 O O . VAL B 1 159 ? 13.732 -6.440 -3.159 1.00 23.40 149 VAL B O 1
ATOM 2629 N N . VAL B 1 160 ? 15.438 -7.902 -2.933 1.00 19.84 150 VAL B N 1
ATOM 2630 C CA . VAL B 1 160 ? 14.603 -9.079 -3.193 1.00 22.06 150 VAL B CA 1
ATOM 2631 C C . VAL B 1 160 ? 13.481 -9.181 -2.143 1.00 22.00 150 VAL B C 1
ATOM 2632 O O . VAL B 1 160 ? 12.329 -9.463 -2.488 1.00 23.70 150 VAL B O 1
ATOM 2636 N N . GLY B 1 161 ? 13.811 -8.915 -0.880 1.00 22.92 151 GLY B N 1
ATOM 2637 C CA . GLY B 1 161 ? 12.818 -8.894 0.207 1.00 23.85 151 GLY B CA 1
ATOM 2638 C C . GLY B 1 161 ? 11.708 -7.880 -0.031 1.00 26.78 151 GLY B C 1
ATOM 2639 O O . GLY B 1 161 ? 10.523 -8.186 0.141 1.00 26.98 151 GLY B O 1
ATOM 2640 N N . MET B 1 162 ? 12.117 -6.676 -0.428 1.00 28.80 152 MET B N 1
ATOM 2641 C CA . MET B 1 162 ? 11.217 -5.593 -0.856 1.00 32.54 152 MET B CA 1
ATOM 2642 C C . MET B 1 162 ? 10.212 -6.095 -1.895 1.00 32.88 152 MET B C 1
ATOM 2643 O O . MET B 1 162 ? 9.009 -5.814 -1.817 1.00 32.64 152 MET B O 1
ATOM 2648 N N . GLU B 1 163 ? 10.719 -6.846 -2.868 1.00 33.87 153 GLU B N 1
ATOM 2649 C CA . GLU B 1 163 ? 9.918 -7.326 -3.989 1.00 34.92 153 GLU B CA 1
ATOM 2650 C C . GLU B 1 163 ? 9.069 -8.555 -3.656 1.00 34.38 153 GLU B C 1
ATOM 2651 O O . GLU B 1 163 ? 7.990 -8.732 -4.227 1.00 35.19 153 GLU B O 1
ATOM 2657 N N . ILE B 1 164 ? 9.535 -9.393 -2.729 1.00 32.63 154 ILE B N 1
ATOM 2658 C CA . ILE B 1 164 ? 8.720 -10.498 -2.227 1.00 31.18 154 ILE B CA 1
ATOM 2659 C C . ILE B 1 164 ? 7.452 -9.948 -1.571 1.00 33.15 154 ILE B C 1
ATOM 2660 O O . ILE B 1 164 ? 6.362 -10.501 -1.755 1.00 32.90 154 ILE B O 1
ATOM 2665 N N . LEU B 1 165 ? 7.607 -8.861 -0.816 1.00 33.86 155 LEU B N 1
ATOM 2666 C CA . LEU B 1 165 ? 6.483 -8.186 -0.172 1.00 35.22 155 LEU B CA 1
ATOM 2667 C C . LEU B 1 165 ? 5.519 -7.610 -1.210 1.00 38.98 155 LEU B C 1
ATOM 2668 O O . LEU B 1 165 ? 4.302 -7.759 -1.082 1.00 38.94 155 LEU B O 1
ATOM 2673 N N . ARG B 1 166 ? 6.069 -6.949 -2.227 1.00 43.21 156 ARG B N 1
ATOM 2674 C CA . ARG B 1 166 ? 5.262 -6.416 -3.329 1.00 47.33 156 ARG B CA 1
ATOM 2675 C C . ARG B 1 166 ? 4.438 -7.502 -4.003 1.00 50.39 156 ARG B C 1
ATOM 2676 O O . ARG B 1 166 ? 3.255 -7.304 -4.257 1.00 51.40 156 ARG B O 1
ATOM 2684 N N . GLU B 1 167 ? 5.062 -8.643 -4.291 1.00 54.00 157 GLU B N 1
ATOM 2685 C CA . GLU B 1 167 ? 4.354 -9.762 -4.914 1.00 58.29 157 GLU B CA 1
ATOM 2686 C C . GLU B 1 167 ? 3.250 -10.309 -4.004 1.00 59.98 157 GLU B C 1
ATOM 2687 O O . GLU B 1 167 ? 2.177 -10.679 -4.487 1.00 60.43 157 GLU B O 1
ATOM 2693 N N . LYS B 1 168 ? 3.522 -10.372 -2.699 1.00 61.72 158 LYS B N 1
ATOM 2694 C CA . LYS B 1 168 ? 2.488 -10.686 -1.701 1.00 62.92 158 LYS B CA 1
ATOM 2695 C C . LYS B 1 168 ? 1.262 -9.782 -1.869 1.00 64.17 158 LYS B C 1
ATOM 2696 O O . LYS B 1 168 ? 0.124 -10.256 -1.841 1.00 64.75 158 LYS B O 1
ATOM 2702 N N . ALA B 1 169 ? 1.512 -8.485 -2.052 1.00 65.44 159 ALA B N 1
ATOM 2703 C CA . ALA B 1 169 ? 0.458 -7.473 -2.157 1.00 66.64 159 ALA B CA 1
ATOM 2704 C C . ALA B 1 169 ? 0.213 -7.034 -3.600 1.00 67.91 159 ALA B C 1
ATOM 2705 O O . ALA B 1 169 ? 0.025 -5.844 -3.862 1.00 68.09 159 ALA B O 1
ATOM 2707 N N . GLU B 1 170 ? 0.209 -7.988 -4.530 1.00 69.31 160 GLU B N 1
ATOM 2708 C CA . GLU B 1 170 ? 0.057 -7.681 -5.953 1.00 70.25 160 GLU B CA 1
ATOM 2709 C C . GLU B 1 170 ? -1.271 -8.223 -6.469 1.00 70.94 160 GLU B C 1
ATOM 2710 O O . GLU B 1 170 ? -2.207 -7.461 -6.706 1.00 71.54 160 GLU B O 1
ATOM 2716 N N A HIS C 1 10 ? -25.054 28.187 29.503 0.50 30.52 0 HIS C N 1
ATOM 2717 N N B HIS C 1 10 ? -26.038 26.890 29.988 0.50 37.33 0 HIS C N 1
ATOM 2718 C CA A HIS C 1 10 ? -24.661 26.744 29.521 0.50 29.03 0 HIS C CA 1
ATOM 2719 C CA B HIS C 1 10 ? -24.625 26.968 29.514 0.50 36.47 0 HIS C CA 1
ATOM 2720 C C A HIS C 1 10 ? -23.647 26.418 30.630 0.50 30.04 0 HIS C C 1
ATOM 2721 C C B HIS C 1 10 ? -23.641 26.502 30.592 0.50 34.56 0 HIS C C 1
ATOM 2722 O O A HIS C 1 10 ? -22.805 25.529 30.459 0.50 26.22 0 HIS C O 1
ATOM 2723 O O B HIS C 1 10 ? -22.826 25.605 30.356 0.50 32.38 0 HIS C O 1
ATOM 2736 N N . MET C 1 11 ? -23.742 27.100 31.776 1.00 33.12 1 MET C N 1
ATOM 2737 C CA . MET C 1 11 ? -22.788 26.858 32.873 1.00 32.75 1 MET C CA 1
ATOM 2738 C C . MET C 1 11 ? -22.939 25.476 33.515 1.00 28.38 1 MET C C 1
ATOM 2739 O O . MET C 1 11 ? -21.944 24.824 33.812 1.00 25.73 1 MET C O 1
ATOM 2744 N N . ALA C 1 12 ? -24.177 25.042 33.733 1.00 25.80 2 ALA C N 1
ATOM 2745 C CA . ALA C 1 12 ? -24.443 23.699 34.264 1.00 24.24 2 ALA C CA 1
ATOM 2746 C C . ALA C 1 12 ? -23.848 22.634 33.345 1.00 21.63 2 ALA C C 1
ATOM 2747 O O . ALA C 1 12 ? -23.180 21.715 33.803 1.00 17.85 2 ALA C O 1
ATOM 2749 N N . LEU C 1 13 ? -24.078 22.775 32.041 1.00 19.23 3 LEU C N 1
ATOM 2750 C CA . LEU C 1 13 ? -23.514 21.840 31.073 1.00 17.84 3 LEU C CA 1
ATOM 2751 C C . LEU C 1 13 ? -21.985 21.833 31.119 1.00 16.59 3 LEU C C 1
ATOM 2752 O O . LEU C 1 13 ? -21.370 20.766 31.108 1.00 16.99 3 LEU C O 1
ATOM 2757 N N . LEU C 1 14 ? -21.372 23.015 31.182 1.00 17.25 4 LEU C N 1
ATOM 2758 C CA . LEU C 1 14 ? -19.904 23.105 31.227 1.00 18.01 4 LEU C CA 1
ATOM 2759 C C . LEU C 1 14 ? -19.324 22.347 32.430 1.00 16.69 4 LEU C C 1
ATOM 2760 O O . LEU C 1 14 ? -18.368 21.573 32.292 1.00 15.61 4 LEU C O 1
ATOM 2765 N N . GLN C 1 15 ? -19.913 22.554 33.607 1.00 18.63 5 GLN C N 1
ATOM 2766 C CA A GLN C 1 15 ? -19.486 21.861 34.824 0.50 19.57 5 GLN C CA 1
ATOM 2767 C CA B GLN C 1 15 ? -19.452 21.863 34.812 0.50 19.15 5 GLN C CA 1
ATOM 2768 C C . GLN C 1 15 ? -19.608 20.344 34.680 1.00 17.90 5 GLN C C 1
ATOM 2769 O O . GLN C 1 15 ? -18.708 19.597 35.054 1.00 16.50 5 GLN C O 1
ATOM 2780 N N . LYS C 1 16 ? -20.734 19.895 34.133 1.00 16.94 6 LYS C N 1
ATOM 2781 C CA . LYS C 1 16 ? -20.974 18.468 33.935 1.00 18.06 6 LYS C CA 1
ATOM 2782 C C . LYS C 1 16 ? -19.974 17.851 32.939 1.00 16.46 6 LYS C C 1
ATOM 2783 O O . LYS C 1 16 ? -19.464 16.754 33.163 1.00 14.50 6 LYS C O 1
ATOM 2789 N N . THR C 1 17 ? -19.668 18.563 31.854 1.00 16.64 7 THR C N 1
ATOM 2790 C CA . THR C 1 17 ? -18.664 18.065 30.918 1.00 17.11 7 THR C CA 1
ATOM 2791 C C . THR C 1 17 ? -17.307 17.962 31.600 1.00 15.52 7 THR C C 1
ATOM 2792 O O . THR C 1 17 ? -16.549 17.051 31.326 1.00 15.24 7 THR C O 1
ATOM 2796 N N . ARG C 1 18 ? -17.008 18.885 32.512 1.00 17.51 8 ARG C N 1
ATOM 2797 C CA . ARG C 1 18 ? -15.734 18.831 33.234 1.00 17.82 8 ARG C CA 1
ATOM 2798 C C . ARG C 1 18 ? -15.600 17.583 34.100 1.00 17.19 8 ARG C C 1
ATOM 2799 O O . ARG C 1 18 ? -14.523 17.001 34.188 1.00 18.50 8 ARG C O 1
ATOM 2807 N N . ILE C 1 19 ? -16.707 17.154 34.709 1.00 17.61 9 ILE C N 1
ATOM 2808 C CA . ILE C 1 19 ? -16.710 15.940 35.520 1.00 19.36 9 ILE C CA 1
ATOM 2809 C C . ILE C 1 19 ? -16.476 14.709 34.645 1.00 19.08 9 ILE C C 1
ATOM 2810 O O . ILE C 1 19 ? -15.676 13.841 34.984 1.00 21.10 9 ILE C O 1
ATOM 2815 N N . ILE C 1 20 ? -17.158 14.631 33.509 1.00 17.97 10 ILE C N 1
ATOM 2816 C CA . ILE C 1 20 ? -16.930 13.506 32.609 1.00 17.76 10 ILE C CA 1
ATOM 2817 C C . ILE C 1 20 ? -15.496 13.526 32.067 1.00 20.22 10 ILE C C 1
ATOM 2818 O O . ILE C 1 20 ? -14.850 12.481 31.983 1.00 20.68 10 ILE C O 1
ATOM 2823 N N A ASN C 1 21 ? -15.075 14.718 31.635 0.50 21.65 11 ASN C N 1
ATOM 2824 N N B ASN C 1 21 ? -14.930 14.703 31.833 0.50 23.11 11 ASN C N 1
ATOM 2825 C CA A ASN C 1 21 ? -13.816 14.928 30.922 0.50 21.69 11 ASN C CA 1
ATOM 2826 C CA B ASN C 1 21 ? -13.492 14.780 31.555 0.50 24.52 11 ASN C CA 1
ATOM 2827 C C A ASN C 1 21 ? -12.636 14.593 31.815 0.50 21.60 11 ASN C C 1
ATOM 2828 C C B ASN C 1 21 ? -12.658 14.163 32.701 0.50 24.62 11 ASN C C 1
ATOM 2829 O O A ASN C 1 21 ? -11.622 14.079 31.350 0.50 20.26 11 ASN C O 1
ATOM 2830 O O B ASN C 1 21 ? -11.696 13.445 32.451 0.50 24.27 11 ASN C O 1
ATOM 2839 N N A SER C 1 22 ? -12.787 14.877 33.105 0.50 22.04 12 SER C N 1
ATOM 2840 N N B SER C 1 22 ? -13.047 14.423 33.948 0.50 25.62 12 SER C N 1
ATOM 2841 C CA A SER C 1 22 ? -11.779 14.514 34.093 0.50 22.41 12 SER C CA 1
ATOM 2842 C CA B SER C 1 22 ? -12.302 13.920 35.112 0.50 25.85 12 SER C CA 1
ATOM 2843 C C A SER C 1 22 ? -11.619 12.993 34.174 0.50 21.84 12 SER C C 1
ATOM 2844 C C B SER C 1 22 ? -12.405 12.402 35.280 0.50 25.59 12 SER C C 1
ATOM 2845 O O A SER C 1 22 ? -10.586 12.497 34.620 0.50 20.16 12 SER C O 1
ATOM 2846 O O B SER C 1 22 ? -11.490 11.767 35.801 0.50 25.61 12 SER C O 1
ATOM 2851 N N A MET C 1 23 ? -12.636 12.251 33.743 0.50 22.42 13 MET C N 1
ATOM 2852 N N B MET C 1 23 ? -13.523 11.825 34.853 0.50 24.50 13 MET C N 1
ATOM 2853 C CA A MET C 1 23 ? -12.542 10.789 33.722 0.50 24.61 13 MET C CA 1
ATOM 2854 C CA B MET C 1 23 ? -13.705 10.382 34.928 0.50 24.99 13 MET C CA 1
ATOM 2855 C C A MET C 1 23 ? -11.546 10.373 32.641 0.50 25.40 13 MET C C 1
ATOM 2856 C C B MET C 1 23 ? -12.691 9.717 34.013 0.50 25.79 13 MET C C 1
ATOM 2857 O O A MET C 1 23 ? -10.890 9.343 32.755 0.50 24.44 13 MET C O 1
ATOM 2858 O O B MET C 1 23 ? -12.136 8.659 34.326 0.50 27.61 13 MET C O 1
ATOM 2867 N N A LEU C 1 24 ? -11.427 11.187 31.596 0.50 26.95 14 LEU C N 1
ATOM 2868 N N B LEU C 1 24 ? -12.457 10.354 32.875 0.50 26.01 14 LEU C N 1
ATOM 2869 C CA A LEU C 1 24 ? -10.463 10.918 30.524 0.50 27.87 14 LEU C CA 1
ATOM 2870 C CA B LEU C 1 24 ? -11.504 9.858 31.900 0.50 26.81 14 LEU C CA 1
ATOM 2871 C C A LEU C 1 24 ? -9.061 11.385 30.905 0.50 30.73 14 LEU C C 1
ATOM 2872 C C B LEU C 1 24 ? -10.107 9.909 32.496 0.50 28.44 14 LEU C C 1
ATOM 2873 O O A LEU C 1 24 ? -8.067 10.735 30.578 0.50 32.24 14 LEU C O 1
ATOM 2874 O O B LEU C 1 24 ? -9.327 8.963 32.378 0.50 28.24 14 LEU C O 1
ATOM 2883 N N A GLN C 1 25 ? -8.980 12.519 31.588 0.50 33.80 15 GLN C N 1
ATOM 2884 N N B GLN C 1 25 ? -9.806 11.015 33.165 0.50 31.65 15 GLN C N 1
ATOM 2885 C CA A GLN C 1 25 ? -7.684 13.110 31.910 0.50 37.59 15 GLN C CA 1
ATOM 2886 C CA B GLN C 1 25 ? -8.488 11.216 33.752 0.50 34.21 15 GLN C CA 1
ATOM 2887 C C A GLN C 1 25 ? -7.159 12.611 33.255 0.50 40.93 15 GLN C C 1
ATOM 2888 C C B GLN C 1 25 ? -8.271 10.255 34.917 0.50 36.93 15 GLN C C 1
ATOM 2889 O O A GLN C 1 25 ? -6.083 13.012 33.704 0.50 41.29 15 GLN C O 1
ATOM 2890 O O B GLN C 1 25 ? -7.153 9.798 35.153 0.50 36.69 15 GLN C O 1
ATOM 2901 N N A ALA C 1 26 ? -7.920 11.711 33.872 0.50 44.54 16 ALA C N 1
ATOM 2902 N N B ALA C 1 26 ? -9.345 9.959 35.642 0.50 40.31 16 ALA C N 1
ATOM 2903 C CA A ALA C 1 26 ? -7.611 11.200 35.209 0.50 47.71 16 ALA C CA 1
ATOM 2904 C CA B ALA C 1 26 ? -9.265 9.099 36.820 0.50 43.57 16 ALA C CA 1
ATOM 2905 C C A ALA C 1 26 ? -6.265 10.481 35.284 0.50 50.62 16 ALA C C 1
ATOM 2906 C C B ALA C 1 26 ? -8.764 7.708 36.443 0.50 46.91 16 ALA C C 1
ATOM 2907 O O A ALA C 1 26 ? -5.823 9.848 34.323 0.50 50.41 16 ALA C O 1
ATOM 2908 O O B ALA C 1 26 ? -8.198 6.997 37.275 0.50 47.47 16 ALA C O 1
ATOM 2911 N N A ALA C 1 27 ? -5.634 10.578 36.451 0.50 54.07 17 ALA C N 1
ATOM 2912 N N B ALA C 1 27 ? -8.972 7.331 35.186 0.50 50.19 17 ALA C N 1
ATOM 2913 C CA A ALA C 1 27 ? -4.337 9.956 36.705 0.50 56.74 17 ALA C CA 1
ATOM 2914 C CA B ALA C 1 27 ? -8.594 6.005 34.702 0.50 53.15 17 ALA C CA 1
ATOM 2915 C C A ALA C 1 27 ? -4.129 8.677 35.903 0.50 59.20 17 ALA C C 1
ATOM 2916 C C B ALA C 1 27 ? -7.104 5.737 34.889 0.50 56.24 17 ALA C C 1
ATOM 2917 O O A ALA C 1 27 ? -3.019 8.391 35.454 0.50 59.44 17 ALA C O 1
ATOM 2918 O O B ALA C 1 27 ? -6.672 4.587 34.954 0.50 56.85 17 ALA C O 1
ATOM 2921 N N A ALA C 1 28 ? -5.196 7.905 35.730 0.50 61.84 18 ALA C N 1
ATOM 2922 N N B ALA C 1 28 ? -6.322 6.806 34.976 0.50 59.49 18 ALA C N 1
ATOM 2923 C CA A ALA C 1 28 ? -5.097 6.603 35.076 0.50 63.81 18 ALA C CA 1
ATOM 2924 C CA B ALA C 1 28 ? -4.868 6.691 35.057 0.50 61.96 18 ALA C CA 1
ATOM 2925 C C A ALA C 1 28 ? -4.426 5.574 35.994 0.50 64.99 18 ALA C C 1
ATOM 2926 C C B ALA C 1 28 ? -4.412 5.570 35.996 0.50 63.96 18 ALA C C 1
ATOM 2927 O O A ALA C 1 28 ? -3.851 4.590 35.520 0.50 65.69 18 ALA C O 1
ATOM 2928 O O B ALA C 1 28 ? -3.986 4.507 35.536 0.50 64.73 18 ALA C O 1
ATOM 2931 N N . GLY C 1 29 ? -4.513 5.807 37.304 1.00 65.38 19 GLY C N 1
ATOM 2932 C CA . GLY C 1 29 ? -3.917 4.920 38.315 1.00 65.58 19 GLY C CA 1
ATOM 2933 C C . GLY C 1 29 ? -4.923 4.143 39.145 1.00 64.94 19 GLY C C 1
ATOM 2934 O O . GLY C 1 29 ? -4.714 3.926 40.342 1.00 65.76 19 GLY C O 1
ATOM 2935 N N . LYS C 1 30 ? -6.016 3.729 38.507 1.00 62.78 20 LYS C N 1
ATOM 2936 C CA . LYS C 1 30 ? -7.013 2.856 39.121 1.00 60.26 20 LYS C CA 1
ATOM 2937 C C . LYS C 1 30 ? -7.331 1.736 38.135 1.00 55.04 20 LYS C C 1
ATOM 2938 O O . LYS C 1 30 ? -7.205 1.933 36.929 1.00 53.76 20 LYS C O 1
ATOM 2944 N N . PRO C 1 31 ? -7.730 0.554 38.635 1.00 50.17 21 PRO C N 1
ATOM 2945 C CA . PRO C 1 31 ? -8.283 -0.439 37.717 1.00 46.89 21 PRO C CA 1
ATOM 2946 C C . PRO C 1 31 ? -9.613 0.031 37.138 1.00 42.56 21 PRO C C 1
ATOM 2947 O O . PRO C 1 31 ? -10.246 0.928 37.699 1.00 40.19 21 PRO C O 1
ATOM 2951 N N . VAL C 1 32 ? -10.038 -0.574 36.034 1.00 38.99 22 VAL C N 1
ATOM 2952 C CA . VAL C 1 32 ? -11.337 -0.230 35.456 1.00 35.93 22 VAL C CA 1
ATOM 2953 C C . VAL C 1 32 ? -12.446 -0.700 36.399 1.00 34.07 22 VAL C C 1
ATOM 2954 O O . VAL C 1 32 ? -12.402 -1.822 36.917 1.00 34.00 22 VAL C O 1
ATOM 2958 N N . ASN C 1 33 ? -13.411 0.184 36.642 1.00 31.71 23 ASN C N 1
ATOM 2959 C CA . ASN C 1 33 ? -14.567 -0.129 37.474 1.00 29.05 23 ASN C CA 1
ATOM 2960 C C . ASN C 1 33 ? -15.837 0.393 36.799 1.00 25.74 23 ASN C C 1
ATOM 2961 O O . ASN C 1 33 ? -16.152 1.578 36.893 1.00 22.26 23 ASN C O 1
ATOM 2966 N N . PHE C 1 34 ? -16.557 -0.498 36.120 1.00 24.82 24 PHE C N 1
ATOM 2967 C CA . PHE C 1 34 ? -17.761 -0.113 35.387 1.00 23.79 24 PHE C CA 1
ATOM 2968 C C . PHE C 1 34 ? -18.873 0.365 36.313 1.00 24.26 24 PHE C C 1
ATOM 2969 O O . PHE C 1 34 ? -19.606 1.276 35.965 1.00 22.69 24 PHE C O 1
ATOM 2977 N N . LYS C 1 35 ? -19.007 -0.251 37.483 1.00 25.01 25 LYS C N 1
ATOM 2978 C CA . LYS C 1 35 ? -20.015 0.198 38.449 1.00 26.97 25 LYS C CA 1
ATOM 2979 C C . LYS C 1 35 ? -19.789 1.664 38.824 1.00 23.69 25 LYS C C 1
ATOM 2980 O O . LYS C 1 35 ? -20.733 2.459 38.861 1.00 21.06 25 LYS C O 1
ATOM 2986 N N . GLU C 1 36 ? -18.536 2.021 39.094 1.00 24.28 26 GLU C N 1
ATOM 2987 C CA . GLU C 1 36 ? -18.189 3.392 39.455 1.00 26.58 26 GLU C CA 1
ATOM 2988 C C . GLU C 1 36 ? -18.453 4.387 38.320 1.00 22.66 26 GLU C C 1
ATOM 2989 O O . GLU C 1 36 ? -18.960 5.487 38.556 1.00 20.63 26 GLU C O 1
ATOM 2995 N N . MET C 1 37 ? -18.115 4.010 37.090 1.00 20.63 27 MET C N 1
ATOM 2996 C CA . MET C 1 37 ? -18.408 4.862 35.950 1.00 21.55 27 MET C CA 1
ATOM 2997 C C . MET C 1 37 ? -19.910 5.063 35.808 1.00 19.21 27 MET C C 1
ATOM 2998 O O . MET C 1 37 ? -20.362 6.168 35.549 1.00 19.38 27 MET C O 1
ATOM 3003 N N . ALA C 1 38 ? -20.676 3.987 35.990 1.00 19.07 28 ALA C N 1
ATOM 3004 C CA . ALA C 1 38 ? -22.130 4.060 35.919 1.00 18.27 28 ALA C CA 1
ATOM 3005 C C . ALA C 1 38 ? -22.689 5.035 36.952 1.00 18.20 28 ALA C C 1
ATOM 3006 O O . ALA C 1 38 ? -23.582 5.814 36.654 1.00 15.11 28 ALA C O 1
ATOM 3008 N N . GLU C 1 39 ? -22.140 4.990 38.164 1.00 19.16 29 GLU C N 1
ATOM 3009 C CA . GLU C 1 39 ? -22.541 5.887 39.244 1.00 20.92 29 GLU C CA 1
ATOM 3010 C C . GLU C 1 39 ? -22.246 7.363 38.940 1.00 18.36 29 GLU C C 1
ATOM 3011 O O . GLU C 1 39 ? -23.080 8.241 39.193 1.00 17.09 29 GLU C O 1
ATOM 3017 N N . THR C 1 40 ? -21.062 7.628 38.394 1.00 18.12 30 THR C N 1
ATOM 3018 C CA . THR C 1 40 ? -20.698 8.971 37.963 1.00 19.19 30 THR C CA 1
ATOM 3019 C C . THR C 1 40 ? -21.661 9.491 36.901 1.00 18.25 30 THR C C 1
ATOM 3020 O O . THR C 1 40 ? -22.194 10.585 37.025 1.00 17.38 30 THR C O 1
ATOM 3024 N N . LEU C 1 41 ? -21.905 8.685 35.869 1.00 18.12 31 LEU C N 1
ATOM 3025 C CA . LEU C 1 41 ? -22.817 9.088 34.800 1.00 17.93 31 LEU C CA 1
ATOM 3026 C C . LEU C 1 41 ? -24.260 9.257 35.294 1.00 16.45 31 LEU C C 1
ATOM 3027 O O . LEU C 1 41 ? -24.970 10.180 34.885 1.00 15.97 31 LEU C O 1
ATOM 3032 N N . ARG C 1 42 ? -24.673 8.394 36.216 1.00 17.56 32 ARG C N 1
ATOM 3033 C CA . ARG C 1 42 ? -25.976 8.508 36.840 1.00 17.49 32 ARG C CA 1
ATOM 3034 C C . ARG C 1 42 ? -26.171 9.887 37.463 1.00 16.95 32 ARG C C 1
ATOM 3035 O O . ARG C 1 42 ? -27.189 10.519 37.244 1.00 16.12 32 ARG C O 1
ATOM 3043 N N . ASP C 1 43 ? -25.192 10.346 38.241 1.00 17.15 33 ASP C N 1
ATOM 3044 C CA . ASP C 1 43 ? -25.304 11.636 38.924 1.00 17.31 33 ASP C CA 1
ATOM 3045 C C . ASP C 1 43 ? -25.133 12.848 38.013 1.00 16.77 33 ASP C C 1
ATOM 3046 O O . ASP C 1 43 ? -25.772 13.884 38.224 1.00 19.55 33 ASP C O 1
ATOM 3051 N N . VAL C 1 44 ? -24.264 12.736 37.012 1.00 17.50 34 VAL C N 1
ATOM 3052 C CA . VAL C 1 44 ? -23.985 13.848 36.106 1.00 19.31 34 VAL C CA 1
ATOM 3053 C C . VAL C 1 44 ? -25.139 14.043 35.120 1.00 18.84 34 VAL C C 1
ATOM 3054 O O . VAL C 1 44 ? -25.643 15.147 34.960 1.00 20.02 34 VAL C O 1
ATOM 3058 N N . ILE C 1 45 ? -25.570 12.956 34.482 1.00 20.10 35 ILE C N 1
ATOM 3059 C CA . ILE C 1 45 ? -26.646 13.027 33.484 1.00 19.48 35 ILE C CA 1
ATOM 3060 C C . ILE C 1 45 ? -28.023 13.081 34.153 1.00 21.79 35 ILE C C 1
ATOM 3061 O O . ILE C 1 45 ? -28.945 13.687 33.615 1.00 22.54 35 ILE C O 1
ATOM 3066 N N . ASP C 1 46 ? -28.122 12.501 35.355 1.00 20.32 36 ASP C N 1
ATOM 3067 C CA . ASP C 1 46 ? -29.357 12.395 36.133 1.00 21.13 36 ASP C CA 1
ATOM 3068 C C . ASP C 1 46 ? -30.273 11.408 35.418 1.00 19.63 36 ASP C C 1
ATOM 3069 O O . ASP C 1 46 ? -31.278 11.782 34.818 1.00 20.63 36 ASP C O 1
ATOM 3074 N N . SER C 1 47 ? -29.870 10.143 35.474 1.00 17.61 37 SER C N 1
ATOM 3075 C CA . SER C 1 47 ? -30.498 9.073 34.708 1.00 16.73 37 SER C CA 1
ATOM 3076 C C . SER C 1 47 ? -30.084 7.730 35.273 1.00 16.32 37 SER C C 1
ATOM 3077 O O . SER C 1 47 ? -29.022 7.617 35.869 1.00 18.25 37 SER C O 1
ATOM 3080 N N . ASN C 1 48 ? -30.903 6.703 35.048 1.00 15.65 38 ASN C N 1
ATOM 3081 C CA . ASN C 1 48 ? -30.447 5.334 35.194 1.00 15.21 38 ASN C CA 1
ATOM 3082 C C . ASN C 1 48 ? -29.434 5.075 34.087 1.00 16.14 38 ASN C C 1
ATOM 3083 O O . ASN C 1 48 ? -29.555 5.645 33.012 1.00 17.73 38 ASN C O 1
ATOM 3088 N N . ILE C 1 49 ? -28.446 4.238 34.370 1.00 15.85 39 ILE C N 1
ATOM 3089 C CA . ILE C 1 49 ? -27.340 3.947 33.446 1.00 15.39 39 ILE C CA 1
ATOM 3090 C C . ILE C 1 49 ? -27.073 2.444 33.429 1.00 16.38 39 ILE C C 1
ATOM 3091 O O . ILE C 1 49 ? -26.886 1.827 34.481 1.00 17.81 39 ILE C O 1
ATOM 3096 N N . PHE C 1 50 ? -27.054 1.861 32.234 1.00 16.22 40 PHE C N 1
ATOM 3097 C CA . PHE C 1 50 ? -26.729 0.456 32.047 1.00 16.21 40 PHE C CA 1
ATOM 3098 C C . PHE C 1 50 ? -25.668 0.346 30.949 1.00 16.39 40 PHE C C 1
ATOM 3099 O O . PHE C 1 50 ? -25.841 0.895 29.857 1.00 17.72 40 PHE C O 1
ATOM 3107 N N . VAL C 1 51 ? -24.572 -0.340 31.259 1.00 17.06 41 VAL C N 1
ATOM 3108 C CA . VAL C 1 51 ? -23.482 -0.569 30.314 1.00 17.73 41 VAL C CA 1
ATOM 3109 C C . VAL C 1 51 ? -23.489 -2.041 29.917 1.00 17.74 41 VAL C C 1
ATOM 3110 O O . VAL C 1 51 ? -23.317 -2.928 30.769 1.00 17.76 41 VAL C O 1
ATOM 3114 N N . VAL C 1 52 ? -23.727 -2.324 28.636 1.00 16.85 42 VAL C N 1
ATOM 3115 C CA . VAL C 1 52 ? -23.642 -3.706 28.173 1.00 17.64 42 VAL C CA 1
ATOM 3116 C C . VAL C 1 52 ? -22.601 -3.834 27.064 1.00 17.51 42 VAL C C 1
ATOM 3117 O O . VAL C 1 52 ? -22.323 -2.881 26.333 1.00 19.05 42 VAL C O 1
ATOM 3121 N N . SER C 1 53 ? -21.980 -5.002 27.001 1.00 17.94 43 SER C N 1
ATOM 3122 C CA . SER C 1 53 ? -20.962 -5.284 26.015 1.00 18.27 43 SER C CA 1
ATOM 3123 C C . SER C 1 53 ? -21.609 -5.492 24.652 1.00 18.25 43 SER C C 1
ATOM 3124 O O . SER C 1 53 ? -22.829 -5.570 24.526 1.00 17.57 43 SER C O 1
ATOM 3127 N N . ARG C 1 54 ? -20.764 -5.618 23.639 1.00 19.52 44 ARG C N 1
ATOM 3128 C CA . ARG C 1 54 ? -21.225 -5.872 22.288 1.00 19.77 44 ARG C CA 1
ATOM 3129 C C . ARG C 1 54 ? -21.962 -7.211 22.216 1.00 19.45 44 ARG C C 1
ATOM 3130 O O . ARG C 1 54 ? -22.892 -7.368 21.418 1.00 20.26 44 ARG C O 1
ATOM 3138 N N . ARG C 1 55 ? -21.564 -8.160 23.065 1.00 21.03 45 ARG C N 1
ATOM 3139 C CA . ARG C 1 55 ? -22.221 -9.476 23.131 1.00 24.35 45 ARG C CA 1
ATOM 3140 C C . ARG C 1 55 ? -23.394 -9.533 24.140 1.00 23.30 45 ARG C C 1
ATOM 3141 O O . ARG C 1 55 ? -23.919 -10.614 24.433 1.00 22.42 45 ARG C O 1
ATOM 3149 N N . GLY C 1 56 ? -23.818 -8.368 24.643 1.00 20.54 46 GLY C N 1
ATOM 3150 C CA . GLY C 1 56 ? -25.025 -8.254 25.455 1.00 20.31 46 GLY C CA 1
ATOM 3151 C C . GLY C 1 56 ? -24.832 -8.534 26.937 1.00 19.21 46 GLY C C 1
ATOM 3152 O O . GLY C 1 56 ? -25.806 -8.647 27.678 1.00 19.49 46 GLY C O 1
ATOM 3153 N N . LYS C 1 57 ? -23.585 -8.651 27.372 1.00 20.06 47 LYS C N 1
ATOM 3154 C CA . LYS C 1 57 ? -23.285 -8.893 28.788 1.00 21.52 47 LYS C CA 1
ATOM 3155 C C . LYS C 1 57 ? -23.361 -7.602 29.609 1.00 17.65 47 LYS C C 1
ATOM 3156 O O . LYS C 1 57 ? -22.862 -6.557 29.186 1.00 18.66 47 LYS C O 1
ATOM 3162 N N . LEU C 1 58 ? -23.958 -7.688 30.794 0.50 14.54 48 LEU C N 1
ATOM 3163 C CA . LEU C 1 58 ? -24.005 -6.557 31.702 1.00 18.25 48 LEU C CA 1
ATOM 3164 C C . LEU C 1 58 ? -22.612 -6.317 32.294 1.00 18.95 48 LEU C C 1
ATOM 3165 O O . LEU C 1 58 ? -22.037 -7.203 32.936 1.00 21.58 48 LEU C O 1
ATOM 3170 N N . LEU C 1 59 ? -22.065 -5.130 32.046 1.00 18.43 49 LEU C N 1
ATOM 3171 C CA . LEU C 1 59 ? -20.751 -4.753 32.570 1.00 19.14 49 LEU C CA 1
ATOM 3172 C C . LEU C 1 59 ? -20.907 -3.990 33.888 1.00 20.34 49 LEU C C 1
ATOM 3173 O O . LEU C 1 59 ? -20.132 -4.186 34.828 1.00 20.85 49 LEU C O 1
ATOM 3178 N N . GLY C 1 60 ? -21.915 -3.133 33.952 1.00 19.07 50 GLY C N 1
ATOM 3179 C CA . GLY C 1 60 ? -22.194 -2.362 35.151 1.00 20.93 50 GLY C CA 1
ATOM 3180 C C . GLY C 1 60 ? -23.436 -1.528 34.964 1.00 20.69 50 GLY C C 1
ATOM 3181 O O . GLY C 1 60 ? -23.880 -1.290 33.826 1.00 21.28 50 GLY C O 1
ATOM 3182 N N . TYR C 1 61 ? -24.005 -1.089 36.076 1.00 18.77 51 TYR C N 1
ATOM 3183 C CA . TYR C 1 61 ? -25.197 -0.250 36.035 1.00 17.83 51 TYR C CA 1
ATOM 3184 C C . TYR C 1 61 ? -25.380 0.530 37.324 1.00 17.35 51 TYR C C 1
ATOM 3185 O O . TYR C 1 61 ? -24.778 0.200 38.353 1.00 18.98 51 TYR C O 1
ATOM 3194 N N . SER C 1 62 ? -26.219 1.554 37.258 1.00 17.18 52 SER C N 1
ATOM 3195 C CA . SER C 1 62 ? -26.608 2.316 38.435 1.00 18.31 52 SER C CA 1
ATOM 3196 C C . SER C 1 62 ? -27.973 2.968 38.213 1.00 17.76 52 SER C C 1
ATOM 3197 O O . SER C 1 62 ? -28.262 3.498 37.141 1.00 18.05 52 SER C O 1
ATOM 3200 N N . ILE C 1 63 ? -28.811 2.918 39.245 1.00 17.44 53 ILE C N 1
ATOM 3201 C CA . ILE C 1 63 ? -30.188 3.377 39.173 1.00 18.51 53 ILE C CA 1
ATOM 3202 C C . ILE C 1 63 ? -30.439 4.491 40.176 1.00 20.08 53 ILE C C 1
ATOM 3203 O O . ILE C 1 63 ? -30.095 4.348 41.366 1.00 23.64 53 ILE C O 1
ATOM 3208 N N . ASN C 1 64 ? -31.010 5.599 39.711 1.00 20.61 54 ASN C N 1
ATOM 3209 C CA . ASN C 1 64 ? -31.479 6.663 40.612 1.00 24.74 54 ASN C CA 1
ATOM 3210 C C . ASN C 1 64 ? -32.980 6.925 40.540 1.00 24.16 54 ASN C C 1
ATOM 3211 O O . ASN C 1 64 ? -33.477 7.817 41.220 1.00 25.86 54 ASN C O 1
ATOM 3216 N N . GLN C 1 65 ? -33.697 6.164 39.711 1.00 23.81 55 GLN C N 1
ATOM 3217 C CA . GLN C 1 65 ? -35.157 6.253 39.663 1.00 24.50 55 GLN C CA 1
ATOM 3218 C C . GLN C 1 65 ? -35.754 4.916 39.211 1.00 26.67 55 GLN C C 1
ATOM 3219 O O . GLN C 1 65 ? -35.529 4.470 38.098 1.00 25.91 55 GLN C O 1
ATOM 3225 N N . GLN C 1 66 ? -36.496 4.261 40.095 1.00 30.31 56 GLN C N 1
ATOM 3226 C CA . GLN C 1 66 ? -37.071 2.962 39.757 1.00 31.99 56 GLN C CA 1
ATOM 3227 C C . GLN C 1 66 ? -38.111 3.129 38.646 1.00 27.70 56 GLN C C 1
ATOM 3228 O O . GLN C 1 66 ? -38.943 4.042 38.674 1.00 25.78 56 GLN C O 1
ATOM 3234 N N . ILE C 1 67 ? -38.010 2.262 37.646 1.00 24.99 57 ILE C N 1
ATOM 3235 C CA . ILE C 1 67 ? -38.941 2.213 36.531 1.00 24.17 57 ILE C CA 1
ATOM 3236 C C . ILE C 1 67 ? -39.358 0.751 36.389 1.00 24.24 57 ILE C C 1
ATOM 3237 O O . ILE C 1 67 ? -38.514 -0.140 36.375 1.00 24.18 57 ILE C O 1
ATOM 3242 N N . GLU C 1 68 ? -40.660 0.502 36.324 1.00 25.13 58 GLU C N 1
ATOM 3243 C CA . GLU C 1 68 ? -41.170 -0.861 36.187 1.00 27.63 58 GLU C CA 1
ATOM 3244 C C . GLU C 1 68 ? -40.920 -1.353 34.761 1.00 22.78 58 GLU C C 1
ATOM 3245 O O . GLU C 1 68 ? -41.599 -0.946 33.833 1.00 25.57 58 GLU C O 1
ATOM 3251 N N . ASN C 1 69 ? -39.932 -2.225 34.607 1.00 20.39 59 ASN C N 1
ATOM 3252 C CA . ASN C 1 69 ? -39.549 -2.754 33.299 1.00 20.70 59 ASN C CA 1
ATOM 3253 C C . ASN C 1 69 ? -39.059 -4.195 33.446 1.00 20.57 59 ASN C C 1
ATOM 3254 O O . ASN C 1 69 ? -37.920 -4.440 33.855 1.00 20.95 59 ASN C O 1
ATOM 3259 N N . ASP C 1 70 ? -39.927 -5.155 33.127 1.00 20.47 60 ASP C N 1
ATOM 3260 C CA . ASP C 1 70 ? -39.613 -6.569 33.352 1.00 22.65 60 ASP C CA 1
ATOM 3261 C C . ASP C 1 70 ? -38.457 -7.063 32.485 1.00 20.55 60 ASP C C 1
ATOM 3262 O O . ASP C 1 70 ? -37.663 -7.898 32.920 1.00 20.41 60 ASP C O 1
ATOM 3267 N N . ARG C 1 71 ? -38.370 -6.556 31.256 1.00 19.76 61 ARG C N 1
ATOM 3268 C CA . ARG C 1 71 ? -37.266 -6.894 30.357 1.00 19.51 61 ARG C CA 1
ATOM 3269 C C . ARG C 1 71 ? -35.913 -6.506 30.968 1.00 18.49 61 ARG C C 1
ATOM 3270 O O . ARG C 1 71 ? -34.960 -7.296 30.990 1.00 19.55 61 ARG C O 1
ATOM 3278 N N . MET C 1 72 ? -35.838 -5.289 31.473 1.00 18.77 62 MET C N 1
ATOM 3279 C CA . MET C 1 72 ? -34.606 -4.802 32.085 1.00 20.05 62 MET C CA 1
ATOM 3280 C C . MET C 1 72 ? -34.323 -5.526 33.401 1.00 21.05 62 MET C C 1
ATOM 3281 O O . MET C 1 72 ? -33.187 -5.883 33.678 1.00 19.14 62 MET C O 1
ATOM 3286 N N . LYS C 1 73 ? -35.364 -5.781 34.190 1.00 23.17 63 LYS C N 1
ATOM 3287 C CA . LYS C 1 73 ? -35.208 -6.571 35.419 1.00 23.55 63 LYS C CA 1
ATOM 3288 C C . LYS C 1 73 ? -34.625 -7.958 35.124 1.00 20.78 63 LYS C C 1
ATOM 3289 O O . LYS C 1 73 ? -33.700 -8.404 35.799 1.00 20.94 63 LYS C O 1
ATOM 3295 N N . LYS C 1 74 ? -35.147 -8.632 34.101 1.00 20.79 64 LYS C N 1
ATOM 3296 C CA . LYS C 1 74 ? -34.636 -9.945 33.714 1.00 22.10 64 LYS C CA 1
ATOM 3297 C C . LYS C 1 74 ? -33.190 -9.871 33.212 1.00 20.12 64 LYS C C 1
ATOM 3298 O O . LYS C 1 74 ? -32.371 -10.743 33.525 1.00 19.35 64 LYS C O 1
ATOM 3304 N N . MET C 1 75 ? -32.878 -8.839 32.426 1.00 20.75 65 MET C N 1
ATOM 3305 C CA . MET C 1 75 ? -31.497 -8.606 31.985 1.00 18.16 65 MET C CA 1
ATOM 3306 C C . MET C 1 75 ? -30.541 -8.503 33.181 1.00 18.23 65 MET C C 1
ATOM 3307 O O . MET C 1 75 ? -29.477 -9.126 33.186 1.00 21.21 65 MET C O 1
ATOM 3312 N N . LEU C 1 76 ? -30.917 -7.718 34.184 1.00 17.71 66 LEU C N 1
ATOM 3313 C CA . LEU C 1 76 ? -30.095 -7.568 35.396 1.00 21.18 66 LEU C CA 1
ATOM 3314 C C . LEU C 1 76 ? -29.893 -8.904 36.131 1.00 21.84 66 LEU C C 1
ATOM 3315 O O . LEU C 1 76 ? -28.777 -9.230 36.553 1.00 23.02 66 LEU C O 1
ATOM 3320 N N . GLU C 1 77 ? -30.965 -9.679 36.265 1.00 23.46 67 GLU C N 1
ATOM 3321 C CA . GLU C 1 77 ? -30.897 -11.007 36.888 1.00 26.01 67 GLU C CA 1
ATOM 3322 C C . GLU C 1 77 ? -29.995 -11.981 36.120 1.00 24.33 67 GLU C C 1
ATOM 3323 O O . GLU C 1 77 ? -29.220 -12.719 36.726 1.00 24.53 67 GLU C O 1
ATOM 3329 N N . ASP C 1 78 ? -30.101 -11.985 34.790 1.00 21.83 68 ASP C N 1
ATOM 3330 C CA . ASP C 1 78 ? -29.303 -12.877 33.947 1.00 23.19 68 ASP C CA 1
ATOM 3331 C C . ASP C 1 78 ? -27.891 -12.335 33.695 1.00 23.29 68 ASP C C 1
ATOM 3332 O O . ASP C 1 78 ? -27.026 -13.065 33.194 1.00 24.66 68 ASP C O 1
ATOM 3337 N N . ARG C 1 79 ? -27.680 -11.058 34.018 1.00 23.10 69 ARG C N 1
ATOM 3338 C CA . ARG C 1 79 ? -26.434 -10.337 33.735 1.00 25.54 69 ARG C CA 1
ATOM 3339 C C . ARG C 1 79 ? -26.143 -10.285 32.230 1.00 23.38 69 ARG C C 1
ATOM 3340 O O . ARG C 1 79 ? -24.979 -10.193 31.819 1.00 20.46 69 ARG C O 1
ATOM 3348 N N . GLN C 1 80 ? -27.208 -10.335 31.424 1.00 22.67 70 GLN C N 1
ATOM 3349 C CA . GLN C 1 80 ? -27.101 -10.604 29.987 1.00 22.08 70 GLN C CA 1
ATOM 3350 C C . GLN C 1 80 ? -28.452 -10.385 29.306 1.00 21.19 70 GLN C C 1
ATOM 3351 O O . GLN C 1 80 ? -29.493 -10.729 29.869 1.00 21.29 70 GLN C O 1
ATOM 3357 N N . PHE C 1 81 ? -28.439 -9.800 28.105 1.00 19.63 71 PHE C N 1
ATOM 3358 C CA . PHE C 1 81 ? -29.634 -9.746 27.259 1.00 19.31 71 PHE C CA 1
ATOM 3359 C C . PHE C 1 81 ? -29.798 -11.058 26.485 1.00 21.01 71 PHE C C 1
ATOM 3360 O O . PHE C 1 81 ? -28.801 -11.710 26.147 1.00 21.42 71 PHE C O 1
ATOM 3368 N N . PRO C 1 82 ? -31.049 -11.427 26.157 1.00 20.72 72 PRO C N 1
ATOM 3369 C CA . PRO C 1 82 ? -31.227 -12.546 25.230 1.00 22.00 72 PRO C CA 1
ATOM 3370 C C . PRO C 1 82 ? -30.614 -12.227 23.863 1.00 23.00 72 PRO C C 1
ATOM 3371 O O . PRO C 1 82 ? -30.419 -11.050 23.526 1.00 20.95 72 PRO C O 1
ATOM 3375 N N . GLU C 1 83 ? -30.315 -13.273 23.097 1.00 26.27 73 GLU C N 1
ATOM 3376 C CA . GLU C 1 83 ? -29.644 -13.151 21.793 1.00 26.81 73 GLU C CA 1
ATOM 3377 C C . GLU C 1 83 ? -30.320 -12.140 20.867 1.00 23.81 73 GLU C C 1
ATOM 3378 O O . GLU C 1 83 ? -29.644 -11.309 20.256 1.00 21.10 73 GLU C O 1
ATOM 3384 N N . GLU C 1 84 ? -31.645 -12.205 20.774 1.00 23.70 74 GLU C N 1
ATOM 3385 C CA . GLU C 1 84 ? -32.407 -11.326 19.880 1.00 25.04 74 GLU C CA 1
ATOM 3386 C C . GLU C 1 84 ? -32.235 -9.844 20.236 1.00 20.86 74 GLU C C 1
ATOM 3387 O O . GLU C 1 84 ? -32.110 -9.007 19.347 1.00 19.40 74 GLU C O 1
ATOM 3393 N N . TYR C 1 85 ? -32.221 -9.544 21.535 1.00 18.68 75 TYR C N 1
ATOM 3394 C CA . TYR C 1 85 ? -32.052 -8.175 22.030 1.00 17.25 75 TYR C CA 1
ATOM 3395 C C . TYR C 1 85 ? -30.637 -7.681 21.763 1.00 17.18 75 TYR C C 1
ATOM 3396 O O . TYR C 1 85 ? -30.445 -6.537 21.338 1.00 17.33 75 TYR C O 1
ATOM 3405 N N . THR C 1 86 ? -29.652 -8.550 21.989 1.00 16.13 76 THR C N 1
ATOM 3406 C CA . THR C 1 86 ? -28.251 -8.215 21.737 1.00 17.13 76 THR C CA 1
ATOM 3407 C C . THR C 1 86 ? -28.043 -7.884 20.257 1.00 17.89 76 THR C C 1
ATOM 3408 O O . THR C 1 86 ? -27.389 -6.894 19.907 1.00 17.29 76 THR C O 1
ATOM 3412 N N . LYS C 1 87 ? -28.629 -8.707 19.398 1.00 19.07 77 LYS C N 1
ATOM 3413 C CA . LYS C 1 87 ? -28.616 -8.468 17.956 1.00 20.74 77 LYS C CA 1
ATOM 3414 C C . LYS C 1 87 ? -29.221 -7.113 17.600 1.00 18.77 77 LYS C C 1
ATOM 3415 O O . LYS C 1 87 ? -28.604 -6.325 16.891 1.00 19.21 77 LYS C O 1
ATOM 3421 N N A ASN C 1 88 ? -30.403 -6.823 18.128 0.50 19.16 78 ASN C N 1
ATOM 3422 N N B ASN C 1 88 ? -30.435 -6.848 18.083 0.50 18.84 78 ASN C N 1
ATOM 3423 C CA A ASN C 1 88 ? -31.114 -5.603 17.754 0.50 19.51 78 ASN C CA 1
ATOM 3424 C CA B ASN C 1 88 ? -31.127 -5.593 17.764 0.50 19.03 78 ASN C CA 1
ATOM 3425 C C A ASN C 1 88 ? -30.480 -4.322 18.325 0.50 18.72 78 ASN C C 1
ATOM 3426 C C B ASN C 1 88 ? -30.357 -4.362 18.259 0.50 17.60 78 ASN C C 1
ATOM 3427 O O A ASN C 1 88 ? -30.594 -3.248 17.724 0.50 19.12 78 ASN C O 1
ATOM 3428 O O B ASN C 1 88 ? -30.240 -3.367 17.537 0.50 15.38 78 ASN C O 1
ATOM 3437 N N . LEU C 1 89 ? -29.802 -4.444 19.465 1.00 18.00 79 LEU C N 1
ATOM 3438 C CA . LEU C 1 89 ? -28.949 -3.358 19.991 1.00 17.53 79 LEU C CA 1
ATOM 3439 C C . LEU C 1 89 ? -27.753 -3.070 19.067 1.00 17.21 79 LEU C C 1
ATOM 3440 O O . LEU C 1 89 ? -27.452 -1.914 18.780 1.00 17.15 79 LEU C O 1
ATOM 3445 N N . PHE C 1 90 ? -27.097 -4.125 18.598 1.00 17.32 80 PHE C N 1
ATOM 3446 C CA . PHE C 1 90 ? -25.964 -4.010 17.674 1.00 19.08 80 PHE C CA 1
ATOM 3447 C C . PHE C 1 90 ? -26.357 -3.268 16.394 1.00 19.16 80 PHE C C 1
ATOM 3448 O O . PHE C 1 90 ? -25.554 -2.528 15.826 1.00 20.68 80 PHE C O 1
ATOM 3456 N N . ASN C 1 91 ? -27.602 -3.469 15.965 1.00 19.90 81 ASN C N 1
ATOM 3457 C CA . ASN C 1 91 ? -28.155 -2.846 14.759 1.00 20.18 81 ASN C CA 1
ATOM 3458 C C . ASN C 1 91 ? -28.567 -1.388 14.905 1.00 20.55 81 ASN C C 1
ATOM 3459 O O . ASN C 1 91 ? -28.996 -0.779 13.932 1.00 20.98 81 ASN C O 1
ATOM 3464 N N . VAL C 1 92 ? -28.464 -0.835 16.114 1.00 18.59 82 VAL C N 1
ATOM 3465 C CA . VAL C 1 92 ? -28.670 0.596 16.318 1.00 19.13 82 VAL C CA 1
ATOM 3466 C C . VAL C 1 92 ? -27.339 1.291 15.988 1.00 20.31 82 VAL C C 1
ATOM 3467 O O . VAL C 1 92 ? -26.378 1.155 16.737 1.00 20.73 82 VAL C O 1
ATOM 3471 N N . PRO C 1 93 ? -27.260 2.017 14.852 1.00 20.60 83 PRO C N 1
ATOM 3472 C CA . PRO C 1 93 ? -25.944 2.520 14.428 1.00 19.18 83 PRO C CA 1
ATOM 3473 C C . PRO C 1 93 ? -25.493 3.815 15.094 1.00 19.60 83 PRO C C 1
ATOM 3474 O O . PRO C 1 93 ? -24.298 4.119 15.104 1.00 21.99 83 PRO C O 1
ATOM 3478 N N . GLU C 1 94 ? -26.440 4.564 15.642 1.00 18.20 84 GLU C N 1
ATOM 3479 C CA . GLU C 1 94 ? -26.136 5.839 16.264 1.00 20.36 84 GLU C CA 1
ATOM 3480 C C . GLU C 1 94 ? -27.158 6.125 17.356 1.00 17.39 84 GLU C C 1
ATOM 3481 O O . GLU C 1 94 ? -28.158 5.416 17.496 1.00 17.20 84 GLU C O 1
ATOM 3487 N N . THR C 1 95 ? -26.893 7.174 18.126 1.00 15.51 85 THR C N 1
ATOM 3488 C CA . THR C 1 95 ? -27.743 7.506 19.269 1.00 14.72 85 THR C CA 1
ATOM 3489 C C . THR C 1 95 ? -29.210 7.610 18.856 1.00 15.62 85 THR C C 1
ATOM 3490 O O . THR C 1 95 ? -29.550 8.243 17.850 1.00 17.70 85 THR C O 1
ATOM 3494 N N . SER C 1 96 ? -30.060 6.941 19.629 1.00 15.83 86 SER C N 1
ATOM 3495 C CA . SER C 1 96 ? -31.500 6.921 19.416 1.00 17.48 86 SER C CA 1
ATOM 3496 C C . SER C 1 96 ? -32.117 7.334 20.737 1.00 15.70 86 SER C C 1
ATOM 3497 O O . SER C 1 96 ? -31.959 6.631 21.730 1.00 16.61 86 SER C O 1
ATOM 3500 N N . SER C 1 97 ? -32.786 8.480 20.765 1.00 16.11 87 SER C N 1
ATOM 3501 C CA . SER C 1 97 ? -33.201 9.072 22.041 1.00 18.18 87 SER C CA 1
ATOM 3502 C C . SER C 1 97 ? -34.708 9.133 22.243 1.00 18.26 87 SER C C 1
ATOM 3503 O O . SER C 1 97 ? -35.486 9.195 21.278 1.00 17.66 87 SER C O 1
ATOM 3506 N N . ASN C 1 98 ? -35.099 9.179 23.517 1.00 18.63 88 ASN C N 1
ATOM 3507 C CA . ASN C 1 98 ? -36.502 9.359 23.924 1.00 18.93 88 ASN C CA 1
ATOM 3508 C C . ASN C 1 98 ? -37.442 8.295 23.370 1.00 18.21 88 ASN C C 1
ATOM 3509 O O . ASN C 1 98 ? -38.563 8.590 22.939 1.00 21.48 88 ASN C O 1
ATOM 3514 N N . LEU C 1 99 ? -36.956 7.063 23.388 1.00 16.72 89 LEU C N 1
ATOM 3515 C CA . LEU C 1 99 ? -37.735 5.897 22.999 1.00 16.50 89 LEU C CA 1
ATOM 3516 C C . LEU C 1 99 ? -38.714 5.547 24.109 1.00 17.77 89 LEU C C 1
ATOM 3517 O O . LEU C 1 99 ? -38.349 5.479 25.281 1.00 17.07 89 LEU C O 1
ATOM 3522 N N . ASP C 1 100 ? -39.976 5.329 23.750 1.00 18.32 90 ASP C N 1
ATOM 3523 C CA . ASP C 1 100 ? -40.939 4.891 24.754 1.00 18.00 90 ASP C CA 1
ATOM 3524 C C . ASP C 1 100 ? -41.898 3.880 24.139 1.00 18.37 90 ASP C C 1
ATOM 3525 O O . ASP C 1 100 ? -41.770 3.516 22.970 1.00 18.06 90 ASP C O 1
ATOM 3530 N N . ILE C 1 101 ? -42.834 3.408 24.951 1.00 19.02 91 ILE C N 1
ATOM 3531 C CA . ILE C 1 101 ? -43.740 2.347 24.537 1.00 20.34 91 ILE C CA 1
ATOM 3532 C C . ILE C 1 101 ? -44.539 2.710 23.275 1.00 20.79 91 ILE C C 1
ATOM 3533 O O . ILE C 1 101 ? -44.912 1.814 22.509 1.00 21.61 91 ILE C O 1
ATOM 3538 N N . ASN C 1 102 ? -44.789 4.008 23.071 1.00 19.19 92 ASN C N 1
ATOM 3539 C CA . ASN C 1 102 ? -45.585 4.499 21.933 1.00 21.64 92 ASN C CA 1
ATOM 3540 C C . ASN C 1 102 ? -44.769 4.899 20.697 1.00 23.47 92 ASN C C 1
ATOM 3541 O O . ASN C 1 102 ? -45.326 5.439 19.737 1.00 23.52 92 ASN C O 1
ATOM 3546 N N . SER C 1 103 ? -43.465 4.623 20.704 1.00 24.63 93 SER C N 1
ATOM 3547 C CA . SER C 1 103 ? -42.581 5.091 19.622 1.00 27.28 93 SER C CA 1
ATOM 3548 C C . SER C 1 103 ? -42.906 4.454 18.274 1.00 32.70 93 SER C C 1
ATOM 3549 O O . SER C 1 103 ? -43.232 3.276 18.209 1.00 28.29 93 SER C O 1
ATOM 3552 N N . GLU C 1 104 ? -42.826 5.256 17.212 1.00 41.85 94 GLU C N 1
ATOM 3553 C CA . GLU C 1 104 ? -42.907 4.775 15.830 1.00 51.51 94 GLU C CA 1
ATOM 3554 C C . GLU C 1 104 ? -41.522 4.925 15.214 1.00 54.80 94 GLU C C 1
ATOM 3555 O O . GLU C 1 104 ? -41.148 6.021 14.785 1.00 55.96 94 GLU C O 1
ATOM 3561 N N . TYR C 1 105 ? -40.757 3.833 15.178 1.00 58.29 95 TYR C N 1
ATOM 3562 C CA . TYR C 1 105 ? -39.361 3.895 14.721 1.00 60.68 95 TYR C CA 1
ATOM 3563 C C . TYR C 1 105 ? -38.846 2.546 14.185 1.00 62.63 95 TYR C C 1
ATOM 3564 O O . TYR C 1 105 ? -39.626 1.606 14.014 1.00 64.22 95 TYR C O 1
ATOM 3573 N N . THR C 1 106 ? -37.538 2.463 13.925 1.00 63.78 96 THR C N 1
ATOM 3574 C CA . THR C 1 106 ? -36.940 1.319 13.216 1.00 64.65 96 THR C CA 1
ATOM 3575 C C . THR C 1 106 ? -36.083 0.349 14.053 1.00 65.74 96 THR C C 1
ATOM 3576 O O . THR C 1 106 ? -36.426 -0.829 14.166 1.00 66.41 96 THR C O 1
ATOM 3580 N N . ALA C 1 107 ? -34.981 0.840 14.626 1.00 65.32 97 ALA C N 1
ATOM 3581 C CA . ALA C 1 107 ? -33.877 -0.021 15.115 1.00 63.32 97 ALA C CA 1
ATOM 3582 C C . ALA C 1 107 ? -34.270 -1.277 15.901 1.00 60.29 97 ALA C C 1
ATOM 3583 O O . ALA C 1 107 ? -33.522 -2.266 15.894 1.00 60.41 97 ALA C O 1
ATOM 3585 N N . PHE C 1 108 ? -35.409 -1.227 16.596 1.00 55.51 98 PHE C N 1
ATOM 3586 C CA . PHE C 1 108 ? -35.989 -2.420 17.209 1.00 50.76 98 PHE C CA 1
ATOM 3587 C C . PHE C 1 108 ? -37.334 -2.742 16.608 1.00 48.60 98 PHE C C 1
ATOM 3588 O O . PHE C 1 108 ? -38.162 -1.847 16.412 1.00 49.35 98 PHE C O 1
ATOM 3596 N N . PRO C 1 109 ? -37.564 -4.029 16.333 1.00 46.15 99 PRO C N 1
ATOM 3597 C CA . PRO C 1 109 ? -38.899 -4.499 16.038 1.00 45.13 99 PRO C CA 1
ATOM 3598 C C . PRO C 1 109 ? -39.868 -4.291 17.204 1.00 42.98 99 PRO C C 1
ATOM 3599 O O . PRO C 1 109 ? -39.451 -4.138 18.359 1.00 41.10 99 PRO C O 1
ATOM 3603 N N . VAL C 1 110 ? -41.155 -4.310 16.884 1.00 41.39 100 VAL C N 1
ATOM 3604 C CA . VAL C 1 110 ? -42.211 -4.210 17.886 1.00 40.15 100 VAL C CA 1
ATOM 3605 C C . VAL C 1 110 ? -42.213 -5.409 18.844 1.00 37.25 100 VAL C C 1
ATOM 3606 O O . VAL C 1 110 ? -42.694 -5.294 19.973 1.00 36.60 100 VAL C O 1
ATOM 3610 N N . GLU C 1 111 ? -41.661 -6.541 18.400 1.00 35.48 101 GLU C N 1
ATOM 3611 C CA A GLU C 1 111 ? -41.591 -7.747 19.234 0.50 36.09 101 GLU C CA 1
ATOM 3612 C CA B GLU C 1 111 ? -41.578 -7.752 19.220 0.50 35.56 101 GLU C CA 1
ATOM 3613 C C . GLU C 1 111 ? -40.580 -7.623 20.381 1.00 33.25 101 GLU C C 1
ATOM 3614 O O . GLU C 1 111 ? -40.527 -8.486 21.267 1.00 31.25 101 GLU C O 1
ATOM 3625 N N . ASN C 1 112 ? -39.776 -6.563 20.359 1.00 29.82 102 ASN C N 1
ATOM 3626 C CA . ASN C 1 112 ? -38.876 -6.236 21.466 1.00 28.26 102 ASN C CA 1
ATOM 3627 C C . ASN C 1 112 ? -39.276 -4.904 22.098 1.00 26.00 102 ASN C C 1
ATOM 3628 O O . ASN C 1 112 ? -38.464 -4.261 22.771 1.00 23.76 102 ASN C O 1
ATOM 3633 N N . ARG C 1 113 ? -40.533 -4.495 21.912 1.00 24.44 103 ARG C N 1
ATOM 3634 C CA . ARG C 1 113 ? -41.015 -3.227 22.472 1.00 23.80 103 ARG C CA 1
ATOM 3635 C C . ARG C 1 113 ? -40.984 -3.216 23.998 1.00 20.84 103 ARG C C 1
ATOM 3636 O O . ARG C 1 113 ? -40.981 -2.146 24.606 1.00 20.11 103 ARG C O 1
ATOM 3644 N N . ASP C 1 114 ? -40.961 -4.402 24.609 1.00 19.68 104 ASP C N 1
ATOM 3645 C CA . ASP C 1 114 ? -40.871 -4.526 26.061 1.00 20.25 104 ASP C CA 1
ATOM 3646 C C . ASP C 1 114 ? -39.584 -3.931 26.643 1.00 19.46 104 ASP C C 1
ATOM 3647 O O . ASP C 1 114 ? -39.533 -3.615 27.818 1.00 19.31 104 ASP C O 1
ATOM 3652 N N . LEU C 1 115 ? -38.568 -3.727 25.805 1.00 19.97 105 LEU C N 1
ATOM 3653 C CA . LEU C 1 115 ? -37.392 -2.966 26.226 1.00 18.43 105 LEU C CA 1
ATOM 3654 C C . LEU C 1 115 ? -37.768 -1.550 26.686 1.00 17.35 105 LEU C C 1
ATOM 3655 O O . LEU C 1 115 ? -37.073 -0.970 27.522 1.00 20.12 105 LEU C O 1
ATOM 3660 N N . PHE C 1 116 ? -38.876 -1.014 26.163 1.00 17.37 106 PHE C N 1
ATOM 3661 C CA . PHE C 1 116 ? -39.331 0.348 26.446 1.00 18.44 106 PHE C CA 1
ATOM 3662 C C . PHE C 1 116 ? -40.672 0.367 27.195 1.00 18.12 106 PHE C C 1
ATOM 3663 O O . PHE C 1 116 ? -41.509 1.252 26.987 1.00 17.79 106 PHE C O 1
ATOM 3671 N N . GLN C 1 117 ? -40.854 -0.598 28.087 1.00 20.86 107 GLN C N 1
ATOM 3672 C CA . GLN C 1 117 ? -42.127 -0.772 28.807 1.00 20.86 107 GLN C CA 1
ATOM 3673 C C . GLN C 1 117 ? -42.597 0.470 29.561 1.00 20.63 107 GLN C C 1
ATOM 3674 O O . GLN C 1 117 ? -43.798 0.765 29.605 1.00 20.09 107 GLN C O 1
ATOM 3680 N N . ALA C 1 118 ? -41.660 1.188 30.174 1.00 20.43 108 ALA C N 1
ATOM 3681 C CA . ALA C 1 118 ? -41.987 2.416 30.892 1.00 21.56 108 ALA C CA 1
ATOM 3682 C C . ALA C 1 118 ? -40.864 3.430 30.768 1.00 21.03 108 ALA C C 1
ATOM 3683 O O . ALA C 1 118 ? -39.733 3.074 30.397 1.00 21.45 108 ALA C O 1
ATOM 3685 N N . GLY C 1 119 ? -41.195 4.687 31.056 1.00 19.61 109 GLY C N 1
ATOM 3686 C CA . GLY C 1 119 ? -40.232 5.787 31.038 1.00 19.44 109 GLY C CA 1
ATOM 3687 C C . GLY C 1 119 ? -39.743 6.097 29.636 1.00 18.87 109 GLY C C 1
ATOM 3688 O O . GLY C 1 119 ? -40.327 5.638 28.651 1.00 18.88 109 GLY C O 1
ATOM 3689 N N . LEU C 1 120 ? -38.674 6.891 29.573 1.00 17.95 110 LEU C N 1
ATOM 3690 C CA . LEU C 1 120 ? -38.027 7.278 28.324 1.00 16.70 110 LEU C CA 1
ATOM 3691 C C . LEU C 1 120 ? -36.621 6.690 28.305 1.00 17.69 110 LEU C C 1
ATOM 3692 O O . LEU C 1 120 ? -35.918 6.735 29.312 1.00 18.38 110 LEU C O 1
ATOM 3697 N N . THR C 1 121 ? -36.234 6.114 27.169 1.00 17.29 111 THR C N 1
ATOM 3698 C CA . THR C 1 121 ? -34.966 5.416 27.045 1.00 16.80 111 THR C CA 1
ATOM 3699 C C . THR C 1 121 ? -34.133 6.044 25.925 1.00 16.51 111 THR C C 1
ATOM 3700 O O . THR C 1 121 ? -34.662 6.420 24.874 1.00 15.80 111 THR C O 1
ATOM 3704 N N . THR C 1 122 ? -32.834 6.154 26.169 1.00 15.46 112 THR C N 1
ATOM 3705 C CA . THR C 1 122 ? -31.875 6.553 25.142 1.00 13.56 112 THR C CA 1
ATOM 3706 C C . THR C 1 122 ? -30.816 5.459 25.002 1.00 13.85 112 THR C C 1
ATOM 3707 O O . THR C 1 122 ? -30.294 4.943 26.000 1.00 15.35 112 THR C O 1
ATOM 3711 N N . ILE C 1 123 ? -30.533 5.096 23.752 1.00 13.37 113 ILE C N 1
ATOM 3712 C CA . ILE C 1 123 ? -29.569 4.063 23.406 1.00 14.83 113 ILE C CA 1
ATOM 3713 C C . ILE C 1 123 ? -28.397 4.753 22.706 1.00 14.28 113 ILE C C 1
ATOM 3714 O O . ILE C 1 123 ? -28.587 5.431 21.688 1.00 14.15 113 ILE C O 1
ATOM 3719 N N . VAL C 1 124 ? -27.201 4.598 23.269 1.00 13.46 114 VAL C N 1
ATOM 3720 C CA . VAL C 1 124 ? -25.997 5.238 22.734 1.00 13.80 114 VAL C CA 1
ATOM 3721 C C . VAL C 1 124 ? -24.943 4.172 22.450 1.00 13.66 114 VAL C C 1
ATOM 3722 O O . VAL C 1 124 ? -24.433 3.521 23.376 1.00 14.81 114 VAL C O 1
ATOM 3726 N N . PRO C 1 125 ? -24.652 3.929 21.166 1.00 14.94 115 PRO C N 1
ATOM 3727 C CA . PRO C 1 125 ? -23.571 2.997 20.863 1.00 16.74 115 PRO C CA 1
ATOM 3728 C C . PRO C 1 125 ? -22.266 3.429 21.518 1.00 15.58 115 PRO C C 1
ATOM 3729 O O . PRO C 1 125 ? -21.944 4.619 21.518 1.00 16.93 115 PRO C O 1
ATOM 3733 N N . ILE C 1 126 ? -21.553 2.474 22.099 1.00 15.01 116 ILE C N 1
ATOM 3734 C CA . ILE C 1 126 ? -20.216 2.702 22.629 1.00 16.62 116 ILE C CA 1
ATOM 3735 C C . ILE C 1 126 ? -19.213 2.262 21.579 1.00 18.43 116 ILE C C 1
ATOM 3736 O O . ILE C 1 126 ? -19.127 1.071 21.230 1.00 15.60 116 ILE C O 1
ATOM 3741 N N . ILE C 1 127 ? -18.470 3.244 21.072 1.00 20.60 117 ILE C N 1
ATOM 3742 C CA . ILE C 1 127 ? -17.509 3.034 19.994 1.00 25.29 117 ILE C CA 1
ATOM 3743 C C . ILE C 1 127 ? -16.113 3.390 20.487 1.00 26.66 117 ILE C C 1
ATOM 3744 O O . ILE C 1 127 ? -15.911 4.427 21.132 1.00 25.21 117 ILE C O 1
ATOM 3749 N N . GLY C 1 128 ? -15.162 2.506 20.192 1.00 28.79 118 GLY C N 1
ATOM 3750 C CA . GLY C 1 128 ? -13.766 2.674 20.597 1.00 31.22 118 GLY C CA 1
ATOM 3751 C C . GLY C 1 128 ? -12.878 1.912 19.632 1.00 34.33 118 GLY C C 1
ATOM 3752 O O . GLY C 1 128 ? -13.204 0.790 19.242 1.00 34.37 118 GLY C O 1
ATOM 3753 N N . GLY C 1 129 ? -11.767 2.525 19.233 1.00 38.50 119 GLY C N 1
ATOM 3754 C CA . GLY C 1 129 ? -10.894 1.948 18.209 1.00 40.28 119 GLY C CA 1
ATOM 3755 C C . GLY C 1 129 ? -11.631 1.651 16.910 1.00 40.86 119 GLY C C 1
ATOM 3756 O O . GLY C 1 129 ? -11.360 0.645 16.257 1.00 42.22 119 GLY C O 1
ATOM 3757 N N . GLY C 1 130 ? -12.568 2.523 16.540 1.00 41.12 120 GLY C N 1
ATOM 3758 C CA . GLY C 1 130 ? -13.399 2.321 15.349 1.00 40.80 120 GLY C CA 1
ATOM 3759 C C . GLY C 1 130 ? -14.379 1.148 15.392 1.00 40.23 120 GLY C C 1
ATOM 3760 O O . GLY C 1 130 ? -15.023 0.847 14.386 1.00 42.17 120 GLY C O 1
ATOM 3761 N N . GLU C 1 131 ? -14.513 0.499 16.550 1.00 36.70 121 GLU C N 1
ATOM 3762 C CA . GLU C 1 131 ? -15.339 -0.703 16.690 1.00 34.82 121 GLU C CA 1
ATOM 3763 C C . GLU C 1 131 ? -16.490 -0.493 17.658 1.00 28.14 121 GLU C C 1
ATOM 3764 O O . GLU C 1 131 ? -16.376 0.311 18.572 1.00 22.90 121 GLU C O 1
ATOM 3770 N N . ARG C 1 132 ? -17.568 -1.258 17.472 1.00 24.12 122 ARG C N 1
ATOM 3771 C CA . ARG C 1 132 ? -18.691 -1.297 18.416 1.00 21.11 122 ARG C CA 1
ATOM 3772 C C . ARG C 1 132 ? -18.304 -2.155 19.623 1.00 20.28 122 ARG C C 1
ATOM 3773 O O . ARG C 1 132 ? -18.197 -3.377 19.524 1.00 21.85 122 ARG C O 1
ATOM 3781 N N . LEU C 1 133 ? -18.092 -1.505 20.765 1.00 18.69 123 LEU C N 1
ATOM 3782 C CA . LEU C 1 133 ? -17.612 -2.170 21.980 1.00 18.54 123 LEU C CA 1
ATOM 3783 C C . LEU C 1 133 ? -18.750 -2.514 22.938 1.00 18.28 123 LEU C C 1
ATOM 3784 O O . LEU C 1 133 ? -18.607 -3.370 23.804 1.00 20.35 123 LEU C O 1
ATOM 3789 N N . GLY C 1 134 ? -19.866 -1.818 22.794 1.00 17.80 124 GLY C N 1
ATOM 3790 C CA . GLY C 1 134 ? -21.040 -2.072 23.616 1.00 17.32 124 GLY C CA 1
ATOM 3791 C C . GLY C 1 134 ? -22.108 -1.027 23.402 1.00 16.29 124 GLY C C 1
ATOM 3792 O O . GLY C 1 134 ? -22.127 -0.340 22.375 1.00 14.90 124 GLY C O 1
ATOM 3793 N N . THR C 1 135 ? -23.007 -0.922 24.374 1.00 15.55 125 THR C N 1
ATOM 3794 C CA . THR C 1 135 ? -24.113 0.003 24.321 1.00 15.74 125 THR C CA 1
ATOM 3795 C C . THR C 1 135 ? -24.346 0.597 25.699 1.00 15.00 125 THR C C 1
ATOM 3796 O O . THR C 1 135 ? -24.322 -0.119 26.698 1.00 16.26 125 THR C O 1
ATOM 3800 N N . LEU C 1 136 ? -24.552 1.906 25.728 1.00 15.10 126 LEU C N 1
ATOM 3801 C CA . LEU C 1 136 ? -24.974 2.620 26.933 1.00 15.36 126 LEU C CA 1
ATOM 3802 C C . LEU C 1 136 ? -26.476 2.869 26.813 1.00 15.41 126 LEU C C 1
ATOM 3803 O O . LEU C 1 136 ? -26.946 3.461 25.829 1.00 16.27 126 LEU C O 1
ATOM 3808 N N . ILE C 1 137 ? -27.223 2.386 27.800 1.00 15.20 127 ILE C N 1
ATOM 3809 C CA . ILE C 1 137 ? -28.660 2.578 27.861 1.00 15.13 127 ILE C CA 1
ATOM 3810 C C . ILE C 1 137 ? -28.938 3.483 29.044 1.00 14.66 127 ILE C C 1
ATOM 3811 O O . ILE C 1 137 ? -28.450 3.230 30.151 1.00 17.58 127 ILE C O 1
ATOM 3816 N N . LEU C 1 138 ? -29.685 4.545 28.779 1.00 14.84 128 LEU C N 1
ATOM 3817 C CA . LEU C 1 138 ? -30.082 5.538 29.768 1.00 15.81 128 LEU C CA 1
ATOM 3818 C C . LEU C 1 138 ? -31.591 5.493 29.864 1.00 16.05 128 LEU C C 1
ATOM 3819 O O . LEU C 1 138 ? -32.270 5.443 28.839 1.00 16.50 128 LEU C O 1
ATOM 3824 N N . SER C 1 139 ? -32.125 5.508 31.081 1.00 16.09 129 SER C N 1
ATOM 3825 C CA . SER C 1 139 ? -33.580 5.579 31.255 1.00 16.59 129 SER C CA 1
ATOM 3826 C C . SER C 1 139 ? -33.991 6.557 32.361 1.00 16.99 129 SER C C 1
ATOM 3827 O O . SER C 1 139 ? -33.304 6.699 33.385 1.00 17.28 129 SER C O 1
ATOM 3830 N N . ARG C 1 140 ? -35.105 7.242 32.122 1.00 17.77 130 ARG C N 1
ATOM 3831 C CA . ARG C 1 140 ? -35.725 8.138 33.086 1.00 19.41 130 ARG C CA 1
ATOM 3832 C C . ARG C 1 140 ? -37.217 7.834 33.158 1.00 21.10 130 ARG C C 1
ATOM 3833 O O . ARG C 1 140 ? -37.797 7.321 32.198 1.00 20.56 130 ARG C O 1
ATOM 3841 N N . LEU C 1 141 ? -37.832 8.168 34.288 1.00 22.21 131 LEU C N 1
ATOM 3842 C CA . LEU C 1 141 ? -39.265 7.947 34.475 1.00 23.65 131 LEU C CA 1
ATOM 3843 C C . LEU C 1 141 ? -40.123 8.874 33.622 1.00 24.52 131 LEU C C 1
ATOM 3844 O O . LEU C 1 141 ? -41.084 8.418 32.996 1.00 25.72 131 LEU C O 1
ATOM 3849 N N . GLN C 1 142 ? -39.787 10.161 33.581 1.00 26.48 132 GLN C N 1
ATOM 3850 C CA . GLN C 1 142 ? -40.687 11.150 32.976 1.00 32.92 132 GLN C CA 1
ATOM 3851 C C . GLN C 1 142 ? -40.057 12.311 32.195 1.00 30.07 132 GLN C C 1
ATOM 3852 O O . GLN C 1 142 ? -40.747 12.957 31.400 1.00 31.68 132 GLN C O 1
ATOM 3858 N N . ASP C 1 143 ? -38.774 12.582 32.413 1.00 28.05 133 ASP C N 1
ATOM 3859 C CA . ASP C 1 143 ? -38.122 13.746 31.836 1.00 26.94 133 ASP C CA 1
ATOM 3860 C C . ASP C 1 143 ? -37.403 13.377 30.541 1.00 24.96 133 ASP C C 1
ATOM 3861 O O . ASP C 1 143 ? -36.589 12.456 30.529 1.00 25.56 133 ASP C O 1
ATOM 3866 N N . GLN C 1 144 ? -37.720 14.100 29.466 1.00 22.38 134 GLN C N 1
ATOM 3867 C CA . GLN C 1 144 ? -37.107 13.886 28.153 1.00 23.26 134 GLN C CA 1
ATOM 3868 C C . GLN C 1 144 ? -35.601 14.146 28.194 1.00 20.99 134 GLN C C 1
ATOM 3869 O O . GLN C 1 144 ? -35.132 14.986 28.954 1.00 21.16 134 GLN C O 1
ATOM 3875 N N . PHE C 1 145 ? -34.859 13.406 27.378 1.00 18.12 135 PHE C N 1
ATOM 3876 C CA . PHE C 1 145 ? -33.439 13.677 27.136 1.00 18.29 135 PHE C CA 1
ATOM 3877 C C . PHE C 1 145 ? -33.300 14.776 26.083 1.00 19.43 135 PHE C C 1
ATOM 3878 O O . PHE C 1 145 ? -33.701 14.591 24.937 1.00 21.43 135 PHE C O 1
ATOM 3886 N N . ASN C 1 146 ? -32.749 15.924 26.466 1.00 19.66 136 ASN C N 1
ATOM 3887 C CA . ASN C 1 146 ? -32.533 17.017 25.519 1.00 20.68 136 ASN C CA 1
ATOM 3888 C C . ASN C 1 146 ? -31.116 16.949 24.943 1.00 20.00 136 ASN C C 1
ATOM 3889 O O . ASN C 1 146 ? -30.349 16.036 25.271 1.00 17.47 136 ASN C O 1
ATOM 3894 N N . ASP C 1 147 ? -30.762 17.900 24.082 1.00 20.45 137 ASP C N 1
ATOM 3895 C CA . ASP C 1 147 ? -29.460 17.850 23.418 1.00 20.28 137 ASP C CA 1
ATOM 3896 C C . ASP C 1 147 ? -28.298 17.944 24.412 1.00 18.79 137 ASP C C 1
ATOM 3897 O O . ASP C 1 147 ? -27.254 17.325 24.187 1.00 17.24 137 ASP C O 1
ATOM 3902 N N . ASP C 1 148 ? -28.478 18.696 25.504 1.00 17.96 138 ASP C N 1
ATOM 3903 C CA . ASP C 1 148 ? -27.476 18.750 26.584 1.00 18.73 138 ASP C CA 1
ATOM 3904 C C . ASP C 1 148 ? -27.247 17.358 27.164 1.00 16.79 138 ASP C C 1
ATOM 3905 O O . ASP C 1 148 ? -26.113 16.922 27.371 1.00 15.71 138 ASP C O 1
ATOM 3910 N N . ASP C 1 149 ? -28.345 16.666 27.455 1.00 16.35 139 ASP C N 1
ATOM 3911 C CA . ASP C 1 149 ? -28.280 15.302 27.942 1.00 17.53 139 ASP C CA 1
ATOM 3912 C C . ASP C 1 149 ? -27.541 14.385 26.966 1.00 16.63 139 ASP C C 1
ATOM 3913 O O . ASP C 1 149 ? -26.766 13.533 27.380 1.00 15.62 139 ASP C O 1
ATOM 3918 N N . LEU C 1 150 ? -27.793 14.557 25.672 1.00 16.18 140 LEU C N 1
ATOM 3919 C CA . LEU C 1 150 ? -27.158 13.712 24.658 1.00 16.69 140 LEU C CA 1
ATOM 3920 C C . LEU C 1 150 ? -25.658 14.008 24.548 1.00 14.49 140 LEU C C 1
ATOM 3921 O O . LEU C 1 150 ? -24.862 13.095 24.381 1.00 14.34 140 LEU C O 1
ATOM 3926 N N . ILE C 1 151 ? -25.278 15.276 24.654 1.00 15.96 141 ILE C N 1
ATOM 3927 C CA . ILE C 1 151 ? -23.860 15.628 24.714 1.00 15.04 141 ILE C CA 1
ATOM 3928 C C . ILE C 1 151 ? -23.164 14.865 25.843 1.00 14.51 141 ILE C C 1
ATOM 3929 O O . ILE C 1 151 ? -22.124 14.241 25.629 1.00 14.86 141 ILE C O 1
ATOM 3934 N N . LEU C 1 152 ? -23.753 14.895 27.039 1.00 15.25 142 LEU C N 1
ATOM 3935 C CA . LEU C 1 152 ? -23.173 14.207 28.189 1.00 15.14 142 LEU C CA 1
ATOM 3936 C C . LEU C 1 152 ? -23.187 12.683 28.017 1.00 14.16 142 LEU C C 1
ATOM 3937 O O . LEU C 1 152 ? -22.196 12.015 28.325 1.00 16.92 142 LEU C O 1
ATOM 3942 N N . ALA C 1 153 ? -24.293 12.144 27.497 1.00 15.67 143 ALA C N 1
ATOM 3943 C CA . ALA C 1 153 ? -24.415 10.705 27.256 1.00 14.00 143 ALA C CA 1
ATOM 3944 C C . ALA C 1 153 ? -23.356 10.189 26.279 1.00 14.19 143 ALA C C 1
ATOM 3945 O O . ALA C 1 153 ? -22.731 9.146 26.511 1.00 15.16 143 ALA C O 1
ATOM 3947 N N . GLU C 1 154 ? -23.140 10.932 25.197 1.00 15.15 144 GLU C N 1
ATOM 3948 C CA . GLU C 1 154 ? -22.156 10.545 24.192 1.00 15.40 144 GLU C CA 1
ATOM 3949 C C . GLU C 1 154 ? -20.711 10.716 24.698 1.00 15.50 144 GLU C C 1
ATOM 3950 O O . GLU C 1 154 ? -19.841 9.887 24.409 1.00 16.30 144 GLU C O 1
ATOM 3956 N N . TYR C 1 155 ? -20.479 11.753 25.503 1.00 16.51 145 TYR C N 1
ATOM 3957 C CA . TYR C 1 155 ? -19.182 11.940 26.170 1.00 17.20 145 TYR C CA 1
ATOM 3958 C C . TYR C 1 155 ? -18.921 10.731 27.087 1.00 17.45 145 TYR C C 1
ATOM 3959 O O . TYR C 1 155 ? -17.857 10.116 27.052 1.00 18.19 145 TYR C O 1
ATOM 3976 N N . GLY C 1 156 ? -19.912 10.388 27.902 1.00 17.37 146 GLY C N 1
ATOM 3977 C CA . GLY C 1 156 ? -19.800 9.254 28.811 1.00 18.90 146 GLY C CA 1
ATOM 3978 C C . GLY C 1 156 ? -19.577 7.944 28.081 1.00 17.00 146 GLY C C 1
ATOM 3979 O O . GLY C 1 156 ? -18.774 7.119 28.510 1.00 16.70 146 GLY C O 1
ATOM 3980 N N . ALA C 1 157 ? -20.295 7.754 26.975 1.00 17.33 147 ALA C N 1
ATOM 3981 C CA . ALA C 1 157 ? -20.146 6.547 26.170 1.00 16.52 147 ALA C CA 1
ATOM 3982 C C . ALA C 1 157 ? -18.704 6.402 25.687 1.00 16.96 147 ALA C C 1
ATOM 3983 O O . ALA C 1 157 ? -18.123 5.326 25.753 1.00 16.94 147 ALA C O 1
ATOM 3985 N N . THR C 1 158 ? -18.119 7.503 25.233 1.00 20.31 148 THR C N 1
ATOM 3986 C CA . THR C 1 158 ? -16.743 7.486 24.751 1.00 22.13 148 THR C CA 1
ATOM 3987 C C . THR C 1 158 ? -15.779 7.075 25.860 1.00 20.13 148 THR C C 1
ATOM 3988 O O . THR C 1 158 ? -14.913 6.226 25.652 1.00 21.22 148 THR C O 1
ATOM 3992 N N . VAL C 1 159 ? -15.967 7.636 27.048 1.00 20.67 149 VAL C N 1
ATOM 3993 C CA . VAL C 1 159 ? -15.149 7.293 28.200 1.00 21.60 149 VAL C CA 1
ATOM 3994 C C . VAL C 1 159 ? -15.296 5.819 28.557 1.00 21.19 149 VAL C C 1
ATOM 3995 O O . VAL C 1 159 ? -14.299 5.147 28.796 1.00 22.60 149 VAL C O 1
ATOM 3999 N N . VAL C 1 160 ? -16.529 5.305 28.576 1.00 19.95 150 VAL C N 1
ATOM 4000 C CA . VAL C 1 160 ? -16.747 3.882 28.843 1.00 19.80 150 VAL C CA 1
ATOM 4001 C C . VAL C 1 160 ? -16.033 2.997 27.811 1.00 18.94 150 VAL C C 1
ATOM 4002 O O . VAL C 1 160 ? -15.447 1.980 28.171 1.00 21.57 150 VAL C O 1
ATOM 4006 N N . GLY C 1 161 ? -16.059 3.400 26.545 1.00 20.31 151 GLY C N 1
ATOM 4007 C CA . GLY C 1 161 ? -15.370 2.656 25.488 1.00 21.78 151 GLY C CA 1
ATOM 4008 C C . GLY C 1 161 ? -13.867 2.598 25.728 1.00 22.55 151 GLY C C 1
ATOM 4009 O O . GLY C 1 161 ? -13.250 1.558 25.537 1.00 22.78 151 GLY C O 1
ATOM 4010 N N . MET C 1 162 ? -13.300 3.725 26.160 1.00 25.24 152 MET C N 1
ATOM 4011 C CA . MET C 1 162 ? -11.879 3.821 26.565 1.00 29.92 152 MET C CA 1
ATOM 4012 C C . MET C 1 162 ? -11.555 2.741 27.596 1.00 30.00 152 MET C C 1
ATOM 4013 O O . MET C 1 162 ? -10.545 2.031 27.507 1.00 30.27 152 MET C O 1
ATOM 4018 N N . GLU C 1 163 ? -12.442 2.619 28.576 1.00 31.00 153 GLU C N 1
ATOM 4019 C CA . GLU C 1 163 ? -12.262 1.706 29.688 1.00 31.45 153 GLU C CA 1
ATOM 4020 C C . GLU C 1 163 ? -12.531 0.247 29.330 1.00 30.08 153 GLU C C 1
ATOM 4021 O O . GLU C 1 163 ? -11.898 -0.649 29.886 1.00 31.36 153 GLU C O 1
ATOM 4027 N N . ILE C 1 164 ? -13.434 -0.004 28.382 1.00 27.79 154 ILE C N 1
ATOM 4028 C CA . ILE C 1 164 ? -13.616 -1.357 27.871 1.00 26.49 154 ILE C CA 1
ATOM 4029 C C . ILE C 1 164 ? -12.312 -1.811 27.209 1.00 29.32 154 ILE C C 1
ATOM 4030 O O . ILE C 1 164 ? -11.917 -2.966 27.349 1.00 30.42 154 ILE C O 1
ATOM 4035 N N . LEU C 1 165 ? -11.655 -0.891 26.503 1.00 30.69 155 LEU C N 1
ATOM 4036 C CA . LEU C 1 165 ? -10.372 -1.175 25.862 1.00 32.43 155 LEU C CA 1
ATOM 4037 C C . LEU C 1 165 ? -9.283 -1.393 26.912 1.00 34.91 155 LEU C C 1
ATOM 4038 O O . LEU C 1 165 ? -8.531 -2.365 26.820 1.00 36.67 155 LEU C O 1
ATOM 4043 N N . ARG C 1 166 ? -9.205 -0.490 27.892 1.00 36.75 156 ARG C N 1
ATOM 4044 C CA . ARG C 1 166 ? -8.281 -0.639 29.034 1.00 39.37 156 ARG C CA 1
ATOM 4045 C C . ARG C 1 166 ? -8.429 -1.992 29.713 1.00 41.08 156 ARG C C 1
ATOM 4046 O O . ARG C 1 166 ? -7.439 -2.692 29.940 1.00 41.34 156 ARG C O 1
ATOM 4054 N N . GLU C 1 167 ? -9.670 -2.349 30.035 1.00 43.83 157 GLU C N 1
ATOM 4055 C CA . GLU C 1 167 ? -9.977 -3.602 30.723 1.00 47.85 157 GLU C CA 1
ATOM 4056 C C . GLU C 1 167 ? -9.546 -4.819 29.904 1.00 50.95 157 GLU C C 1
ATOM 4057 O O . GLU C 1 167 ? -9.104 -5.823 30.468 1.00 51.06 157 GLU C O 1
ATOM 4063 N N . LYS C 1 168 ? -9.677 -4.722 28.581 1.00 55.04 158 LYS C N 1
ATOM 4064 C CA . LYS C 1 168 ? -9.143 -5.735 27.657 1.00 58.63 158 LYS C CA 1
ATOM 4065 C C . LYS C 1 168 ? -7.620 -5.909 27.771 1.00 59.50 158 LYS C C 1
ATOM 4066 O O . LYS C 1 168 ? -7.101 -6.995 27.515 1.00 60.31 158 LYS C O 1
ATOM 4072 N N . ALA C 1 169 ? -6.916 -4.838 28.138 1.00 60.68 159 ALA C N 1
ATOM 4073 C CA . ALA C 1 169 ? -5.451 -4.856 28.249 1.00 61.40 159 ALA C CA 1
ATOM 4074 C C . ALA C 1 169 ? -4.939 -5.074 29.681 1.00 62.78 159 ALA C C 1
ATOM 4075 O O . ALA C 1 169 ? -3.725 -5.122 29.901 1.00 63.77 159 ALA C O 1
ATOM 4077 N N . GLU C 1 170 ? -5.849 -5.195 30.648 1.00 62.72 160 GLU C N 1
ATOM 4078 C CA . GLU C 1 170 ? -5.465 -5.480 32.035 1.00 61.85 160 GLU C CA 1
ATOM 4079 C C . GLU C 1 170 ? -5.062 -6.947 32.177 1.00 62.41 160 GLU C C 1
ATOM 4080 O O . GLU C 1 170 ? -5.555 -7.809 31.448 1.00 62.60 160 GLU C O 1
ATOM 4086 N N A HIS D 1 10 ? -29.639 23.168 21.547 0.50 27.89 0 HIS D N 1
ATOM 4087 N N B HIS D 1 10 ? -28.578 24.480 20.752 0.50 37.08 0 HIS D N 1
ATOM 4088 C CA A HIS D 1 10 ? -28.153 23.002 21.491 0.50 26.15 0 HIS D CA 1
ATOM 4089 C CA B HIS D 1 10 ? -28.142 23.206 21.401 0.50 37.74 0 HIS D CA 1
ATOM 4090 C C A HIS D 1 10 ? -27.724 22.074 20.353 0.50 28.12 0 HIS D C 1
ATOM 4091 C C B HIS D 1 10 ? -27.761 22.126 20.375 0.50 34.92 0 HIS D C 1
ATOM 4092 O O A HIS D 1 10 ? -26.797 21.275 20.512 0.50 25.07 0 HIS D O 1
ATOM 4093 O O B HIS D 1 10 ? -26.923 21.265 20.650 0.50 33.53 0 HIS D O 1
ATOM 4106 N N . MET D 1 11 ? -28.377 22.192 19.196 1.00 32.21 1 MET D N 1
ATOM 4107 C CA . MET D 1 11 ? -28.120 21.255 18.097 1.00 31.87 1 MET D CA 1
ATOM 4108 C C . MET D 1 11 ? -26.749 21.475 17.448 1.00 28.39 1 MET D C 1
ATOM 4109 O O . MET D 1 11 ? -26.031 20.510 17.179 1.00 26.99 1 MET D O 1
ATOM 4114 N N . ALA D 1 12 ? -26.381 22.732 17.204 1.00 25.86 2 ALA D N 1
ATOM 4115 C CA . ALA D 1 12 ? -25.051 23.033 16.659 1.00 24.04 2 ALA D CA 1
ATOM 4116 C C . ALA D 1 12 ? -23.960 22.487 17.587 1.00 21.52 2 ALA D C 1
ATOM 4117 O O . ALA D 1 12 ? -22.996 21.893 17.128 1.00 22.36 2 ALA D O 1
ATOM 4119 N N . LEU D 1 13 ? -24.117 22.692 18.891 1.00 19.31 3 LEU D N 1
ATOM 4120 C CA . LEU D 1 13 ? -23.131 22.214 19.860 1.00 18.83 3 LEU D CA 1
ATOM 4121 C C . LEU D 1 13 ? -23.054 20.691 19.856 1.00 17.49 3 LEU D C 1
ATOM 4122 O O . LEU D 1 13 ? -21.967 20.126 19.897 1.00 16.56 3 LEU D O 1
ATOM 4127 N N . LEU D 1 14 ? -24.209 20.031 19.807 1.00 18.29 4 LEU D N 1
ATOM 4128 C CA . LEU D 1 14 ? -24.242 18.561 19.769 1.00 18.38 4 LEU D CA 1
ATOM 4129 C C . LEU D 1 14 ? -23.473 18.039 18.558 1.00 16.93 4 LEU D C 1
ATOM 4130 O O . LEU D 1 14 ? -22.649 17.140 18.699 1.00 15.61 4 LEU D O 1
ATOM 4135 N N . GLN D 1 15 ? -23.722 18.626 17.381 1.00 18.45 5 GLN D N 1
ATOM 4136 C CA A GLN D 1 15 ? -23.010 18.261 16.143 0.50 19.15 5 GLN D CA 1
ATOM 4137 C CA B GLN D 1 15 ? -23.009 18.197 16.176 0.50 18.78 5 GLN D CA 1
ATOM 4138 C C . GLN D 1 15 ? -21.499 18.456 16.272 1.00 17.67 5 GLN D C 1
ATOM 4139 O O . GLN D 1 15 ? -20.703 17.612 15.848 1.00 16.59 5 GLN D O 1
ATOM 4150 N N . LYS D 1 16 ? -21.108 19.588 16.856 1.00 16.28 6 LYS D N 1
ATOM 4151 C CA . LYS D 1 16 ? -19.693 19.904 17.058 1.00 17.16 6 LYS D CA 1
ATOM 4152 C C . LYS D 1 16 ? -19.000 18.944 18.027 1.00 16.66 6 LYS D C 1
ATOM 4153 O O . LYS D 1 16 ? -17.901 18.475 17.746 1.00 15.51 6 LYS D O 1
ATOM 4159 N N . THR D 1 17 ? -19.658 18.614 19.142 1.00 17.56 7 THR D N 1
ATOM 4160 C CA . THR D 1 17 ? -19.118 17.612 20.055 1.00 16.37 7 THR D CA 1
ATOM 4161 C C . THR D 1 17 ? -18.942 16.261 19.366 1.00 15.12 7 THR D C 1
ATOM 4162 O O . THR D 1 17 ? -17.996 15.552 19.647 1.00 17.08 7 THR D O 1
ATOM 4166 N N . ARG D 1 18 ? -19.848 15.915 18.452 1.00 17.03 8 ARG D N 1
ATOM 4167 C CA . ARG D 1 18 ? -19.743 14.657 17.711 1.00 17.60 8 ARG D CA 1
ATOM 4168 C C . ARG D 1 18 ? -18.511 14.613 16.820 1.00 17.45 8 ARG D C 1
ATOM 4169 O O . ARG D 1 18 ? -17.876 13.575 16.695 1.00 17.07 8 ARG D O 1
ATOM 4177 N N . ILE D 1 19 ? -18.157 15.750 16.222 1.00 17.82 9 ILE D N 1
ATOM 4178 C CA . ILE D 1 19 ? -16.951 15.825 15.410 1.00 18.54 9 ILE D CA 1
ATOM 4179 C C . ILE D 1 19 ? -15.706 15.638 16.288 1.00 18.09 9 ILE D C 1
ATOM 4180 O O . ILE D 1 19 ? -14.792 14.892 15.930 1.00 18.65 9 ILE D O 1
ATOM 4185 N N . ILE D 1 20 ? -15.680 16.289 17.443 1.00 17.25 10 ILE D N 1
ATOM 4186 C CA . ILE D 1 20 ? -14.545 16.124 18.348 1.00 18.28 10 ILE D CA 1
ATOM 4187 C C . ILE D 1 20 ? -14.474 14.684 18.881 1.00 18.98 10 ILE D C 1
ATOM 4188 O O . ILE D 1 20 ? -13.396 14.087 18.921 1.00 20.71 10 ILE D O 1
ATOM 4193 N N A ASN D 1 21 ? -15.626 14.211 19.360 0.50 20.41 11 ASN D N 1
ATOM 4194 N N B ASN D 1 21 ? -15.607 14.048 19.148 0.50 21.49 11 ASN D N 1
ATOM 4195 C CA A ASN D 1 21 ? -15.758 12.918 20.024 0.50 20.73 11 ASN D CA 1
ATOM 4196 C CA B ASN D 1 21 ? -15.593 12.595 19.401 0.50 21.73 11 ASN D CA 1
ATOM 4197 C C A ASN D 1 21 ? -15.393 11.782 19.085 0.50 20.17 11 ASN D C 1
ATOM 4198 C C B ASN D 1 21 ? -14.907 11.798 18.263 0.50 21.77 11 ASN D C 1
ATOM 4199 O O A ASN D 1 21 ? -14.845 10.769 19.511 0.50 20.04 11 ASN D O 1
ATOM 4200 O O B ASN D 1 21 ? -14.082 10.922 18.523 0.50 21.56 11 ASN D O 1
ATOM 4209 N N A SER D 1 22 ? -15.690 11.956 17.801 0.50 20.37 12 SER D N 1
ATOM 4210 N N B SER D 1 22 ? -15.221 12.121 17.009 0.50 22.44 12 SER D N 1
ATOM 4211 C CA A SER D 1 22 ? -15.275 10.983 16.802 0.50 21.48 12 SER D CA 1
ATOM 4212 C CA B SER D 1 22 ? -14.653 11.396 15.858 0.50 22.16 12 SER D CA 1
ATOM 4213 C C A SER D 1 22 ? -13.749 10.871 16.788 0.50 22.29 12 SER D C 1
ATOM 4214 C C B SER D 1 22 ? -13.133 11.564 15.736 0.50 22.23 12 SER D C 1
ATOM 4215 O O A SER D 1 22 ? -13.212 9.824 16.440 0.50 22.20 12 SER D O 1
ATOM 4216 O O B SER D 1 22 ? -12.434 10.652 15.286 0.50 22.18 12 SER D O 1
ATOM 4221 N N A MET D 1 23 ? -13.052 11.943 17.169 0.50 23.75 13 MET D N 1
ATOM 4222 N N B MET D 1 23 ? -12.627 12.730 16.127 0.50 21.41 13 MET D N 1
ATOM 4223 C CA A MET D 1 23 ? -11.583 11.907 17.207 0.50 25.94 13 MET D CA 1
ATOM 4224 C CA B MET D 1 23 ? -11.192 12.993 16.097 0.50 22.53 13 MET D CA 1
ATOM 4225 C C A MET D 1 23 ? -11.112 10.927 18.285 0.50 26.19 13 MET D C 1
ATOM 4226 C C B MET D 1 23 ? -10.494 12.024 17.039 0.50 22.87 13 MET D C 1
ATOM 4227 O O A MET D 1 23 ? -10.051 10.321 18.152 0.50 25.66 13 MET D O 1
ATOM 4228 O O B MET D 1 23 ? -9.450 11.455 16.717 0.50 23.29 13 MET D O 1
ATOM 4237 N N A LEU D 1 24 ? -11.902 10.770 19.348 0.50 27.54 14 LEU D N 1
ATOM 4238 N N B LEU D 1 24 ? -11.086 11.838 18.209 0.50 24.42 14 LEU D N 1
ATOM 4239 C CA A LEU D 1 24 ? -11.565 9.827 20.423 0.50 29.39 14 LEU D CA 1
ATOM 4240 C CA B LEU D 1 24 ? -10.545 10.922 19.203 0.50 26.54 14 LEU D CA 1
ATOM 4241 C C A LEU D 1 24 ? -11.926 8.388 20.066 0.50 32.56 14 LEU D C 1
ATOM 4242 C C B LEU D 1 24 ? -10.528 9.497 18.657 0.50 28.64 14 LEU D C 1
ATOM 4243 O O A LEU D 1 24 ? -11.301 7.445 20.554 0.50 33.76 14 LEU D O 1
ATOM 4244 O O B LEU D 1 24 ? -9.577 8.746 18.879 0.50 29.22 14 LEU D O 1
ATOM 4253 N N A GLN D 1 25 ? -12.944 8.219 19.231 0.50 35.48 15 GLN D N 1
ATOM 4254 N N B GLN D 1 25 ? -11.583 9.131 17.936 0.50 31.09 15 GLN D N 1
ATOM 4255 C CA A GLN D 1 25 ? -13.475 6.886 18.948 0.50 39.13 15 GLN D CA 1
ATOM 4256 C CA B GLN D 1 25 ? -11.711 7.776 17.414 0.50 33.00 15 GLN D CA 1
ATOM 4257 C C A GLN D 1 25 ? -12.954 6.312 17.627 0.50 41.98 15 GLN D C 1
ATOM 4258 C C B GLN D 1 25 ? -10.774 7.562 16.228 0.50 36.68 15 GLN D C 1
ATOM 4259 O O A GLN D 1 25 ? -13.534 5.376 17.071 0.50 42.11 15 GLN D O 1
ATOM 4260 O O B GLN D 1 25 ? -10.311 6.449 15.988 0.50 36.82 15 GLN D O 1
ATOM 4271 N N A ALA D 1 26 ? -11.843 6.864 17.145 0.50 45.54 16 ALA D N 1
ATOM 4272 N N B ALA D 1 26 ? -10.496 8.633 15.491 0.50 41.15 16 ALA D N 1
ATOM 4273 C CA A ALA D 1 26 ? -11.253 6.438 15.874 0.50 48.34 16 ALA D CA 1
ATOM 4274 C CA B ALA D 1 26 ? -9.567 8.563 14.366 0.50 45.13 16 ALA D CA 1
ATOM 4275 C C A ALA D 1 26 ? -10.329 5.230 16.039 0.50 51.79 16 ALA D C 1
ATOM 4276 C C B ALA D 1 26 ? -8.172 8.195 14.861 0.50 49.03 16 ALA D C 1
ATOM 4277 O O A ALA D 1 26 ? -9.772 4.996 17.113 0.50 52.16 16 ALA D O 1
ATOM 4278 O O B ALA D 1 26 ? -7.318 7.766 14.085 0.50 49.83 16 ALA D O 1
ATOM 4281 N N A ALA D 1 27 ? -10.160 4.481 14.953 0.50 55.51 17 ALA D N 1
ATOM 4282 N N B ALA D 1 27 ? -7.953 8.357 16.161 0.50 53.10 17 ALA D N 1
ATOM 4283 C CA A ALA D 1 27 ? -9.419 3.218 14.972 0.50 58.65 17 ALA D CA 1
ATOM 4284 C CA B ALA D 1 27 ? -6.652 8.079 16.759 0.50 56.51 17 ALA D CA 1
ATOM 4285 C C A ALA D 1 27 ? -8.071 3.315 15.673 0.50 61.58 17 ALA D C 1
ATOM 4286 C C B ALA D 1 27 ? -6.066 6.772 16.230 0.50 59.79 17 ALA D C 1
ATOM 4287 O O A ALA D 1 27 ? -7.526 2.306 16.123 0.50 62.26 17 ALA D O 1
ATOM 4288 O O B ALA D 1 27 ? -5.109 6.770 15.453 0.50 59.97 17 ALA D O 1
ATOM 4291 N N A ALA D 1 28 ? -7.535 4.527 15.767 0.50 64.46 18 ALA D N 1
ATOM 4292 N N B ALA D 1 28 ? -6.655 5.665 16.663 0.50 63.37 18 ALA D N 1
ATOM 4293 C CA A ALA D 1 28 ? -6.174 4.720 16.256 0.50 66.50 18 ALA D CA 1
ATOM 4294 C CA B ALA D 1 28 ? -6.186 4.321 16.324 0.50 65.77 18 ALA D CA 1
ATOM 4295 C C A ALA D 1 28 ? -5.162 4.234 15.214 0.50 67.84 18 ALA D C 1
ATOM 4296 C C B ALA D 1 28 ? -5.135 4.250 15.204 0.50 67.47 18 ALA D C 1
ATOM 4297 O O A ALA D 1 28 ? -4.023 3.899 15.548 0.50 68.60 18 ALA D O 1
ATOM 4298 O O B ALA D 1 28 ? -3.933 4.243 15.479 0.50 68.24 18 ALA D O 1
ATOM 4301 N N . GLY D 1 29 ? -5.589 4.207 13.952 1.00 68.36 19 GLY D N 1
ATOM 4302 C CA . GLY D 1 29 ? -4.768 3.708 12.841 1.00 68.59 19 GLY D CA 1
ATOM 4303 C C . GLY D 1 29 ? -3.693 4.614 12.265 1.00 67.96 19 GLY D C 1
ATOM 4304 O O . GLY D 1 29 ? -2.714 4.122 11.697 1.00 68.47 19 GLY D O 1
ATOM 4305 N N . LYS D 1 30 ? -3.871 5.926 12.394 1.00 65.95 20 LYS D N 1
ATOM 4306 C CA . LYS D 1 30 ? -2.922 6.900 11.846 1.00 63.38 20 LYS D CA 1
ATOM 4307 C C . LYS D 1 30 ? -1.879 7.253 12.914 1.00 57.98 20 LYS D C 1
ATOM 4308 O O . LYS D 1 30 ? -2.181 7.192 14.104 1.00 56.34 20 LYS D O 1
ATOM 4314 N N . PRO D 1 31 ? -0.637 7.580 12.503 1.00 52.68 21 PRO D N 1
ATOM 4315 C CA . PRO D 1 31 ? 0.262 8.255 13.449 1.00 48.82 21 PRO D CA 1
ATOM 4316 C C . PRO D 1 31 ? -0.315 9.591 13.918 1.00 43.22 21 PRO D C 1
ATOM 4317 O O . PRO D 1 31 ? -1.114 10.197 13.201 1.00 41.11 21 PRO D O 1
ATOM 4321 N N . VAL D 1 32 ? 0.081 10.044 15.105 1.00 38.21 22 VAL D N 1
ATOM 4322 C CA . VAL D 1 32 ? -0.451 11.299 15.648 1.00 34.62 22 VAL D CA 1
ATOM 4323 C C . VAL D 1 32 ? -0.103 12.453 14.710 1.00 33.02 22 VAL D C 1
ATOM 4324 O O . VAL D 1 32 ? 1.010 12.517 14.183 1.00 34.17 22 VAL D O 1
ATOM 4328 N N . ASN D 1 33 ? -1.069 13.342 14.493 1.00 31.09 23 ASN D N 1
ATOM 4329 C CA . ASN D 1 33 ? -0.890 14.496 13.617 1.00 28.27 23 ASN D CA 1
ATOM 4330 C C . ASN D 1 33 ? -1.470 15.762 14.252 1.00 25.08 23 ASN D C 1
ATOM 4331 O O . ASN D 1 33 ? -2.667 16.037 14.126 1.00 21.84 23 ASN D O 1
ATOM 4336 N N . PHE D 1 34 ? -0.614 16.537 14.921 1.00 22.95 24 PHE D N 1
ATOM 4337 C CA . PHE D 1 34 ? -1.063 17.737 15.627 1.00 22.01 24 PHE D CA 1
ATOM 4338 C C . PHE D 1 34 ? -1.583 18.819 14.688 1.00 22.20 24 PHE D C 1
ATOM 4339 O O . PHE D 1 34 ? -2.520 19.523 15.036 1.00 20.33 24 PHE D O 1
ATOM 4347 N N . LYS D 1 35 ? -0.989 18.956 13.504 1.00 24.53 25 LYS D N 1
ATOM 4348 C CA . LYS D 1 35 ? -1.470 19.960 12.545 1.00 26.39 25 LYS D CA 1
ATOM 4349 C C . LYS D 1 35 ? -2.911 19.656 12.139 1.00 23.40 25 LYS D C 1
ATOM 4350 O O . LYS D 1 35 ? -3.750 20.553 12.113 1.00 22.19 25 LYS D O 1
ATOM 4356 N N . GLU D 1 36 ? -3.195 18.390 11.836 1.00 24.33 26 GLU D N 1
ATOM 4357 C CA . GLU D 1 36 ? -4.557 17.960 11.508 1.00 26.45 26 GLU D CA 1
ATOM 4358 C C . GLU D 1 36 ? -5.546 18.223 12.652 1.00 21.98 26 GLU D C 1
ATOM 4359 O O . GLU D 1 36 ? -6.668 18.665 12.418 1.00 19.46 26 GLU D O 1
ATOM 4365 N N . MET D 1 37 ? -5.140 17.933 13.888 1.00 20.44 27 MET D N 1
ATOM 4366 C CA A MET D 1 37 ? -5.981 18.176 15.057 0.50 21.01 27 MET D CA 1
ATOM 4367 C CA B MET D 1 37 ? -6.017 18.168 15.030 0.50 21.58 27 MET D CA 1
ATOM 4368 C C . MET D 1 37 ? -6.288 19.657 15.200 1.00 19.46 27 MET D C 1
ATOM 4369 O O . MET D 1 37 ? -7.424 20.040 15.468 1.00 19.54 27 MET D O 1
ATOM 4378 N N . ALA D 1 38 ? -5.256 20.486 15.026 1.00 19.05 28 ALA D N 1
ATOM 4379 C CA . ALA D 1 38 ? -5.421 21.933 15.098 1.00 18.41 28 ALA D CA 1
ATOM 4380 C C . ALA D 1 38 ? -6.400 22.428 14.027 1.00 17.93 28 ALA D C 1
ATOM 4381 O O . ALA D 1 38 ? -7.242 23.275 14.309 1.00 16.89 28 ALA D O 1
ATOM 4383 N N . GLU D 1 39 ? -6.297 21.884 12.813 1.00 19.53 29 GLU D N 1
ATOM 4384 C CA . GLU D 1 39 ? -7.220 22.239 11.722 1.00 20.72 29 GLU D CA 1
ATOM 4385 C C . GLU D 1 39 ? -8.677 21.847 12.029 1.00 19.06 29 GLU D C 1
ATOM 4386 O O . GLU D 1 39 ? -9.609 22.617 11.779 1.00 18.22 29 GLU D O 1
ATOM 4392 N N . THR D 1 40 ? -8.870 20.658 12.589 1.00 19.18 30 THR D N 1
ATOM 4393 C CA . THR D 1 40 ? -10.211 20.204 12.970 1.00 19.46 30 THR D CA 1
ATOM 4394 C C . THR D 1 40 ? -10.812 21.123 14.028 1.00 17.17 30 THR D C 1
ATOM 4395 O O . THR D 1 40 ? -11.946 21.582 13.895 1.00 17.13 30 THR D O 1
ATOM 4399 N N . LEU D 1 41 ? -10.037 21.402 15.076 1.00 17.15 31 LEU D N 1
ATOM 4400 C CA . LEU D 1 41 ? -10.483 22.298 16.137 1.00 17.33 31 LEU D CA 1
ATOM 4401 C C . LEU D 1 41 ? -10.714 23.740 15.653 1.00 16.21 31 LEU D C 1
ATOM 4402 O O . LEU D 1 41 ? -11.653 24.415 16.100 1.00 17.18 31 LEU D O 1
ATOM 4407 N N . ARG D 1 42 ? -9.880 24.208 14.724 1.00 15.89 32 ARG D N 1
ATOM 4408 C CA . ARG D 1 42 ? -10.068 25.524 14.115 1.00 16.81 32 ARG D CA 1
ATOM 4409 C C . ARG D 1 42 ? -11.461 25.654 13.505 1.00 15.98 32 ARG D C 1
ATOM 4410 O O . ARG D 1 42 ? -12.165 26.641 13.729 1.00 15.39 32 ARG D O 1
ATOM 4418 N N . ASP D 1 43 ? -11.856 24.645 12.736 1.00 17.40 33 ASP D N 1
ATOM 4419 C CA . ASP D 1 43 ? -13.139 24.670 12.041 1.00 19.01 33 ASP D CA 1
ATOM 4420 C C . ASP D 1 43 ? -14.343 24.429 12.945 1.00 18.70 33 ASP D C 1
ATOM 4421 O O . ASP D 1 43 ? -15.405 25.010 12.736 1.00 19.45 33 ASP D O 1
ATOM 4426 N N . VAL D 1 44 ? -14.185 23.557 13.935 1.00 17.90 34 VAL D N 1
ATOM 4427 C CA . VAL D 1 44 ? -15.278 23.235 14.848 1.00 19.45 34 VAL D CA 1
ATOM 4428 C C . VAL D 1 44 ? -15.533 24.367 15.839 1.00 18.94 34 VAL D C 1
ATOM 4429 O O . VAL D 1 44 ? -16.672 24.789 16.038 1.00 18.84 34 VAL D O 1
ATOM 4433 N N . ILE D 1 45 ? -14.468 24.869 16.452 1.00 20.32 35 ILE D N 1
ATOM 4434 C CA . ILE D 1 45 ? -14.607 25.934 17.457 1.00 19.39 35 ILE D CA 1
ATOM 4435 C C . ILE D 1 45 ? -14.733 27.311 16.792 1.00 19.73 35 ILE D C 1
ATOM 4436 O O . ILE D 1 45 ? -15.403 28.199 17.324 1.00 22.24 35 ILE D O 1
ATOM 4441 N N . ASP D 1 46 ? -14.147 27.453 15.601 1.00 18.60 36 ASP D N 1
ATOM 4442 C CA . ASP D 1 46 ? -14.108 28.709 14.837 1.00 19.57 36 ASP D CA 1
ATOM 4443 C C . ASP D 1 46 ? -13.196 29.691 15.561 1.00 19.08 36 ASP D C 1
ATOM 4444 O O . ASP D 1 46 ? -13.645 30.694 16.113 1.00 19.93 36 ASP D O 1
ATOM 4449 N N . SER D 1 47 ? -11.909 29.365 15.536 1.00 17.69 37 SER D N 1
ATOM 4450 C CA . SER D 1 47 ? -10.893 30.030 16.334 1.00 18.49 37 SER D CA 1
ATOM 4451 C C . SER D 1 47 ? -9.530 29.700 15.760 1.00 16.57 37 SER D C 1
ATOM 4452 O O . SER D 1 47 ? -9.358 28.660 15.139 1.00 16.87 37 SER D O 1
ATOM 4455 N N . ASN D 1 48 ? -8.548 30.564 15.988 1.00 15.45 38 ASN D N 1
ATOM 4456 C CA . ASN D 1 48 ? -7.162 30.169 15.812 1.00 14.09 38 ASN D CA 1
ATOM 4457 C C . ASN D 1 48 ? -6.857 29.149 16.901 1.00 15.19 38 ASN D C 1
ATOM 4458 O O . ASN D 1 48 ? -7.405 29.250 17.998 1.00 17.37 38 ASN D O 1
ATOM 4463 N N . ILE D 1 49 ? -5.994 28.188 16.591 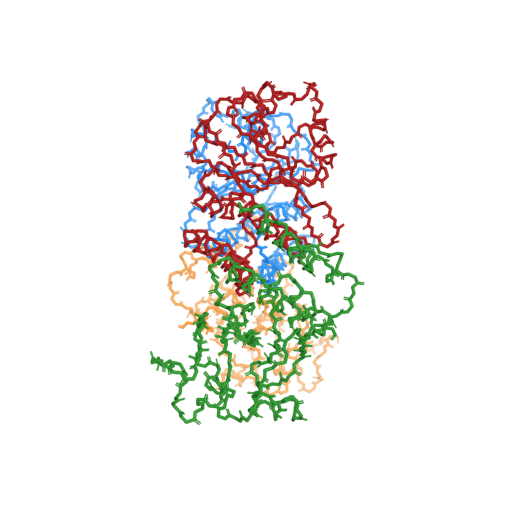1.00 15.18 39 ILE D N 1
ATOM 4464 C CA . ILE D 1 49 ? -5.637 27.096 17.501 1.00 15.06 39 ILE D CA 1
ATOM 4465 C C . ILE D 1 49 ? -4.123 26.935 17.511 1.00 14.87 39 ILE D C 1
ATOM 4466 O O . ILE D 1 49 ? -3.505 26.834 16.443 1.00 17.27 39 ILE D O 1
ATOM 4471 N N . PHE D 1 50 ? -3.526 26.923 18.707 1.00 15.38 40 PHE D N 1
ATOM 4472 C CA . PHE D 1 50 ? -2.101 26.660 18.892 1.00 16.28 40 PHE D CA 1
ATOM 4473 C C . PHE D 1 50 ? -1.946 25.604 19.984 1.00 17.04 40 PHE D C 1
ATOM 4474 O O . PHE D 1 50 ? -2.506 25.745 21.093 1.00 16.00 40 PHE D O 1
ATOM 4482 N N . VAL D 1 51 ? -1.196 24.552 19.667 1.00 17.17 41 VAL D N 1
ATOM 4483 C CA . VAL D 1 51 ? -0.914 23.477 20.614 1.00 17.73 41 VAL D CA 1
ATOM 4484 C C . VAL D 1 51 ? 0.558 23.564 20.979 1.00 17.94 41 VAL D C 1
ATOM 4485 O O . VAL D 1 51 ? 1.431 23.440 20.111 1.00 18.22 41 VAL D O 1
ATOM 4489 N N . VAL D 1 52 ? 0.842 23.812 22.253 1.00 18.67 42 VAL D N 1
ATOM 4490 C CA . VAL D 1 52 ? 2.226 23.802 22.726 1.00 18.64 42 VAL D CA 1
ATOM 4491 C C . VAL D 1 52 ? 2.430 22.749 23.823 1.00 17.50 42 VAL D C 1
ATOM 4492 O O . VAL D 1 52 ? 1.523 22.450 24.603 1.00 16.92 42 VAL D O 1
ATOM 4496 N N . SER D 1 53 ? 3.628 22.180 23.861 1.00 17.10 43 SER D N 1
ATOM 4497 C CA . SER D 1 53 ? 3.974 21.155 24.849 1.00 16.33 43 SER D CA 1
ATOM 4498 C C . SER D 1 53 ? 4.192 21.788 26.219 1.00 17.91 43 SER D C 1
ATOM 4499 O O . SER D 1 53 ? 4.275 23.016 26.350 1.00 18.01 43 SER D O 1
ATOM 4502 N N . ARG D 1 54 ? 4.331 20.942 27.230 1.00 18.22 44 ARG D N 1
ATOM 4503 C CA . ARG D 1 54 ? 4.597 21.430 28.593 1.00 18.75 44 ARG D CA 1
ATOM 4504 C C . ARG D 1 54 ? 5.916 22.212 28.659 1.00 17.87 44 ARG D C 1
ATOM 4505 O O . ARG D 1 54 ? 6.043 23.153 29.454 1.00 17.51 44 ARG D O 1
ATOM 4513 N N . ARG D 1 55 ? 6.884 21.831 27.825 1.00 19.23 45 ARG D N 1
ATOM 4514 C CA . ARG D 1 55 ? 8.151 22.563 27.709 1.00 23.75 45 ARG D CA 1
ATOM 4515 C C . ARG D 1 55 ? 8.129 23.755 26.720 1.00 21.38 45 ARG D C 1
ATOM 4516 O O . ARG D 1 55 ? 9.175 24.334 26.426 1.00 21.13 45 ARG D O 1
ATOM 4524 N N . GLY D 1 56 ? 6.946 24.139 26.242 1.00 19.19 46 GLY D N 1
ATOM 4525 C CA . GLY D 1 56 ? 6.772 25.347 25.429 1.00 19.79 46 GLY D CA 1
ATOM 4526 C C . GLY D 1 56 ? 7.004 25.182 23.933 1.00 18.42 46 GLY D C 1
ATOM 4527 O O . GLY D 1 56 ? 7.042 26.164 23.197 1.00 19.50 46 GLY D O 1
ATOM 4528 N N . LYS D 1 57 ? 7.160 23.944 23.485 1.00 19.50 47 LYS D N 1
ATOM 4529 C CA . LYS D 1 57 ? 7.410 23.656 22.076 1.00 20.91 47 LYS D CA 1
ATOM 4530 C C . LYS D 1 57 ? 6.108 23.691 21.271 1.00 18.63 47 LYS D C 1
ATOM 4531 O O . LYS D 1 57 ? 5.098 23.146 21.696 1.00 18.55 47 LYS D O 1
ATOM 4537 N N . LEU D 1 58 ? 6.141 24.325 20.104 1.00 17.95 48 LEU D N 1
ATOM 4538 C CA . LEU D 1 58 ? 4.997 24.328 19.198 1.00 18.79 48 LEU D CA 1
ATOM 4539 C C . LEU D 1 58 ? 4.826 22.944 18.570 1.00 19.28 48 LEU D C 1
ATOM 4540 O O . LEU D 1 58 ? 5.712 22.457 17.856 1.00 21.81 48 LEU D O 1
ATOM 4545 N N . LEU D 1 59 ? 3.689 22.318 18.840 1.00 16.32 49 LEU D N 1
ATOM 4546 C CA . LEU D 1 59 ? 3.390 20.985 18.312 1.00 18.04 49 LEU D CA 1
ATOM 4547 C C . LEU D 1 59 ? 2.590 21.07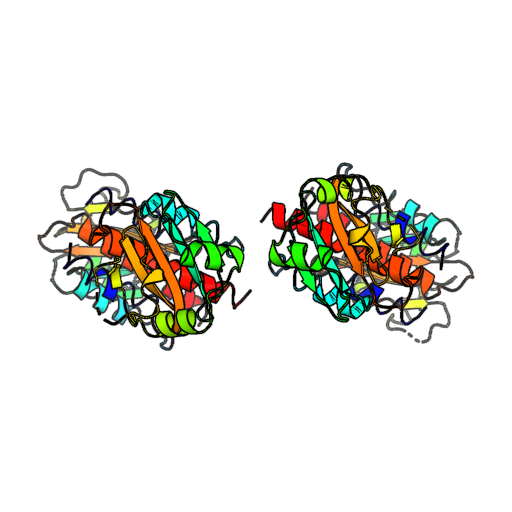4 17.013 1.00 19.90 49 LEU D C 1
ATOM 4548 O O . LEU D 1 59 ? 2.777 20.273 16.083 1.00 21.81 49 LEU D O 1
ATOM 4553 N N . GLY D 1 60 ? 1.696 22.052 16.954 1.00 20.44 50 GLY D N 1
ATOM 4554 C CA . GLY D 1 60 ? 0.907 22.305 15.768 1.00 19.62 50 GLY D CA 1
ATOM 4555 C C . GLY D 1 60 ? 0.037 23.526 15.947 1.00 19.90 50 GLY D C 1
ATOM 4556 O O . GLY D 1 60 ? -0.212 23.966 17.076 1.00 19.99 50 GLY D O 1
ATOM 4557 N N . TYR D 1 61 ? -0.419 24.085 14.830 1.00 18.14 51 TYR D N 1
ATOM 4558 C CA . TYR D 1 61 ? -1.320 25.219 14.884 1.00 18.51 51 TYR D CA 1
ATOM 4559 C C . TYR D 1 61 ? -2.116 25.367 13.593 1.00 18.18 51 TYR D C 1
ATOM 4560 O O . TYR D 1 61 ? -1.767 24.790 12.546 1.00 20.29 51 TYR D O 1
ATOM 4569 N N . SER D 1 62 ? -3.177 26.152 13.683 1.00 19.51 52 SER D N 1
ATOM 4570 C CA . SER D 1 62 ? -3.971 26.520 12.525 1.00 20.58 52 SER D CA 1
ATOM 4571 C C . SER D 1 62 ? -4.698 27.849 12.750 1.00 19.91 52 SER D C 1
ATOM 4572 O O . SER D 1 62 ? -5.279 28.098 13.809 1.00 19.45 52 SER D O 1
ATOM 4575 N N . ILE D 1 63 ? -4.634 28.714 11.743 1.00 18.48 53 ILE D N 1
ATOM 4576 C CA . ILE D 1 63 ? -5.172 30.057 11.838 1.00 18.86 53 ILE D CA 1
ATOM 4577 C C . ILE D 1 63 ? -6.323 30.229 10.863 1.00 19.21 53 ILE D C 1
ATOM 4578 O O . ILE D 1 63 ? -6.199 29.859 9.685 1.00 21.21 53 ILE D O 1
ATOM 4583 N N . ASN D 1 64 ? -7.443 30.759 11.343 1.00 18.35 54 ASN D N 1
ATOM 4584 C CA . ASN D 1 64 ? -8.511 31.200 10.440 1.00 21.90 54 ASN D CA 1
ATOM 4585 C C . ASN D 1 64 ? -8.823 32.690 10.501 1.00 22.16 54 ASN D C 1
ATOM 4586 O O . ASN D 1 64 ? -9.675 33.172 9.754 1.00 24.74 54 ASN D O 1
ATOM 4591 N N . GLN D 1 65 ? -8.124 33.430 11.358 1.00 22.45 55 GLN D N 1
ATOM 4592 C CA . GLN D 1 65 ? -8.302 34.876 11.409 1.00 23.98 55 GLN D CA 1
ATOM 4593 C C . GLN D 1 65 ? -7.008 35.548 11.854 1.00 24.85 55 GLN D C 1
ATOM 4594 O O . GLN D 1 65 ? -6.517 35.310 12.953 1.00 24.17 55 GLN D O 1
ATOM 4600 N N . GLN D 1 66 ? -6.436 36.367 10.980 1.00 26.34 56 GLN D N 1
ATOM 4601 C CA . GLN D 1 66 ? -5.191 37.060 11.313 1.00 28.96 56 GLN D CA 1
ATOM 4602 C C . GLN D 1 66 ? -5.402 38.054 12.453 1.00 25.46 56 GLN D C 1
ATOM 4603 O O . GLN D 1 66 ? -6.339 38.857 12.440 1.00 25.90 56 GLN D O 1
ATOM 4609 N N . ILE D 1 67 ? -4.524 37.957 13.446 1.00 23.34 57 ILE D N 1
ATOM 4610 C CA . ILE D 1 67 ? -4.495 38.856 14.590 1.00 21.67 57 ILE D CA 1
ATOM 4611 C C . ILE D 1 67 ? -3.063 39.359 14.731 1.00 21.61 57 ILE D C 1
ATOM 4612 O O . ILE D 1 67 ? -2.117 38.567 14.738 1.00 21.67 57 ILE D O 1
ATOM 4617 N N . GLU D 1 68 ? -2.900 40.675 14.822 1.00 24.00 58 GLU D N 1
ATOM 4618 C CA . GLU D 1 68 ? -1.579 41.271 14.981 1.00 27.85 58 GLU D CA 1
ATOM 4619 C C . GLU D 1 68 ? -1.102 41.022 16.414 1.00 24.05 58 GLU D C 1
ATOM 4620 O O . GLU D 1 68 ? -1.616 41.608 17.358 1.00 27.49 58 GLU D O 1
ATOM 4626 N N . ASN D 1 69 ? -0.126 40.134 16.564 1.00 22.04 59 ASN D N 1
ATOM 4627 C CA . ASN D 1 69 ? 0.375 39.734 17.881 1.00 19.32 59 ASN D CA 1
ATOM 4628 C C . ASN D 1 69 ? 1.830 39.315 17.738 1.00 19.46 59 ASN D C 1
ATOM 4629 O O . ASN D 1 69 ? 2.132 38.195 17.282 1.00 18.52 59 ASN D O 1
ATOM 4634 N N . ASP D 1 70 ? 2.740 40.223 18.083 1.00 19.35 60 ASP D N 1
ATOM 4635 C CA . ASP D 1 70 ? 4.169 39.976 17.867 1.00 22.53 60 ASP D CA 1
ATOM 4636 C C . ASP D 1 70 ? 4.720 38.819 18.699 1.00 20.18 60 ASP D C 1
ATOM 4637 O O . ASP D 1 70 ? 5.612 38.102 18.243 1.00 19.91 60 ASP D O 1
ATOM 4642 N N . ARG D 1 71 ? 4.199 38.640 19.914 1.00 18.50 61 ARG D N 1
ATOM 4643 C CA . ARG D 1 71 ? 4.616 37.534 20.775 1.00 18.17 61 ARG D CA 1
ATOM 4644 C C . ARG D 1 71 ? 4.288 36.182 20.126 1.00 16.81 61 ARG D C 1
ATOM 4645 O O . ARG D 1 71 ? 5.120 35.265 20.088 1.00 16.77 61 ARG D O 1
ATOM 4653 N N . MET D 1 72 ? 3.082 36.072 19.598 1.00 17.77 62 MET D N 1
ATOM 4654 C CA . MET D 1 72 ? 2.659 34.832 18.957 1.00 19.16 62 MET D CA 1
ATOM 4655 C C . MET D 1 72 ? 3.383 34.612 17.629 1.00 19.63 62 MET D C 1
ATOM 4656 O O . MET D 1 72 ? 3.783 33.499 17.329 1.00 18.30 62 MET D O 1
ATOM 4661 N N . LYS D 1 73 ? 3.571 35.679 16.857 1.00 20.96 63 LYS D N 1
ATOM 4662 C CA . LYS D 1 73 ? 4.340 35.607 15.617 1.00 24.30 63 LYS D CA 1
ATOM 4663 C C . LYS D 1 73 ? 5.739 35.046 15.871 1.00 21.21 63 LYS D C 1
ATOM 4664 O O . LYS D 1 73 ? 6.195 34.164 15.147 1.00 20.91 63 LYS D O 1
ATOM 4670 N N . LYS D 1 74 ? 6.412 35.553 16.904 1.00 20.44 64 LYS D N 1
ATOM 4671 C CA . LYS D 1 74 ? 7.764 35.109 17.245 1.00 21.16 64 LYS D CA 1
ATOM 4672 C C . LYS D 1 74 ? 7.777 33.651 17.700 1.00 19.96 64 LYS D C 1
ATOM 4673 O O . LYS D 1 74 ? 8.671 32.888 17.326 1.00 19.42 64 LYS D O 1
ATOM 4679 N N . MET D 1 75 ? 6.798 33.269 18.522 1.00 18.45 65 MET D N 1
ATOM 4680 C CA . MET D 1 75 ? 6.658 31.871 18.935 1.00 17.04 65 MET D CA 1
ATOM 4681 C C . MET D 1 75 ? 6.524 30.957 17.701 1.00 18.10 65 MET D C 1
ATOM 4682 O O . MET D 1 75 ? 7.137 29.898 17.640 1.00 19.62 65 MET D O 1
ATOM 4687 N N . LEU D 1 76 ? 5.733 31.373 16.715 1.00 18.43 66 LEU D N 1
ATOM 4688 C CA . LEU D 1 76 ? 5.556 30.568 15.505 1.00 20.15 66 LEU D CA 1
ATOM 4689 C C . LEU D 1 76 ? 6.867 30.455 14.731 1.00 20.13 66 LEU D C 1
ATOM 4690 O O . LEU D 1 76 ? 7.198 29.386 14.241 1.00 22.62 66 LEU D O 1
ATOM 4695 N N . GLU D 1 77 ? 7.604 31.552 14.632 1.00 20.66 67 GLU D N 1
ATOM 4696 C CA . GLU D 1 77 ? 8.910 31.554 13.951 1.00 23.24 67 GLU D CA 1
ATOM 4697 C C . GLU D 1 77 ? 9.941 30.669 14.649 1.00 22.62 67 GLU D C 1
ATOM 4698 O O . GLU D 1 77 ? 10.725 29.975 13.990 1.00 24.52 67 GLU D O 1
ATOM 4704 N N . ASP D 1 78 ? 9.934 30.692 15.981 1.00 21.27 68 ASP D N 1
ATOM 4705 C CA . ASP D 1 78 ? 10.888 29.940 16.796 1.00 22.39 68 ASP D CA 1
ATOM 4706 C C . ASP D 1 78 ? 10.419 28.504 17.043 1.00 21.74 68 ASP D C 1
ATOM 4707 O O . ASP D 1 78 ? 11.202 27.666 17.505 1.00 21.40 68 ASP D O 1
ATOM 4712 N N . ARG D 1 79 ? 9.145 28.244 16.745 1.00 21.86 69 ARG D N 1
ATOM 4713 C CA . ARG D 1 79 ? 8.466 26.976 17.055 1.00 23.47 69 ARG D CA 1
ATOM 4714 C C . ARG D 1 79 ? 8.552 26.670 18.560 1.00 20.33 69 ARG D C 1
ATOM 4715 O O . ARG D 1 79 ? 8.577 25.510 18.963 1.00 20.46 69 ARG D O 1
ATOM 4723 N N . GLN D 1 80 ? 8.604 27.718 19.381 1.00 20.90 70 GLN D N 1
ATOM 4724 C CA . GLN D 1 80 ? 8.906 27.571 20.800 1.00 20.57 70 GLN D CA 1
ATOM 4725 C C . GLN D 1 80 ? 8.635 28.882 21.530 1.00 19.55 70 GLN D C 1
ATOM 4726 O O . GLN D 1 80 ? 8.938 29.946 20.999 1.00 20.87 70 GLN D O 1
ATOM 4732 N N . PHE D 1 81 ? 8.083 28.805 22.742 1.00 17.40 71 PHE D N 1
ATOM 4733 C CA . PHE D 1 81 ? 7.961 29.990 23.601 1.00 17.44 71 PHE D CA 1
ATOM 4734 C C . PHE D 1 81 ? 9.265 30.205 24.366 1.00 18.58 71 PHE D C 1
ATOM 4735 O O . PHE D 1 81 ? 9.957 29.235 24.686 1.00 19.00 71 PHE D O 1
ATOM 4743 N N . PRO D 1 82 ? 9.577 31.468 24.717 1.00 19.47 72 PRO D N 1
ATOM 4744 C CA . PRO D 1 82 ? 10.690 31.672 25.656 1.00 21.63 72 PRO D CA 1
ATOM 4745 C C . PRO D 1 82 ? 10.410 31.009 27.018 1.00 21.76 72 PRO D C 1
ATOM 4746 O O . PRO D 1 82 ? 9.244 30.801 27.380 1.00 19.41 72 PRO D O 1
ATOM 4750 N N . GLU D 1 83 ? 11.478 30.675 27.742 1.00 22.97 73 GLU D N 1
ATOM 4751 C CA . GLU D 1 83 ? 11.404 30.067 29.083 1.00 24.26 73 GLU D CA 1
ATOM 4752 C C . GLU D 1 83 ? 10.378 30.715 30.017 1.00 21.87 73 GLU D C 1
ATOM 4753 O O . GLU D 1 83 ? 9.621 30.008 30.692 1.00 21.08 73 GLU D O 1
ATOM 4759 N N . GLU D 1 84 ? 10.367 32.047 30.078 1.00 20.26 74 GLU D N 1
ATOM 4760 C CA . GLU D 1 84 ? 9.462 32.766 30.989 1.00 21.92 74 GLU D CA 1
ATOM 4761 C C . GLU D 1 84 ? 7.988 32.507 30.665 1.00 18.65 74 GLU D C 1
ATOM 4762 O O . GLU D 1 84 ? 7.162 32.337 31.574 1.00 16.99 74 GLU D O 1
ATOM 4768 N N . TYR D 1 85 ? 7.676 32.492 29.367 1.00 17.78 75 TYR D N 1
ATOM 4769 C CA . TYR D 1 85 ? 6.313 32.246 28.879 1.00 17.45 75 TYR D CA 1
ATOM 4770 C C . TYR D 1 85 ? 5.906 30.805 29.170 1.00 17.69 75 TYR D C 1
ATOM 4771 O O . TYR D 1 85 ? 4.806 30.559 29.670 1.00 16.00 75 TYR D O 1
ATOM 4780 N N . THR D 1 86 ? 6.817 29.870 28.903 1.00 15.92 76 THR D N 1
ATOM 4781 C CA . THR D 1 86 ? 6.587 28.450 29.202 1.00 17.37 76 THR D CA 1
ATOM 4782 C C . THR D 1 86 ? 6.249 28.243 30.692 1.00 17.60 76 THR D C 1
ATOM 4783 O O . THR D 1 86 ? 5.278 27.550 31.040 1.00 17.45 76 THR D O 1
ATOM 4787 N N . LYS D 1 87 ? 7.039 28.871 31.559 1.00 17.82 77 LYS D N 1
ATOM 4788 C CA . LYS D 1 87 ? 6.824 28.838 33.019 1.00 17.91 77 LYS D CA 1
ATOM 4789 C C . LYS D 1 87 ? 5.451 29.376 33.401 1.00 17.39 77 LYS D C 1
ATOM 4790 O O . LYS D 1 87 ? 4.703 28.735 34.148 1.00 17.79 77 LYS D O 1
ATOM 4796 N N . ASN D 1 88 ? 5.116 30.552 32.883 1.00 16.51 78 ASN D N 1
ATOM 4797 C CA . ASN D 1 88 ? 3.862 31.204 33.228 1.00 16.41 78 ASN D CA 1
ATOM 4798 C C . ASN D 1 88 ? 2.629 30.452 32.694 1.00 15.60 78 ASN D C 1
ATOM 4799 O O . ASN D 1 88 ? 1.596 30.407 33.367 1.00 16.42 78 ASN D O 1
ATOM 4804 N N . LEU D 1 89 ? 2.750 29.828 31.522 1.00 15.78 79 LEU D N 1
ATOM 4805 C CA . LEU D 1 89 ? 1.666 28.979 31.004 1.00 16.65 79 LEU D CA 1
ATOM 4806 C C . LEU D 1 89 ? 1.457 27.768 31.917 1.00 16.71 79 LEU D C 1
ATOM 4807 O O . LEU D 1 89 ? 0.323 27.411 32.227 1.00 16.63 79 LEU D O 1
ATOM 4812 N N . PHE D 1 90 ? 2.552 27.162 32.366 1.00 16.06 80 PHE D N 1
ATOM 4813 C CA . PHE D 1 90 ? 2.489 26.021 33.294 1.00 17.94 80 PHE D CA 1
ATOM 4814 C C . PHE D 1 90 ? 1.743 26.393 34.584 1.00 16.38 80 PHE D C 1
ATOM 4815 O O . PHE D 1 90 ? 1.020 25.566 35.149 1.00 17.31 80 PHE D O 1
ATOM 4823 N N . ASN D 1 91 ? 1.904 27.644 35.026 1.00 17.05 81 ASN D N 1
ATOM 4824 C CA . ASN D 1 91 ? 1.269 28.147 36.238 1.00 18.42 81 ASN D CA 1
ATOM 4825 C C . ASN D 1 91 ? -0.231 28.464 36.115 1.00 19.16 81 ASN D C 1
ATOM 4826 O O . ASN D 1 91 ? -0.843 28.852 37.102 1.00 20.53 81 ASN D O 1
ATOM 4831 N N . VAL D 1 92 ? -0.803 28.340 34.910 1.00 18.09 82 VAL D N 1
ATOM 4832 C CA . VAL D 1 92 ? -2.247 28.476 34.705 1.00 18.07 82 VAL D CA 1
ATOM 4833 C C . VAL D 1 92 ? -2.874 27.114 34.995 1.00 19.14 82 VAL D C 1
ATOM 4834 O O . VAL D 1 92 ? -2.693 26.184 34.219 1.00 18.47 82 VAL D O 1
ATOM 4838 N N . PRO D 1 93 ? -3.587 26.980 36.130 1.00 19.30 83 PRO D N 1
ATOM 4839 C CA . PRO D 1 93 ? -4.013 25.634 36.524 1.00 19.08 83 PRO D CA 1
ATOM 4840 C C . PRO D 1 93 ? -5.301 25.137 35.884 1.00 19.51 83 PRO D C 1
ATOM 4841 O O . PRO D 1 93 ? -5.580 23.948 35.933 1.00 20.94 83 PRO D O 1
ATOM 4845 N N . GLU D 1 94 ? -6.087 26.042 35.317 1.00 18.76 84 GLU D N 1
ATOM 4846 C CA . GLU D 1 94 ? -7.341 25.671 34.690 1.00 20.63 84 GLU D CA 1
ATOM 4847 C C . GLU D 1 94 ? -7.668 26.696 33.631 1.00 16.84 84 GLU D C 1
ATOM 4848 O O . GLU D 1 94 ? -7.007 27.738 33.528 1.00 16.25 84 GLU D O 1
ATOM 4854 N N . THR D 1 95 ? -8.681 26.389 32.841 1.00 15.42 85 THR D N 1
ATOM 4855 C CA . THR D 1 95 ? -9.075 27.242 31.730 1.00 14.99 85 THR D CA 1
ATOM 4856 C C . THR D 1 95 ? -9.261 28.704 32.150 1.00 15.28 85 THR D C 1
ATOM 4857 O O . THR D 1 95 ? -9.937 29.012 33.138 1.00 17.16 85 THR D O 1
ATOM 4861 N N . SER D 1 96 ? -8.630 29.589 31.388 1.00 15.00 86 SER D N 1
ATOM 4862 C CA . SER D 1 96 ? -8.740 31.028 31.577 1.00 16.20 86 SER D CA 1
ATOM 4863 C C . SER D 1 96 ? -9.178 31.630 30.248 1.00 16.48 86 SER D C 1
ATOM 4864 O O . SER D 1 96 ? -8.455 31.529 29.252 1.00 16.88 86 SER D O 1
ATOM 4867 N N . SER D 1 97 ? -10.355 32.247 30.233 1.00 15.72 87 SER D N 1
ATOM 4868 C CA . SER D 1 97 ? -10.991 32.660 28.972 1.00 17.74 87 SER D CA 1
ATOM 4869 C C . SER D 1 97 ? -11.124 34.178 28.784 1.00 17.65 87 SER D C 1
ATOM 4870 O O . SER D 1 97 ? -11.155 34.958 29.741 1.00 17.40 87 SER D O 1
ATOM 4873 N N . ASN D 1 98 ? -11.231 34.572 27.520 1.00 17.33 88 ASN D N 1
ATOM 4874 C CA . ASN D 1 98 ? -11.482 35.950 27.129 1.00 17.38 88 ASN D CA 1
ATOM 4875 C C . ASN D 1 98 ? -10.465 36.930 27.693 1.00 17.79 88 ASN D C 1
ATOM 4876 O O . ASN D 1 98 ? -10.809 38.021 28.153 1.00 19.00 88 ASN D O 1
ATOM 4881 N N . LEU D 1 99 ? -9.208 36.513 27.646 1.00 16.83 89 LEU D N 1
ATOM 4882 C CA . LEU D 1 99 ? -8.088 37.349 28.066 1.00 17.12 89 LEU D CA 1
ATOM 4883 C C . LEU D 1 99 ? -7.791 38.370 26.966 1.00 17.36 89 LEU D C 1
ATOM 4884 O O . LEU D 1 99 ? -7.703 38.025 25.786 1.00 16.45 89 LEU D O 1
ATOM 4889 N N . ASP D 1 100 ? -7.671 39.635 27.347 1.00 19.42 90 ASP D N 1
ATOM 4890 C CA . ASP D 1 100 ? -7.312 40.668 26.377 1.00 18.94 90 ASP D CA 1
ATOM 4891 C C . ASP D 1 100 ? -6.377 41.678 27.019 1.00 18.57 90 ASP D C 1
ATOM 4892 O O . ASP D 1 100 ? -5.980 41.536 28.181 1.00 17.75 90 ASP D O 1
ATOM 4897 N N . ILE D 1 101 ? -5.999 42.676 26.236 1.00 19.13 91 ILE D N 1
ATOM 4898 C CA . ILE D 1 101 ? -4.952 43.603 26.637 1.00 20.60 91 ILE D CA 1
ATOM 4899 C C . ILE D 1 101 ? -5.279 44.348 27.939 1.00 20.60 91 ILE D C 1
ATOM 4900 O O . ILE D 1 101 ? -4.365 44.677 28.696 1.00 21.64 91 ILE D O 1
ATOM 4905 N N . ASN D 1 102 ? -6.568 44.593 28.183 1.00 21.58 92 ASN D N 1
ATOM 4906 C CA . ASN D 1 102 ? -7.040 45.314 29.374 1.00 22.27 92 ASN D CA 1
ATOM 4907 C C . ASN D 1 102 ? -7.517 44.408 30.518 1.00 23.36 92 ASN D C 1
ATOM 4908 O O . ASN D 1 102 ? -8.122 44.892 31.486 1.00 23.33 92 ASN D O 1
ATOM 4913 N N . SER D 1 103 ? -7.258 43.104 30.422 1.00 22.93 93 SER D N 1
ATOM 4914 C CA . SER D 1 103 ? -7.699 42.165 31.466 1.00 23.73 93 SER D CA 1
ATOM 4915 C C . SER D 1 103 ? -7.094 42.476 32.827 1.00 23.92 93 SER D C 1
ATOM 4916 O O . SER D 1 103 ? -5.943 42.891 32.915 1.00 24.87 93 SER D O 1
ATOM 4919 N N . ALA D 1 107 ? -4.406 36.630 36.901 1.00 39.32 97 ALA D N 1
ATOM 4920 C CA . ALA D 1 107 ? -3.125 36.361 37.550 1.00 39.93 97 ALA D CA 1
ATOM 4921 C C . ALA D 1 107 ? -1.973 36.032 36.585 1.00 39.44 97 ALA D C 1
ATOM 4922 O O . ALA D 1 107 ? -0.847 35.788 37.041 1.00 39.12 97 ALA D O 1
ATOM 4924 N N . PHE D 1 108 ? -2.235 36.023 35.271 1.00 37.77 98 PHE D N 1
ATOM 4925 C CA . PHE D 1 108 ? -1.153 35.903 34.293 1.00 33.70 98 PHE D CA 1
ATOM 4926 C C . PHE D 1 108 ? -0.274 37.152 34.458 1.00 30.40 98 PHE D C 1
ATOM 4927 O O . PHE D 1 108 ? -0.793 38.266 34.431 1.00 29.86 98 PHE D O 1
ATOM 4935 N N . PRO D 1 109 ? 1.044 36.972 34.652 1.00 27.30 99 PRO D N 1
ATOM 4936 C CA . PRO D 1 109 ? 1.864 38.135 35.010 1.00 27.15 99 PRO D CA 1
ATOM 4937 C C . PRO D 1 109 ? 1.822 39.245 33.969 1.00 25.84 99 PRO D C 1
ATOM 4938 O O . PRO D 1 109 ? 1.808 38.974 32.769 1.00 24.82 99 PRO D O 1
ATOM 4942 N N . VAL D 1 110 ? 1.819 40.491 34.434 1.00 25.72 100 VAL D N 1
ATOM 4943 C CA . VAL D 1 110 ? 1.690 41.618 33.529 1.00 26.25 100 VAL D CA 1
ATOM 4944 C C . VAL D 1 110 ? 2.915 41.765 32.622 1.00 23.80 100 VAL D C 1
ATOM 4945 O O . VAL D 1 110 ? 2.803 42.311 31.528 1.00 25.78 100 VAL D O 1
ATOM 4949 N N . GLU D 1 111 ? 4.068 41.258 33.058 1.00 21.01 101 GLU D N 1
ATOM 4950 C CA . GLU D 1 111 ? 5.279 41.256 32.223 1.00 25.67 101 GLU D CA 1
ATOM 4951 C C . GLU D 1 111 ? 5.193 40.348 30.988 1.00 23.40 101 GLU D C 1
ATOM 4952 O O . GLU D 1 111 ? 6.087 40.375 30.144 1.00 22.31 101 GLU D O 1
ATOM 4958 N N . ASN D 1 112 ? 4.139 39.533 30.909 1.00 22.29 102 ASN D N 1
ATOM 4959 C CA . ASN D 1 112 ? 3.847 38.721 29.720 1.00 22.21 102 ASN D CA 1
ATOM 4960 C C . ASN D 1 112 ? 2.491 39.099 29.081 1.00 20.72 102 ASN D C 1
ATOM 4961 O O . ASN D 1 112 ? 1.871 38.303 28.344 1.00 20.21 102 ASN D O 1
ATOM 4966 N N . ARG D 1 113 ? 2.046 40.333 29.322 1.00 19.58 103 ARG D N 1
ATOM 4967 C CA . ARG D 1 113 ? 0.785 40.814 28.791 1.00 17.55 103 ARG D CA 1
ATOM 4968 C C . ARG D 1 113 ? 0.784 40.845 27.262 1.00 16.49 103 ARG D C 1
ATOM 4969 O O . ARG D 1 113 ? -0.287 40.833 26.644 1.00 17.78 103 ARG D O 1
ATOM 4977 N N . ASP D 1 114 ? 1.968 40.863 26.644 1.00 17.48 104 ASP D N 1
ATOM 4978 C CA . ASP D 1 114 ? 2.046 40.864 25.172 1.00 18.64 104 ASP D CA 1
ATOM 4979 C C . ASP D 1 114 ? 1.485 39.584 24.547 1.00 18.35 104 ASP D C 1
ATOM 4980 O O . ASP D 1 114 ? 1.153 39.567 23.366 1.00 18.23 104 ASP D O 1
ATOM 4985 N N . LEU D 1 115 ? 1.327 38.533 25.353 1.00 17.92 105 LEU D N 1
ATOM 4986 C CA . LEU D 1 115 ? 0.624 37.338 24.885 1.00 17.13 105 LEU D CA 1
ATOM 4987 C C . LEU D 1 115 ? -0.815 37.688 24.444 1.00 16.78 105 LEU D C 1
ATOM 4988 O O . LEU D 1 115 ? -1.373 37.020 23.573 1.00 19.04 105 LEU D O 1
ATOM 4993 N N . PHE D 1 116 ? -1.384 38.752 25.022 1.00 15.34 106 PHE D N 1
ATOM 4994 C CA . PHE D 1 116 ? -2.747 39.197 24.750 1.00 17.57 106 PHE D CA 1
ATOM 4995 C C . PHE D 1 116 ? -2.794 40.546 24.021 0.50 16.87 106 PHE D C 1
ATOM 4996 O O . PHE D 1 116 ? -3.680 41.349 24.260 1.00 18.35 106 PHE D O 1
ATOM 5004 N N . GLN D 1 117 ? -1.856 40.774 23.109 1.00 18.94 107 GLN D N 1
ATOM 5005 C CA . GLN D 1 117 ? -1.710 42.079 22.436 1.00 19.44 107 GLN D CA 1
ATOM 5006 C C . GLN D 1 117 ? -2.955 42.537 21.674 1.00 18.82 107 GLN D C 1
ATOM 5007 O O . GLN D 1 117 ? -3.266 43.724 21.645 1.00 20.25 107 GLN D O 1
ATOM 5013 N N . ALA D 1 118 ? -3.651 41.598 21.039 1.00 18.43 108 ALA D N 1
ATOM 5014 C CA . ALA D 1 118 ? -4.840 41.909 20.257 1.00 18.92 108 ALA D CA 1
ATOM 5015 C C . ALA D 1 118 ? -5.813 40.744 20.359 1.00 18.02 108 ALA D C 1
ATOM 5016 O O . ALA D 1 118 ? -5.408 39.630 20.702 1.00 17.69 108 ALA D O 1
ATOM 5018 N N . GLY D 1 119 ? -7.081 41.020 20.075 1.00 17.86 109 GLY D N 1
ATOM 5019 C CA . GLY D 1 119 ? -8.132 40.011 20.089 1.00 18.12 109 GLY D CA 1
ATOM 5020 C C . GLY D 1 119 ? -8.395 39.459 21.476 1.00 18.84 109 GLY D C 1
ATOM 5021 O O . GLY D 1 119 ? -8.002 40.055 22.484 1.00 17.85 109 GLY D O 1
ATOM 5022 N N . LEU D 1 120 ? -9.081 38.318 21.507 1.00 18.66 110 LEU D N 1
ATOM 5023 C CA . LEU D 1 120 ? -9.445 37.623 22.741 1.00 18.01 110 LEU D CA 1
ATOM 5024 C C . LEU D 1 120 ? -8.782 36.247 22.744 1.00 17.78 110 LEU D C 1
ATOM 5025 O O . LEU D 1 120 ? -8.777 35.558 21.721 1.00 17.85 110 LEU D O 1
ATOM 5030 N N . THR D 1 121 ? -8.232 35.859 23.890 1.00 17.27 111 THR D N 1
ATOM 5031 C CA . THR D 1 121 ? -7.448 34.636 24.005 1.00 16.77 111 THR D CA 1
ATOM 5032 C C . THR D 1 121 ? -7.993 33.764 25.123 1.00 16.72 111 THR D C 1
ATOM 5033 O O . THR D 1 121 ? -8.390 34.271 26.176 1.00 15.57 111 THR D O 1
ATOM 5037 N N . THR D 1 122 ? -8.044 32.462 24.863 1.00 13.97 112 THR D N 1
ATOM 5038 C CA . THR D 1 122 ? -8.402 31.478 25.872 1.00 13.19 112 THR D CA 1
ATOM 5039 C C . THR D 1 122 ? -7.249 30.484 26.010 1.00 13.57 112 THR D C 1
ATOM 5040 O O . THR D 1 122 ? -6.707 29.971 25.010 1.00 14.51 112 THR D O 1
ATOM 5044 N N . ILE D 1 123 ? -6.888 30.203 27.256 1.00 14.26 113 ILE D N 1
ATOM 5045 C CA . ILE D 1 123 ? -5.799 29.299 27.572 1.00 14.87 113 ILE D CA 1
ATOM 5046 C C . ILE D 1 123 ? -6.395 28.077 28.265 1.00 14.92 113 ILE D C 1
ATOM 5047 O O . ILE D 1 123 ? -7.049 28.209 29.305 1.00 14.40 113 ILE D O 1
ATOM 5052 N N . VAL D 1 124 ? -6.173 26.901 27.685 1.00 15.66 114 VAL D N 1
ATOM 5053 C CA . VAL D 1 124 ? -6.723 25.647 28.209 1.00 15.17 114 VAL D CA 1
ATOM 5054 C C . VAL D 1 124 ? -5.590 24.654 28.495 1.00 14.23 114 VAL D C 1
ATOM 5055 O O . VAL D 1 124 ? -4.904 24.186 27.582 1.00 13.39 114 VAL D O 1
ATOM 5059 N N . PRO D 1 125 ? -5.333 24.376 29.776 1.00 15.27 115 PRO D N 1
ATOM 5060 C CA . PRO D 1 125 ? -4.363 23.329 30.096 1.00 16.57 115 PRO D CA 1
ATOM 5061 C C . PRO D 1 125 ? -4.724 21.992 29.446 1.00 16.27 115 PRO D C 1
ATOM 5062 O O . PRO D 1 125 ? -5.907 21.606 29.420 1.00 16.85 115 PRO D O 1
ATOM 5066 N N . ILE D 1 126 ? -3.717 21.323 28.891 1.00 15.14 116 ILE D N 1
ATOM 5067 C CA . ILE D 1 126 ? -3.896 19.981 28.338 1.00 16.49 116 ILE D CA 1
ATOM 5068 C C . ILE D 1 126 ? -3.397 19.008 29.385 1.00 18.47 116 ILE D C 1
ATOM 5069 O O . ILE D 1 126 ? -2.217 19.023 29.753 1.00 15.63 116 ILE D O 1
ATOM 5074 N N . ILE D 1 127 ? -4.311 18.182 29.876 1.00 20.68 117 ILE D N 1
ATOM 5075 C CA . ILE D 1 127 ? -4.027 17.274 30.980 1.00 24.12 117 ILE D CA 1
ATOM 5076 C C . ILE D 1 127 ? -4.337 15.853 30.517 1.00 25.57 117 ILE D C 1
ATOM 5077 O O . ILE D 1 127 ? -5.379 15.598 29.913 1.00 27.13 117 ILE D O 1
ATOM 5082 N N . GLY D 1 128 ? -3.394 14.951 30.748 1.00 26.29 118 GLY D N 1
ATOM 5083 C CA . GLY D 1 128 ? -3.557 13.540 30.408 1.00 29.41 118 GLY D CA 1
ATOM 5084 C C . GLY D 1 128 ? -2.755 12.690 31.373 1.00 32.97 118 GLY D C 1
ATOM 5085 O O . GLY D 1 128 ? -1.613 13.025 31.696 1.00 31.16 118 GLY D O 1
ATOM 5086 N N . GLY D 1 129 ? -3.351 11.594 31.837 1.00 37.24 119 GLY D N 1
ATOM 5087 C CA . GLY D 1 129 ? -2.735 10.760 32.868 1.00 39.49 119 GLY D CA 1
ATOM 5088 C C . GLY D 1 129 ? -2.417 11.528 34.142 1.00 39.76 119 GLY D C 1
ATOM 5089 O O . GLY D 1 129 ? -1.379 11.305 34.760 1.00 41.06 119 GLY D O 1
ATOM 5090 N N . GLY D 1 130 ? -3.310 12.440 34.524 1.00 39.91 120 GLY D N 1
ATOM 5091 C CA . GLY D 1 130 ? -3.109 13.297 35.696 1.00 40.45 120 GLY D CA 1
ATOM 5092 C C . GLY D 1 130 ? -1.938 14.274 35.631 1.00 39.17 120 GLY D C 1
ATOM 5093 O O . GLY D 1 130 ? -1.563 14.859 36.653 1.00 41.52 120 GLY D O 1
ATOM 5094 N N . GLU D 1 131 ? -1.364 14.464 34.443 1.00 34.98 121 GLU D N 1
ATOM 5095 C CA . GLU D 1 131 ? -0.172 15.294 34.274 1.00 33.85 121 GLU D CA 1
ATOM 5096 C C . GLU D 1 131 ? -0.450 16.433 33.300 1.00 26.90 121 GLU D C 1
ATOM 5097 O O . GLU D 1 131 ? -1.259 16.284 32.395 1.00 23.25 121 GLU D O 1
ATOM 5103 N N . ARG D 1 132 ? 0.243 17.555 33.486 1.00 22.15 122 ARG D N 1
ATOM 5104 C CA . ARG D 1 132 ? 0.156 18.695 32.563 1.00 21.46 122 ARG D CA 1
ATOM 5105 C C . ARG D 1 132 ? 1.027 18.373 31.348 1.00 19.74 122 ARG D C 1
ATOM 5106 O O . ARG D 1 132 ? 2.248 18.310 31.459 1.00 19.76 122 ARG D O 1
ATOM 5114 N N . LEU D 1 133 ? 0.390 18.138 30.203 1.00 18.46 123 LEU D N 1
ATOM 5115 C CA . LEU D 1 133 ? 1.079 17.690 28.986 1.00 17.69 123 LEU D CA 1
ATOM 5116 C C . LEU D 1 133 ? 1.362 18.822 27.999 1.00 17.28 123 LEU D C 1
ATOM 5117 O O . LEU D 1 133 ? 2.204 18.690 27.092 1.00 18.75 123 LEU D O 1
ATOM 5122 N N . GLY D 1 134 ? 0.642 19.920 28.160 1.00 16.63 124 GLY D N 1
ATOM 5123 C CA . GLY D 1 134 ? 0.788 21.063 27.285 1.00 17.14 124 GLY D CA 1
ATOM 5124 C C . GLY D 1 134 ? -0.294 22.092 27.512 1.00 16.08 124 GLY D C 1
ATOM 5125 O O . GLY D 1 134 ? -0.971 22.096 28.552 1.00 14.92 124 GLY D O 1
ATOM 5126 N N . THR D 1 135 ? -0.463 22.955 26.521 1.00 14.97 125 THR D N 1
ATOM 5127 C CA . THR D 1 135 ? -1.422 24.041 26.595 1.00 15.28 125 THR D CA 1
ATOM 5128 C C . THR D 1 135 ? -2.034 24.249 25.224 1.00 13.78 125 THR D C 1
ATOM 5129 O O . THR D 1 135 ? -1.334 24.258 24.212 1.00 16.64 125 THR D O 1
ATOM 5133 N N . LEU D 1 136 ? -3.353 24.361 25.214 1.00 14.56 126 LEU D N 1
ATOM 5134 C CA . LEU D 1 136 ? -4.109 24.768 24.032 1.00 15.05 126 LEU D CA 1
ATOM 5135 C C . LEU D 1 136 ? -4.446 26.260 24.162 1.00 15.41 126 LEU D C 1
ATOM 5136 O O . LEU D 1 136 ? -5.081 26.687 25.134 1.00 16.93 126 LEU D O 1
ATOM 5141 N N . ILE D 1 137 ? -3.993 27.044 23.188 1.00 15.12 127 ILE D N 1
ATOM 5142 C CA . ILE D 1 137 ? -4.269 28.468 23.129 1.00 15.58 127 ILE D CA 1
ATOM 5143 C C . ILE D 1 137 ? -5.208 28.694 21.958 1.00 15.92 127 ILE D C 1
ATOM 5144 O O . ILE D 1 137 ? -4.949 28.220 20.845 1.00 17.18 127 ILE D O 1
ATOM 5149 N N . LEU D 1 138 ? -6.303 29.389 22.226 1.00 14.26 128 LEU D N 1
ATOM 5150 C CA . LEU D 1 138 ? -7.266 29.758 21.209 1.00 14.62 128 LEU D CA 1
ATOM 5151 C C . LEU D 1 138 ? -7.321 31.272 21.127 1.00 14.91 128 LEU D C 1
ATOM 5152 O O . LEU D 1 138 ? -7.262 31.960 22.156 1.00 14.95 128 LEU D O 1
ATOM 5157 N N . SER D 1 139 ? -7.419 31.808 19.911 1.00 17.51 129 SER D N 1
ATOM 5158 C CA . SER D 1 139 ? -7.587 33.250 19.770 1.00 16.51 129 SER D CA 1
ATOM 5159 C C . SER D 1 139 ? -8.587 33.622 18.677 1.00 15.86 129 SER D C 1
ATOM 5160 O O . SER D 1 139 ? -8.694 32.939 17.650 1.00 17.24 129 SER D O 1
ATOM 5163 N N . ARG D 1 140 ? -9.320 34.696 18.937 1.00 17.09 130 ARG D N 1
ATOM 5164 C CA . ARG D 1 140 ? -10.245 35.299 17.986 1.00 16.63 130 ARG D CA 1
ATOM 5165 C C . ARG D 1 140 ? -10.020 36.808 17.948 1.00 17.35 130 ARG D C 1
ATOM 5166 O O . ARG D 1 140 ? -9.634 37.419 18.954 1.00 17.42 130 ARG D O 1
ATOM 5174 N N . LEU D 1 141 ? -10.289 37.408 16.792 1.00 20.55 131 LEU D N 1
ATOM 5175 C CA . LEU D 1 141 ? -10.127 38.855 16.618 1.00 22.69 131 LEU D CA 1
ATOM 5176 C C . LEU D 1 141 ? -11.110 39.661 17.464 1.00 22.94 131 LEU D C 1
ATOM 5177 O O . LEU D 1 141 ? -10.718 40.635 18.103 1.00 25.23 131 LEU D O 1
ATOM 5182 N N . GLN D 1 142 ? -12.383 39.268 17.485 1.00 25.63 132 GLN D N 1
ATOM 5183 C CA . GLN D 1 142 ? -13.403 40.125 18.100 1.00 32.07 132 GLN D CA 1
ATOM 5184 C C . GLN D 1 142 ? -14.538 39.452 18.869 1.00 31.03 132 GLN D C 1
ATOM 5185 O O . GLN D 1 142 ? -15.202 40.114 19.672 1.00 33.21 132 GLN D O 1
ATOM 5191 N N . ASP D 1 143 ? -14.766 38.158 18.650 1.00 27.77 133 ASP D N 1
ATOM 5192 C CA . ASP D 1 143 ? -15.902 37.477 19.253 1.00 26.35 133 ASP D CA 1
ATOM 5193 C C . ASP D 1 143 ? -15.481 36.745 20.509 1.00 24.85 133 ASP D C 1
ATOM 5194 O O . ASP D 1 143 ? -14.527 35.974 20.481 1.00 24.26 133 ASP D O 1
ATOM 5199 N N . GLN D 1 144 ? -16.200 36.990 21.600 1.00 23.72 134 GLN D N 1
ATOM 5200 C CA . GLN D 1 144 ? -15.920 36.339 22.878 1.00 23.57 134 GLN D CA 1
ATOM 5201 C C . GLN D 1 144 ? -16.160 34.828 22.828 1.00 22.26 134 GLN D C 1
ATOM 5202 O O . GLN D 1 144 ? -17.022 34.337 22.092 1.00 22.14 134 GLN D O 1
ATOM 5208 N N . PHE D 1 145 ? -15.380 34.106 23.621 1.00 20.35 135 PHE D N 1
ATOM 5209 C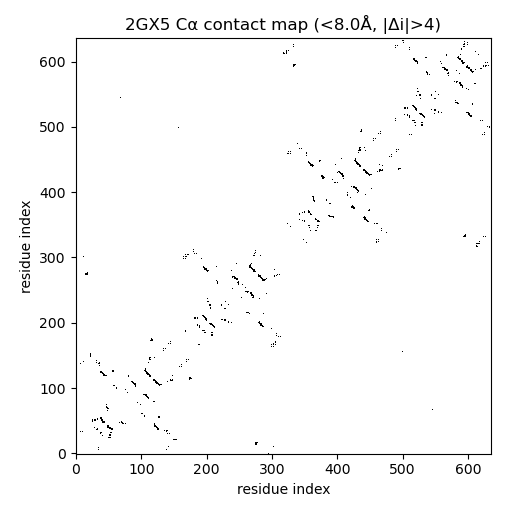 CA . PHE D 1 145 ? -15.592 32.684 23.860 1.00 19.84 135 PHE D CA 1
ATOM 5210 C C . PHE D 1 145 ? -16.671 32.495 24.909 1.00 20.72 135 PHE D C 1
ATOM 5211 O O . PHE D 1 145 ? -16.541 32.979 26.033 1.00 22.87 135 PHE D O 1
ATOM 5219 N N . ASN D 1 146 ? -17.736 31.793 24.544 1.00 21.50 136 ASN D N 1
ATOM 5220 C CA . ASN D 1 146 ? -18.822 31.499 25.488 1.00 21.31 136 ASN D CA 1
ATOM 5221 C C . ASN D 1 146 ? -18.690 30.078 26.055 1.00 20.08 136 ASN D C 1
ATOM 5222 O O . ASN D 1 146 ? -17.744 29.362 25.728 1.00 17.10 136 ASN D O 1
ATOM 5227 N N . ASP D 1 147 ? -19.620 29.671 26.913 1.00 20.14 137 ASP D N 1
ATOM 5228 C CA . ASP D 1 147 ? -19.516 28.361 27.553 1.00 21.99 137 ASP D CA 1
ATOM 5229 C C . ASP D 1 147 ? -19.539 27.204 26.557 1.00 20.38 137 ASP D C 1
ATOM 5230 O O . ASP D 1 147 ? -18.897 26.178 26.794 1.00 20.07 137 ASP D O 1
ATOM 5235 N N . ASP D 1 148 ? -20.268 27.370 25.451 1.00 20.45 138 ASP D N 1
ATOM 5236 C CA . ASP D 1 148 ? -20.269 26.373 24.374 1.00 20.83 138 ASP D CA 1
ATOM 5237 C C . ASP D 1 148 ? -18.858 26.212 23.793 1.00 18.85 138 ASP D C 1
ATOM 5238 O O . ASP D 1 148 ? -18.375 25.100 23.596 1.00 16.18 138 ASP D O 1
ATOM 5243 N N . ASP D 1 149 ? -18.210 27.343 23.516 1.00 17.72 139 ASP D N 1
ATOM 5244 C CA . ASP D 1 149 ? -16.840 27.350 23.013 1.00 17.84 139 ASP D CA 1
ATOM 5245 C C . ASP D 1 149 ? -15.876 26.670 23.990 1.00 17.06 139 ASP D C 1
ATOM 5246 O O . ASP D 1 149 ? -14.986 25.938 23.580 1.00 16.04 139 ASP D O 1
ATOM 5251 N N . LEU D 1 150 ? -16.063 26.910 25.286 1.00 17.19 140 LEU D N 1
ATOM 5252 C CA . LEU D 1 150 ? -15.217 26.289 26.311 1.00 17.24 140 LEU D CA 1
ATOM 5253 C C . LEU D 1 150 ? -15.440 24.775 26.414 1.00 14.75 140 LEU D C 1
ATOM 5254 O O . LEU D 1 150 ? -14.485 24.010 26.566 1.00 15.17 140 LEU D O 1
ATOM 5259 N N . ILE D 1 151 ? -16.693 24.335 26.318 1.00 16.96 141 ILE D N 1
ATOM 5260 C CA . ILE D 1 151 ? -16.979 22.901 26.243 1.00 16.56 141 ILE D CA 1
ATOM 5261 C C . ILE D 1 151 ? -16.181 22.259 25.099 1.00 16.23 141 ILE D C 1
ATOM 5262 O O . ILE D 1 151 ? -15.487 21.264 25.289 1.00 15.93 141 ILE D O 1
ATOM 5267 N N . LEU D 1 152 ? -16.257 22.852 23.912 1.00 16.41 142 LEU D N 1
ATOM 5268 C CA . LEU D 1 152 ? -15.537 22.317 22.750 1.00 16.11 142 LEU D CA 1
ATOM 5269 C C . LEU D 1 152 ? -14.012 22.392 22.944 1.00 15.05 142 LEU D C 1
ATOM 5270 O O . LEU D 1 152 ? -13.300 21.436 22.646 1.00 14.76 142 LEU D O 1
ATOM 5275 N N . ALA D 1 153 ? -13.533 23.531 23.455 1.00 14.72 143 ALA D N 1
ATOM 5276 C CA . ALA D 1 153 ? -12.111 23.744 23.712 1.00 15.09 143 ALA D CA 1
ATOM 5277 C C . ALA D 1 153 ? -11.542 22.707 24.691 1.00 15.24 143 ALA D C 1
ATOM 5278 O O . ALA D 1 153 ? -10.482 22.142 24.459 1.00 15.83 143 ALA D O 1
ATOM 5280 N N . GLU D 1 154 ? -12.265 22.439 25.775 1.00 17.22 144 GLU D N 1
ATOM 5281 C CA . GLU D 1 154 ? -11.804 21.468 26.767 1.00 17.70 144 GLU D CA 1
ATOM 5282 C C . GLU D 1 154 ? -11.888 20.012 26.274 1.00 18.61 144 GLU D C 1
ATOM 5283 O O . GLU D 1 154 ? -11.027 19.201 26.614 1.00 17.41 144 GLU D O 1
ATOM 5289 N N . TYR D 1 155 ? -12.897 19.713 25.445 1.00 18.43 145 TYR D N 1
ATOM 5290 C CA . TYR D 1 155 ? -13.030 18.410 24.788 1.00 17.96 145 TYR D CA 1
ATOM 5291 C C . TYR D 1 155 ? -11.817 18.216 23.876 1.00 17.38 145 TYR D C 1
ATOM 5292 O O . TYR D 1 155 ? -11.148 17.185 23.915 1.00 18.84 145 TYR D O 1
ATOM 5309 N N . GLY D 1 156 ? -11.538 19.229 23.056 1.00 16.79 146 GLY D N 1
ATOM 5310 C CA . GLY D 1 156 ? -10.396 19.201 22.145 1.00 16.60 146 GLY D CA 1
ATOM 5311 C C . GLY D 1 156 ? -9.083 19.019 22.878 1.00 16.14 146 GLY D C 1
ATOM 5312 O O . GLY D 1 156 ? -8.233 18.230 22.459 1.00 16.68 146 GLY D O 1
ATOM 5313 N N . ALA D 1 157 ? -8.928 19.742 23.989 1.00 16.37 147 ALA D N 1
ATOM 5314 C CA . ALA D 1 157 ? -7.722 19.657 24.802 1.00 17.38 147 ALA D CA 1
ATOM 5315 C C . ALA D 1 157 ? -7.484 18.226 25.285 1.00 18.01 147 ALA D C 1
ATOM 5316 O O . ALA D 1 157 ? -6.371 17.717 25.215 1.00 18.93 147 ALA D O 1
ATOM 5318 N N . THR D 1 158 ? -8.546 17.581 25.750 1.00 21.03 148 THR D N 1
ATOM 5319 C CA . THR D 1 158 ? -8.480 16.189 26.196 1.00 24.53 148 THR D CA 1
ATOM 5320 C C . THR D 1 158 ? -8.011 15.244 25.092 1.00 22.21 148 THR D C 1
ATOM 5321 O O . THR D 1 158 ? -7.139 14.409 25.321 1.00 23.06 148 THR D O 1
ATOM 5325 N N . VAL D 1 159 ? -8.568 15.404 23.894 1.00 23.04 149 VAL D N 1
ATOM 5326 C CA . VAL D 1 159 ? -8.163 14.613 22.735 1.00 22.49 149 VAL D CA 1
ATOM 5327 C C . VAL D 1 159 ? -6.704 14.851 22.389 1.00 22.35 149 VAL D C 1
ATOM 5328 O O . VAL D 1 159 ? -5.970 13.905 22.083 1.00 23.71 149 VAL D O 1
ATOM 5332 N N . VAL D 1 160 ? -6.273 16.113 22.417 1.00 20.84 150 VAL D N 1
ATOM 5333 C CA . VAL D 1 160 ? -4.871 16.417 22.128 1.00 20.45 150 VAL D CA 1
ATOM 5334 C C . VAL D 1 160 ? -3.959 15.748 23.164 1.00 20.08 150 VAL D C 1
ATOM 5335 O O . VAL D 1 160 ? -2.911 15.203 22.810 1.00 22.90 150 VAL D O 1
ATOM 5339 N N . GLY D 1 161 ? -4.370 15.778 24.433 1.00 21.04 151 GLY D N 1
ATOM 5340 C CA . GLY D 1 161 ? -3.634 15.134 25.514 1.00 21.90 151 GLY D CA 1
ATOM 5341 C C . GLY D 1 161 ? -3.481 13.635 25.295 1.00 23.96 151 GLY D C 1
ATOM 5342 O O . GLY D 1 161 ? -2.396 13.085 25.462 1.00 23.67 151 GLY D O 1
ATOM 5343 N N . MET D 1 162 ? -4.578 12.990 24.907 1.00 26.28 152 MET D N 1
ATOM 5344 C CA . MET D 1 162 ? -4.571 11.568 24.508 1.00 30.49 152 MET D CA 1
ATOM 5345 C C . MET D 1 162 ? -3.472 11.290 23.478 1.00 30.32 152 MET D C 1
ATOM 5346 O O . MET D 1 162 ? -2.737 10.301 23.568 1.00 32.07 152 MET D O 1
ATOM 5351 N N . GLU D 1 163 ? -3.370 12.175 22.493 1.00 30.61 153 GLU D N 1
ATOM 5352 C CA . GLU D 1 163 ? -2.424 12.025 21.402 1.00 31.89 153 GLU D CA 1
ATOM 5353 C C . GLU D 1 163 ? -0.978 12.361 21.774 1.00 30.40 153 GLU D C 1
ATOM 5354 O O . GLU D 1 163 ? -0.049 11.780 21.214 1.00 31.39 153 GLU D O 1
ATOM 5360 N N . ILE D 1 164 ? -0.776 13.275 22.725 1.00 27.88 154 ILE D N 1
ATOM 5361 C CA . ILE D 1 164 ? 0.567 13.560 23.224 1.00 27.73 154 ILE D CA 1
ATOM 5362 C C . ILE D 1 164 ? 1.113 12.304 23.920 1.00 30.52 154 ILE D C 1
ATOM 5363 O O . ILE D 1 164 ? 2.284 11.957 23.755 1.00 32.31 154 ILE D O 1
ATOM 5368 N N . LEU D 1 165 ? 0.249 11.624 24.672 1.00 31.63 155 LEU D N 1
ATOM 5369 C CA . LEU D 1 165 ? 0.605 10.360 25.327 1.00 33.25 155 LEU D CA 1
ATOM 5370 C C . LEU D 1 165 ? 0.873 9.270 24.288 1.00 36.66 155 LEU D C 1
ATOM 5371 O O . LEU D 1 165 ? 1.879 8.574 24.365 1.00 38.50 155 LEU D O 1
ATOM 5376 N N . ARG D 1 166 ? -0.048 9.127 23.336 1.00 40.39 156 ARG D N 1
ATOM 5377 C CA . ARG D 1 166 ? 0.116 8.218 22.185 1.00 43.06 156 ARG D CA 1
ATOM 5378 C C . ARG D 1 166 ? 1.453 8.427 21.483 1.00 46.54 156 ARG D C 1
ATOM 5379 O O . ARG D 1 166 ? 2.199 7.474 21.252 1.00 46.64 156 ARG D O 1
ATOM 5387 N N . GLU D 1 167 ? 1.747 9.682 21.156 1.00 51.25 157 GLU D N 1
ATOM 5388 C CA . GLU D 1 167 ? 2.996 10.051 20.492 1.00 53.63 157 GLU D CA 1
ATOM 5389 C C . GLU D 1 167 ? 4.220 9.737 21.362 1.00 55.30 157 GLU D C 1
ATOM 5390 O O . GLU D 1 167 ? 5.264 9.344 20.836 1.00 54.78 157 GLU D O 1
ATOM 5396 N N . LYS D 1 168 ? 4.092 9.909 22.679 1.00 57.26 158 LYS D N 1
ATOM 5397 C CA A LYS D 1 168 ? 5.154 9.526 23.613 0.50 58.43 158 LYS D CA 1
ATOM 5398 C CA B LYS D 1 168 ? 5.156 9.531 23.614 0.50 58.53 158 LYS D CA 1
ATOM 5399 C C . LYS D 1 168 ? 5.383 8.015 23.585 1.00 59.13 158 LYS D C 1
ATOM 5400 O O . LYS D 1 168 ? 6.490 7.544 23.845 1.00 59.18 158 LYS D O 1
ATOM 5411 N N . ALA D 1 169 ? 4.327 7.260 23.269 1.00 60.31 159 ALA D N 1
ATOM 5412 C CA . ALA D 1 169 ? 4.389 5.794 23.181 1.00 61.12 159 ALA D CA 1
ATOM 5413 C C . ALA D 1 169 ? 4.661 5.270 21.763 1.00 62.00 159 ALA D C 1
ATOM 5414 O O . ALA D 1 169 ? 4.653 4.055 21.545 1.00 62.47 159 ALA D O 1
ATOM 5416 N N . GLU D 1 170 ? 4.887 6.173 20.806 1.00 62.11 160 GLU D N 1
ATOM 5417 C CA . GLU D 1 170 ? 5.268 5.785 19.444 1.00 61.42 160 GLU D CA 1
ATOM 5418 C C . GLU D 1 170 ? 6.756 5.449 19.402 1.00 61.98 160 GLU D C 1
ATOM 5419 O O . GLU D 1 170 ? 7.476 5.638 20.385 1.00 62.05 160 GLU D O 1
#

CATH classification: 3.30.450.40

Organism: Bacillus subtilis (strain 168) (NCBI:txid224308)